Protein AF-0000000084721616 (afdb_homodimer)

Sequence (760 aa):
MKALVYEGPRKVSVKEVPDAKIERPTDVVVRIRSTNICGSDLHMYEGRTDMESGRVLGHENLGEVVEVGSAVDKLKVGDWVAVPFNVSCGHCENCEHGLTAFCLNANPSGTAGAAYGFADMGPYNGGQAEYLRVPWADFNCLRLPEDAEEKQLDYVMLADILPTGYHVTELAGLMPGESVVIFGGGPVGQMAALSATIKSASKVMVVDCHPDRLALAEKIGAIPIDYSKVDPVERVKELTKGKGADRGCECVGYQAHDPQGREHPNLTMNNLVKAVKFTGGIGVVGVFIPNDPGGPDSLAKKGEIVFDWGMLWFKGQRVATGQCNVKAYNRQLRELIHLGKVKPSWIVSHTLPLDKAPDGYQHFDKRDRGWTKVVLQPAAMKALVYEGPRKVSVKEVPDAKIERPTDVVVRIRSTNICGSDLHMYEGRTDMESGRVLGHENLGEVVEVGSAVDKLKVGDWVAVPFNVSCGHCENCEHGLTAFCLNANPSGTAGAAYGFADMGPYNGGQAEYLRVPWADFNCLRLPEDAEEKQLDYVMLADILPTGYHVTELAGLMPGESVVIFGGGPVGQMAALSATIKSASKVMVVDCHPDRLALAEKIGAIPIDYSKVDPVERVKELTKGKGADRGCECVGYQAHDPQGREHPNLTMNNLVKAVKFTGGIGVVGVFIPNDPGGPDSLAKKGEIVFDWGMLWFKGQRVATGQCNVKAYNRQLRELIHLGKVKPSWIVSHTLPLDKAPDGYQHFDKRDRGWTKVVLQPAA

Secondary structure (DSSP, 8-state):
-EEEEEEETTEEEEEE-PPP---STT-EEEEEEEEE--HHHHHHHTT-S-PPTTPBP--EEEEEEEEE-TT--S--TT-EEEE-SB---SSSHHHHTT-GGG-SSS-TTS-S--BTT-TTS-SPPPSSBSEEEESSHHHH-EE--TTTTTTHHHHGGGGTHHHHHHHHHHHHT--TT-EEEEE--SHHHHHHHHHHHHTT-SEEEEEES-HHHHHHHHHTT-EEEETTTS-HHHHHHHHTTTS-EEEEEE-S-TT-B-TTS-B-TTHHHHHHHHHEEEEEEEEE-S---S--TT-SSHHHHTT-EEE-HHHHHHTT-EEEE-S--GGGTHHHHHHHHHTTS--GGGGEEEEEEGGGHHHHHHHHHHT-TT-SEEEEETT-/-EEEEEEETTEEEEEE-PPP---STT-EEEEEEEEE--HHHHHHHTT-S-PPTTPBP--EEEEEEEEE-TT--S--TT-EEEE-SB---SSSHHHHTT-GGG-SSS-TTS-S--BTT-TTS-SPPPSSBSEEEESSHHHH-EE--TTTTTTHHHHGGGGTHHHHHHHHHHHHT--TT-EEEEE--SHHHHHHHHHHHHTT-SEEEEEES-HHHHHHHHHTT-EEEETTTS-HHHHHHHHTTTS-EEEEEE-S-TT-B-TTS-B-TTHHHHHHHHHEEEEEEEEE-S---S--TT-SSHHHHTT-EEE-HHHHHHTT-EEEE-S--GGGTHHHHHHHHHTTS--GGGGEEEEEEGGGHHHHHHHHHHT-TT-SEEEEETT-

pLDDT: mean 96.24, std 4.21, range [59.72, 98.94]

Radius of gyration: 28.3 Å; Cα contacts (8 Å, |Δi|>4): 2108; chains: 2; bounding box: 50×84×63 Å

Nearest PDB structures (foldseek):
  4cpd-assembly2_B  TM=9.348E-01  e=4.145E-41  Thermus sp. ATN1
  4cpd-assembly2_C  TM=9.438E-01  e=1.081E-39  Thermus sp. ATN1
  4cpd-assembly1_D  TM=9.403E-01  e=8.845E-37  Thermus sp. ATN1
  3fpc-assembly1_C  TM=8.908E-01  e=3.403E-31  Thermoanaerobacter brockii
  4oh1-assembly1_A  TM=8.217E-01  e=8.003E-26  [Clostridium] scindens ATCC 35704

Structure (mmCIF, N/CA/C/O backbone):
data_AF-0000000084721616-model_v1
#
loop_
_entity.id
_entity.type
_entity.pdbx_description
1 polymer 'Threonine dehydrogenase'
#
loop_
_atom_site.group_PDB
_atom_site.id
_atom_site.type_symbol
_atom_site.label_atom_id
_atom_site.label_alt_id
_atom_site.label_comp_id
_atom_site.label_asym_id
_atom_site.label_entity_id
_atom_site.label_seq_id
_atom_site.pdbx_PDB_ins_code
_atom_site.Cartn_x
_atom_site.Cartn_y
_atom_site.Cartn_z
_atom_site.occupancy
_atom_site.B_iso_or_equiv
_atom_site.auth_seq_id
_atom_site.auth_comp_id
_atom_site.auth_asym_id
_atom_site.auth_atom_id
_atom_site.pdbx_PDB_model_num
ATOM 1 N N . MET A 1 1 ? 12.68 -37.812 -21 1 96.56 1 MET A N 1
ATOM 2 C CA . MET A 1 1 ? 11.328 -37.75 -20.469 1 96.56 1 MET A CA 1
ATOM 3 C C . MET A 1 1 ? 10.438 -36.875 -21.344 1 96.56 1 MET A C 1
ATOM 5 O O . MET A 1 1 ? 10.93 -36.031 -22.109 1 96.56 1 MET A O 1
ATOM 9 N N . LYS A 1 2 ? 9.203 -37.125 -21.25 1 97.62 2 LYS A N 1
ATOM 10 C CA . LYS A 1 2 ? 8.25 -36.281 -21.969 1 97.62 2 LYS A CA 1
ATOM 11 C C . LYS A 1 2 ? 7.996 -34.969 -21.203 1 97.62 2 LYS A C 1
ATOM 13 O O . LYS A 1 2 ? 7.914 -34.969 -19.984 1 97.62 2 LYS A O 1
ATOM 18 N N . ALA A 1 3 ? 7.879 -33.875 -21.969 1 98.12 3 ALA A N 1
ATOM 19 C CA . ALA A 1 3 ? 7.586 -32.594 -21.375 1 98.12 3 ALA A CA 1
ATOM 20 C C . ALA A 1 3 ? 6.891 -31.672 -22.375 1 98.12 3 ALA A C 1
ATOM 22 O O . ALA A 1 3 ? 7.008 -31.859 -23.578 1 98.12 3 ALA A O 1
ATOM 23 N N . LEU A 1 4 ? 6.105 -30.781 -21.859 1 98 4 LEU A N 1
ATOM 24 C CA . LEU A 1 4 ? 5.512 -29.734 -22.688 1 98 4 LEU A CA 1
ATOM 25 C C . LEU A 1 4 ? 6.516 -28.609 -22.969 1 98 4 LEU A C 1
ATOM 27 O O . LEU A 1 4 ? 6.914 -27.906 -22.047 1 98 4 LEU A O 1
ATOM 31 N N . VAL A 1 5 ? 6.812 -28.422 -24.203 1 97.5 5 VAL A N 1
ATOM 32 C CA . VAL A 1 5 ? 7.883 -27.516 -24.594 1 97.5 5 VAL A CA 1
ATOM 33 C C . VAL A 1 5 ? 7.297 -26.328 -25.359 1 97.5 5 VAL A C 1
ATOM 35 O O . VAL A 1 5 ? 6.457 -26.516 -26.25 1 97.5 5 VAL A O 1
ATOM 38 N N . TYR A 1 6 ? 7.738 -25.141 -24.953 1 96.75 6 TYR A N 1
ATOM 39 C CA . TYR A 1 6 ? 7.395 -23.922 -25.672 1 96.75 6 TYR A CA 1
ATOM 40 C C . TYR A 1 6 ? 8.219 -23.797 -26.953 1 96.75 6 TYR A C 1
ATOM 42 O O . TYR A 1 6 ? 9.453 -23.859 -26.906 1 96.75 6 TYR A O 1
ATOM 50 N N . GLU A 1 7 ? 7.605 -23.547 -28.047 1 95.88 7 GLU A N 1
ATOM 51 C CA . GLU A 1 7 ? 8.312 -23.484 -29.328 1 95.88 7 GLU A CA 1
ATOM 52 C C . GLU A 1 7 ? 8.141 -22.125 -29.984 1 95.88 7 GLU A C 1
ATOM 54 O O . GLU A 1 7 ? 8.633 -21.891 -31.094 1 95.88 7 GLU A O 1
ATOM 59 N N . GLY A 1 8 ? 7.434 -21.281 -29.375 1 92.38 8 GLY A N 1
ATOM 60 C CA . GLY A 1 8 ? 7.09 -19.953 -29.859 1 92.38 8 GLY A CA 1
ATOM 61 C C . GLY A 1 8 ? 5.656 -19.562 -29.562 1 92.38 8 GLY A C 1
ATOM 62 O O . GLY A 1 8 ? 4.922 -20.312 -28.922 1 92.38 8 GLY A O 1
ATOM 63 N N . PRO A 1 9 ? 5.312 -18.375 -30.016 1 91.75 9 PRO A N 1
ATOM 64 C CA . PRO A 1 9 ? 3.961 -17.891 -29.703 1 91.75 9 PRO A CA 1
ATOM 65 C C . PRO A 1 9 ? 2.875 -18.859 -30.172 1 91.75 9 PRO A C 1
ATOM 67 O O . PRO A 1 9 ? 2.789 -19.156 -31.375 1 91.75 9 PRO A O 1
ATOM 70 N N . ARG A 1 10 ? 2.135 -19.344 -29.203 1 94.06 10 ARG A N 1
ATOM 71 C CA . ARG A 1 10 ? 0.967 -20.203 -29.359 1 94.06 10 ARG A CA 1
ATOM 72 C C . ARG A 1 10 ? 1.355 -21.531 -29.984 1 94.06 10 ARG A C 1
ATOM 74 O O . ARG A 1 10 ? 0.57 -22.141 -30.734 1 94.06 10 ARG A O 1
ATOM 81 N N . LYS A 1 11 ? 2.562 -21.875 -29.781 1 95.38 11 LYS A N 1
ATOM 82 C CA . LYS A 1 11 ? 3.062 -23.156 -30.25 1 95.38 11 LYS A CA 1
ATOM 83 C C . LYS A 1 11 ? 3.766 -23.922 -29.125 1 95.38 11 LYS A C 1
ATOM 85 O O . LYS A 1 11 ? 4.883 -23.578 -28.734 1 95.38 11 LYS A O 1
ATOM 90 N N . VAL A 1 12 ? 3.076 -24.938 -28.656 1 96.94 12 VAL A N 1
ATOM 91 C CA . VAL A 1 12 ? 3.648 -25.844 -27.656 1 96.94 12 VAL A CA 1
ATOM 92 C C . VAL A 1 12 ? 3.439 -27.297 -28.094 1 96.94 12 VAL A C 1
ATOM 94 O O . VAL A 1 12 ? 2.479 -27.594 -28.797 1 96.94 12 VAL A O 1
ATOM 97 N N . SER A 1 13 ? 4.34 -28.125 -27.734 1 97.19 13 SER A N 1
ATOM 98 C CA . SER A 1 13 ? 4.219 -29.547 -28.047 1 97.19 13 SER A CA 1
ATOM 99 C C . SER A 1 13 ? 4.875 -30.391 -26.969 1 97.19 13 SER A C 1
ATOM 101 O O . SER A 1 13 ? 5.75 -29.922 -26.234 1 97.19 13 SER A O 1
ATOM 103 N N . VAL A 1 14 ? 4.363 -31.594 -26.828 1 97.69 14 VAL A N 1
ATOM 104 C CA . VAL A 1 14 ? 4.992 -32.562 -25.953 1 97.69 14 VAL A CA 1
ATOM 105 C C . VAL A 1 14 ? 6.125 -33.281 -26.688 1 97.69 14 VAL A C 1
ATOM 107 O O . VAL A 1 14 ? 5.902 -33.906 -27.734 1 97.69 14 VAL A O 1
ATOM 110 N N . LYS A 1 15 ? 7.297 -33.125 -26.062 1 96.69 15 LYS A N 1
ATOM 111 C CA . LYS A 1 15 ? 8.492 -33.688 -26.688 1 96.69 15 LYS A CA 1
ATOM 112 C C . LYS A 1 15 ? 9.352 -34.406 -25.656 1 96.69 15 LYS A C 1
ATOM 114 O O . LYS A 1 15 ? 9.125 -34.281 -24.453 1 96.69 15 LYS A O 1
ATOM 119 N N . GLU A 1 16 ? 10.25 -35.188 -26.297 1 96.94 16 GLU A N 1
ATOM 120 C CA . GLU A 1 16 ? 11.266 -35.781 -25.438 1 96.94 16 GLU A CA 1
ATOM 121 C C . GLU A 1 16 ? 12.375 -34.781 -25.109 1 96.94 16 GLU A C 1
ATOM 123 O O . GLU A 1 16 ? 12.922 -34.156 -26.016 1 96.94 16 GLU A O 1
ATOM 128 N N . VAL A 1 17 ? 12.609 -34.625 -23.844 1 96.5 17 VAL A N 1
ATOM 129 C CA . VAL A 1 17 ? 13.695 -33.781 -23.359 1 96.5 17 VAL A CA 1
ATOM 130 C C . VAL A 1 17 ? 14.578 -34.562 -22.406 1 96.5 17 VAL A C 1
ATOM 132 O O . VAL A 1 17 ? 14.227 -35.688 -22 1 96.5 17 VAL A O 1
ATOM 135 N N . PRO A 1 18 ? 15.773 -34.031 -22.125 1 95.94 18 PRO A N 1
ATOM 136 C CA . PRO A 1 18 ? 16.609 -34.719 -21.141 1 95.94 18 PRO A CA 1
ATOM 137 C C . PRO A 1 18 ? 15.898 -34.938 -19.812 1 95.94 18 PRO A C 1
ATOM 139 O O . PRO A 1 18 ? 15.164 -34.062 -19.344 1 95.94 18 PRO A O 1
ATOM 142 N N . ASP A 1 19 ? 16.172 -36.031 -19.172 1 95.88 19 ASP A N 1
ATOM 143 C CA . ASP A 1 19 ? 15.57 -36.344 -17.875 1 95.88 19 ASP A CA 1
ATOM 144 C C . ASP A 1 19 ? 16.031 -35.375 -16.812 1 95.88 19 ASP A C 1
ATOM 146 O O . ASP A 1 19 ? 17.188 -34.906 -16.828 1 95.88 19 ASP A O 1
ATOM 150 N N . ALA A 1 20 ? 15.125 -35.062 -15.898 1 96.62 20 ALA A N 1
ATOM 151 C CA . ALA A 1 20 ? 15.531 -34.344 -14.695 1 96.62 20 ALA A CA 1
ATOM 152 C C . ALA A 1 20 ? 16.5 -35.188 -13.859 1 96.62 20 ALA A C 1
ATOM 154 O O . ALA A 1 20 ? 16.328 -36.406 -13.719 1 96.62 20 ALA A O 1
ATOM 155 N N . LYS A 1 21 ? 17.5 -34.562 -13.375 1 97.12 21 LYS A N 1
ATOM 156 C CA . LYS A 1 21 ? 18.5 -35.25 -12.57 1 97.12 21 LYS A CA 1
ATOM 157 C C . LYS A 1 21 ? 18.922 -34.406 -11.375 1 97.12 21 LYS A C 1
ATOM 159 O O . LYS A 1 21 ? 18.734 -33.188 -11.375 1 97.12 21 LYS A O 1
ATOM 164 N N . ILE A 1 22 ? 19.422 -35.062 -10.422 1 98.19 22 ILE A N 1
ATOM 165 C CA . ILE A 1 22 ? 20.047 -34.375 -9.297 1 98.19 22 ILE A CA 1
ATOM 166 C C . ILE A 1 22 ? 21.281 -33.594 -9.781 1 98.19 22 ILE A C 1
ATOM 168 O O . ILE A 1 22 ? 22.141 -34.156 -10.445 1 98.19 22 ILE A O 1
ATOM 172 N N . GLU A 1 23 ? 21.281 -32.375 -9.508 1 97.56 23 GLU A N 1
ATOM 173 C CA . GLU A 1 23 ? 22.422 -31.547 -9.883 1 97.56 23 GLU A CA 1
ATOM 174 C C . GLU A 1 23 ? 23.219 -31.125 -8.664 1 97.56 23 GLU A C 1
ATOM 176 O O . GLU A 1 23 ? 24.438 -30.922 -8.742 1 97.56 23 GLU A O 1
ATOM 181 N N . ARG A 1 24 ? 22.578 -30.953 -7.539 1 97.81 24 ARG A N 1
ATOM 182 C CA . ARG A 1 24 ? 23.188 -30.609 -6.25 1 97.81 24 ARG A CA 1
ATOM 183 C C . ARG A 1 24 ? 22.719 -31.594 -5.168 1 97.81 24 ARG A C 1
ATOM 185 O O . ARG A 1 24 ? 21.625 -32.156 -5.254 1 97.81 24 ARG A O 1
ATOM 192 N N . PRO A 1 25 ? 23.516 -31.703 -4.141 1 98.5 25 PRO A N 1
ATOM 193 C CA . PRO A 1 25 ? 23.172 -32.656 -3.08 1 98.5 25 PRO A CA 1
ATOM 194 C C . PRO A 1 25 ? 21.859 -32.312 -2.383 1 98.5 25 PRO A C 1
ATOM 196 O O . PRO A 1 25 ? 21.281 -33.188 -1.704 1 98.5 25 PRO A O 1
ATOM 199 N N . THR A 1 26 ? 21.328 -31.109 -2.502 1 98.5 26 THR A N 1
ATOM 200 C CA . THR A 1 26 ? 20.125 -30.672 -1.802 1 98.5 26 THR A CA 1
ATOM 201 C C . THR A 1 26 ? 18.906 -30.828 -2.695 1 98.5 26 THR A C 1
ATOM 203 O O . THR A 1 26 ? 17.812 -30.406 -2.33 1 98.5 26 THR A O 1
ATOM 206 N N . ASP A 1 27 ? 19.062 -31.469 -3.869 1 98.69 27 ASP A N 1
ATOM 207 C CA . ASP A 1 27 ? 17.984 -31.609 -4.84 1 98.69 27 ASP A CA 1
ATOM 208 C C . ASP A 1 27 ? 17.188 -32.875 -4.59 1 98.69 27 ASP A C 1
ATOM 210 O O . ASP A 1 27 ? 17.672 -33.812 -3.943 1 98.69 27 ASP A O 1
ATOM 214 N N . VAL A 1 28 ? 16.016 -32.875 -5.113 1 98.81 28 VAL A N 1
ATOM 215 C CA . VAL A 1 28 ? 15.281 -34.125 -5.34 1 98.81 28 VAL A CA 1
ATOM 216 C C . VAL A 1 28 ? 14.719 -34.156 -6.762 1 98.81 28 VAL A C 1
ATOM 218 O O . VAL A 1 28 ? 14.664 -33.125 -7.426 1 98.81 28 VAL A O 1
ATOM 221 N N . VAL A 1 29 ? 14.406 -35.281 -7.227 1 98.81 29 VAL A N 1
ATOM 222 C CA . VAL A 1 29 ? 13.625 -35.469 -8.453 1 98.81 29 VAL A CA 1
ATOM 223 C C . VAL A 1 29 ? 12.227 -35.969 -8.109 1 98.81 29 VAL A C 1
ATOM 225 O O . VAL A 1 29 ? 12.07 -36.906 -7.34 1 98.81 29 VAL A O 1
ATOM 228 N N . VAL A 1 30 ? 11.297 -35.312 -8.625 1 98.75 30 VAL A N 1
ATOM 229 C CA . VAL A 1 30 ? 9.891 -35.625 -8.359 1 98.75 30 VAL A CA 1
ATOM 230 C C . VAL A 1 30 ? 9.234 -36.156 -9.633 1 98.75 30 VAL A C 1
ATOM 232 O O . VAL A 1 30 ? 9.344 -35.531 -10.695 1 98.75 30 VAL A O 1
ATOM 235 N N . ARG A 1 31 ? 8.609 -37.312 -9.555 1 98.62 31 ARG A N 1
ATOM 236 C CA . ARG A 1 31 ? 7.711 -37.75 -10.617 1 98.62 31 ARG A CA 1
ATOM 237 C C . ARG A 1 31 ? 6.379 -37 -10.547 1 98.62 31 ARG A C 1
ATOM 239 O O . ARG A 1 31 ? 5.594 -37.219 -9.625 1 98.62 31 ARG A O 1
ATOM 246 N N . ILE A 1 32 ? 6.125 -36.219 -11.531 1 98.62 32 ILE A N 1
ATOM 247 C CA . ILE A 1 32 ? 4.961 -35.344 -11.492 1 98.62 32 ILE A CA 1
ATOM 248 C C . ILE A 1 32 ? 3.693 -36.156 -11.727 1 98.62 32 ILE A C 1
ATOM 250 O O . ILE A 1 32 ? 3.6 -36.906 -12.703 1 98.62 32 ILE A O 1
ATOM 254 N N . ARG A 1 33 ? 2.787 -36.031 -10.812 1 98.38 33 ARG A N 1
ATOM 255 C CA . ARG A 1 33 ? 1.501 -36.719 -10.891 1 98.38 33 ARG A CA 1
ATOM 256 C C . ARG A 1 33 ? 0.402 -35.781 -11.352 1 98.38 33 ARG A C 1
ATOM 258 O O . ARG A 1 33 ? -0.493 -36.156 -12.102 1 98.38 33 ARG A O 1
ATOM 265 N N . SER A 1 34 ? 0.416 -34.594 -10.898 1 98.19 34 SER A N 1
ATOM 266 C CA . SER A 1 34 ? -0.511 -33.531 -11.289 1 98.19 34 SER A CA 1
ATOM 267 C C . SER A 1 34 ? 0.207 -32.188 -11.438 1 98.19 34 SER A C 1
ATOM 269 O O . SER A 1 34 ? 1.103 -31.875 -10.656 1 98.19 34 SER A O 1
ATOM 271 N N . THR A 1 35 ? -0.094 -31.422 -12.43 1 98.19 35 THR A N 1
ATOM 272 C CA . THR A 1 35 ? 0.376 -30.062 -12.641 1 98.19 35 THR A CA 1
ATOM 273 C C . THR A 1 35 ? -0.694 -29.219 -13.328 1 98.19 35 THR A C 1
ATOM 275 O O . THR A 1 35 ? -1.409 -29.703 -14.203 1 98.19 35 THR A O 1
ATOM 278 N N . ASN A 1 36 ? -0.829 -27.969 -12.93 1 96.75 36 ASN A N 1
ATOM 279 C CA . ASN A 1 36 ? -1.895 -27.125 -13.461 1 96.75 36 ASN A CA 1
ATOM 280 C C . ASN A 1 36 ? -1.411 -26.297 -14.641 1 96.75 36 ASN A C 1
ATOM 282 O O . ASN A 1 36 ? -0.219 -26 -14.75 1 96.75 36 ASN A O 1
ATOM 286 N N . ILE A 1 37 ? -2.354 -26 -15.5 1 94.25 37 ILE A N 1
ATOM 287 C CA . ILE A 1 37 ? -2.158 -24.859 -16.406 1 94.25 37 ILE A CA 1
ATOM 288 C C . ILE A 1 37 ? -2.594 -23.578 -15.711 1 94.25 37 ILE A C 1
ATOM 290 O O . ILE A 1 37 ? -3.713 -23.484 -15.203 1 94.25 37 ILE A O 1
ATOM 294 N N . CYS A 1 38 ? -1.711 -22.625 -15.641 1 90.56 38 CYS A N 1
ATOM 295 C CA . CYS A 1 38 ? -1.972 -21.359 -14.977 1 90.56 38 CYS A CA 1
ATOM 296 C C . CYS A 1 38 ? -2.186 -20.25 -15.984 1 90.56 38 CYS A C 1
ATOM 298 O O . CYS A 1 38 ? -1.652 -20.297 -17.094 1 90.56 38 CYS A O 1
ATOM 300 N N . GLY A 1 39 ? -2.955 -19.219 -15.586 1 86.5 39 GLY A N 1
ATOM 301 C CA . GLY A 1 39 ? -3.119 -18.047 -16.438 1 86.5 39 GLY A CA 1
ATOM 302 C C . GLY A 1 39 ? -1.8 -17.406 -16.828 1 86.5 39 GLY A C 1
ATOM 303 O O . GLY A 1 39 ? -1.646 -16.922 -17.938 1 86.5 39 GLY A O 1
ATOM 304 N N . SER A 1 40 ? -0.875 -17.438 -15.977 1 86.38 40 SER A N 1
ATOM 305 C CA . SER A 1 40 ? 0.41 -16.812 -16.25 1 86.38 40 SER A CA 1
ATOM 306 C C . SER A 1 40 ? 1.208 -17.594 -17.281 1 86.38 40 SER A C 1
ATOM 308 O O . SER A 1 40 ? 2.133 -17.062 -17.906 1 86.38 40 SER A O 1
ATOM 310 N N . ASP A 1 41 ? 0.915 -18.859 -17.469 1 89.62 41 ASP A N 1
ATOM 311 C CA . ASP A 1 41 ? 1.534 -19.625 -18.547 1 89.62 41 ASP A CA 1
ATOM 312 C C . ASP A 1 41 ? 1.194 -19.031 -19.906 1 89.62 41 ASP A C 1
ATOM 314 O O . ASP A 1 41 ? 1.979 -19.141 -20.859 1 89.62 41 ASP A O 1
ATOM 318 N N . LEU A 1 42 ? 0.006 -18.438 -19.906 1 88 42 LEU A N 1
ATOM 319 C CA . LEU A 1 42 ? -0.486 -17.906 -21.172 1 88 42 LEU A CA 1
ATOM 320 C C . LEU A 1 42 ? 0.348 -16.703 -21.609 1 88 42 LEU A C 1
ATOM 322 O O . LEU A 1 42 ? 0.444 -16.406 -22.797 1 88 42 LEU A O 1
ATOM 326 N N . HIS A 1 43 ? 0.933 -16.031 -20.625 1 84.88 43 HIS A N 1
ATOM 327 C CA . HIS A 1 43 ? 1.814 -14.93 -21.016 1 84.88 43 HIS A CA 1
ATOM 328 C C . HIS A 1 43 ? 2.984 -15.43 -21.844 1 84.88 43 HIS A C 1
ATOM 330 O O . HIS A 1 43 ? 3.355 -14.797 -22.844 1 84.88 43 HIS A O 1
ATOM 336 N N . MET A 1 44 ? 3.518 -16.516 -21.453 1 85 44 MET A N 1
ATOM 337 C CA . MET A 1 44 ? 4.582 -17.156 -22.234 1 85 44 MET A CA 1
ATOM 338 C C . MET A 1 44 ? 4.031 -17.75 -23.516 1 85 44 MET A C 1
ATOM 340 O O . MET A 1 44 ? 4.59 -17.531 -24.594 1 85 44 MET A O 1
ATOM 344 N N . TYR A 1 45 ? 2.91 -18.438 -23.422 1 90.88 45 TYR A N 1
ATOM 345 C CA . TYR A 1 45 ? 2.273 -19.109 -24.562 1 90.88 45 TYR A CA 1
ATOM 346 C C . TYR A 1 45 ? 1.96 -18.109 -25.672 1 90.88 45 TYR A C 1
ATOM 348 O O . TYR A 1 45 ? 2.188 -18.406 -26.844 1 90.88 45 TYR A O 1
ATOM 356 N N . GLU A 1 46 ? 1.548 -16.938 -25.234 1 87.88 46 GLU A N 1
ATOM 357 C CA . GLU A 1 46 ? 1.135 -15.914 -26.188 1 87.88 46 GLU A CA 1
ATOM 358 C C . GLU A 1 46 ? 2.338 -15.164 -26.75 1 87.88 46 GLU A C 1
ATOM 360 O O . GLU A 1 46 ? 2.209 -14.398 -27.703 1 87.88 46 GLU A O 1
ATOM 365 N N . GLY A 1 47 ? 3.516 -15.375 -26.219 1 82.19 47 GLY A N 1
ATOM 366 C CA . GLY A 1 47 ? 4.719 -14.711 -26.688 1 82.19 47 GLY A CA 1
ATOM 367 C C . GLY A 1 47 ? 4.875 -13.305 -26.141 1 82.19 47 GLY A C 1
ATOM 368 O O . GLY A 1 47 ? 5.516 -12.453 -26.766 1 82.19 47 GLY A O 1
ATOM 369 N N . ARG A 1 48 ? 4.277 -13.023 -25.047 1 77.5 48 ARG A N 1
ATOM 370 C CA . ARG A 1 48 ? 4.332 -11.703 -24.438 1 77.5 48 ARG A CA 1
ATOM 371 C C . ARG A 1 48 ? 5.496 -11.602 -23.453 1 77.5 48 ARG A C 1
ATOM 373 O O . ARG A 1 48 ? 5.5 -10.734 -22.578 1 77.5 48 ARG A O 1
ATOM 380 N N . THR A 1 49 ? 6.379 -12.516 -23.484 1 81.31 49 THR A N 1
ATOM 381 C CA . THR A 1 49 ? 7.566 -12.531 -22.641 1 81.31 49 THR A CA 1
ATOM 382 C C . THR A 1 49 ? 8.812 -12.875 -23.453 1 81.31 49 THR A C 1
ATOM 384 O O . THR A 1 49 ? 8.719 -13.133 -24.656 1 81.31 49 THR A O 1
ATOM 387 N N . ASP A 1 50 ? 9.922 -12.883 -22.797 1 78.19 50 ASP A N 1
ATOM 388 C CA . ASP A 1 50 ? 11.18 -13.203 -23.469 1 78.19 50 ASP A CA 1
ATOM 389 C C . ASP A 1 50 ? 11.523 -14.68 -23.297 1 78.19 50 ASP A C 1
ATOM 391 O O . ASP A 1 50 ? 12.695 -15.062 -23.344 1 78.19 50 ASP A O 1
ATOM 395 N N . MET A 1 51 ? 10.539 -15.484 -23.125 1 84 51 MET A N 1
ATOM 396 C CA . MET A 1 51 ? 10.797 -16.906 -22.953 1 84 51 MET A CA 1
ATOM 397 C C . MET A 1 51 ? 11.43 -17.5 -24.203 1 84 51 MET A C 1
ATOM 399 O O . MET A 1 51 ? 10.93 -17.297 -25.312 1 84 51 MET A O 1
ATOM 403 N N . GLU A 1 52 ? 12.461 -18.234 -23.984 1 86.31 52 GLU A N 1
ATOM 404 C CA . GLU A 1 52 ? 13.172 -18.844 -25.094 1 86.31 52 GLU A CA 1
ATOM 405 C C . GLU A 1 52 ? 12.469 -20.125 -25.562 1 86.31 52 GLU A C 1
ATOM 407 O O . GLU A 1 52 ? 11.938 -20.875 -24.734 1 86.31 52 GLU A O 1
ATOM 412 N N . SER A 1 53 ? 12.562 -20.312 -26.812 1 91.5 53 SER A N 1
ATOM 413 C CA . SER A 1 53 ? 12.086 -21.578 -27.344 1 91.5 53 SER A CA 1
ATOM 414 C C . SER A 1 53 ? 12.867 -22.75 -26.766 1 91.5 53 SER A C 1
ATOM 416 O O . SER A 1 53 ? 14.078 -22.656 -26.547 1 91.5 53 SER A O 1
ATOM 418 N N . GLY A 1 54 ? 12.117 -23.844 -26.5 1 93 54 GLY A N 1
ATOM 419 C CA . GLY A 1 54 ? 12.758 -25.047 -26 1 93 54 GLY A CA 1
ATOM 420 C C . GLY A 1 54 ? 12.578 -25.234 -24.5 1 93 54 GLY A C 1
ATOM 421 O O . GLY A 1 54 ? 12.867 -26.312 -23.969 1 93 54 GLY A O 1
ATOM 422 N N . ARG A 1 55 ? 11.992 -24.281 -23.859 1 93.69 55 ARG A N 1
ATOM 423 C CA . ARG A 1 55 ? 11.812 -24.359 -22.406 1 93.69 55 ARG A CA 1
ATOM 424 C C . ARG A 1 55 ? 10.562 -25.156 -22.047 1 93.69 55 ARG A C 1
ATOM 426 O O . ARG A 1 55 ? 9.57 -25.125 -22.781 1 93.69 55 ARG A O 1
ATOM 433 N N . VAL A 1 56 ? 10.711 -25.875 -20.953 1 96.5 56 VAL A N 1
ATOM 434 C CA . VAL A 1 56 ? 9.57 -26.625 -20.438 1 96.5 56 VAL A CA 1
ATOM 435 C C . VAL A 1 56 ? 8.68 -25.703 -19.609 1 96.5 56 VAL A C 1
ATOM 437 O O . VAL A 1 56 ? 9.172 -24.953 -18.75 1 96.5 56 VAL A O 1
ATOM 440 N N . LEU A 1 57 ? 7.324 -25.734 -19.797 1 96.31 57 LEU A N 1
ATOM 441 C CA . LEU A 1 57 ? 6.379 -24.859 -19.109 1 96.31 57 LEU A CA 1
ATOM 442 C C . LEU A 1 57 ? 5.848 -25.531 -17.844 1 96.31 57 LEU A C 1
ATOM 444 O O . LEU A 1 57 ? 6.027 -26.75 -17.656 1 96.31 57 LEU A O 1
ATOM 448 N N . GLY A 1 58 ? 5.285 -24.719 -17.031 1 96.19 58 GLY A N 1
ATOM 449 C CA . GLY A 1 58 ? 4.566 -25.234 -15.875 1 96.19 58 GLY A CA 1
ATOM 450 C C . GLY A 1 58 ? 5.238 -24.891 -14.555 1 96.19 58 GLY A C 1
ATOM 451 O O . GLY A 1 58 ? 6.445 -25.094 -14.398 1 96.19 58 GLY A O 1
ATOM 452 N N . HIS A 1 59 ? 4.359 -24.391 -13.578 1 97.38 59 HIS A N 1
ATOM 453 C CA . HIS A 1 59 ? 4.93 -24.016 -12.289 1 97.38 59 HIS A CA 1
ATOM 454 C C . HIS A 1 59 ? 4.027 -24.453 -11.141 1 97.38 59 HIS A C 1
ATOM 456 O O . HIS A 1 59 ? 4.297 -24.141 -9.977 1 97.38 59 HIS A O 1
ATOM 462 N N . GLU A 1 60 ? 2.969 -25.172 -11.359 1 97.94 60 GLU A N 1
ATOM 463 C CA . GLU A 1 60 ? 2.078 -25.719 -10.328 1 97.94 60 GLU A CA 1
ATOM 464 C C . GLU A 1 60 ? 2.174 -27.234 -10.25 1 97.94 60 GLU A C 1
ATOM 466 O O . GLU A 1 60 ? 1.416 -27.938 -10.914 1 97.94 60 GLU A O 1
ATOM 471 N N . ASN A 1 61 ? 2.996 -27.672 -9.336 1 98.25 61 ASN A N 1
ATOM 472 C CA . ASN A 1 61 ? 3.428 -29.062 -9.477 1 98.25 61 ASN A CA 1
ATOM 473 C C . ASN A 1 61 ? 3.152 -29.859 -8.203 1 98.25 61 ASN A C 1
ATOM 475 O O . ASN A 1 61 ? 3.266 -29.344 -7.098 1 98.25 61 ASN A O 1
ATOM 479 N N . LEU A 1 62 ? 2.805 -31.094 -8.414 1 98.75 62 LEU A N 1
ATOM 480 C CA . LEU A 1 62 ? 2.609 -32.094 -7.363 1 98.75 62 LEU A CA 1
ATOM 481 C C . LEU A 1 62 ? 3.039 -33.469 -7.84 1 98.75 62 LEU A C 1
ATOM 483 O O . LEU A 1 62 ? 2.748 -33.844 -8.969 1 98.75 62 LEU A O 1
ATOM 487 N N . GLY A 1 63 ? 3.736 -34.156 -6.922 1 98.5 63 GLY A N 1
ATOM 488 C CA . GLY A 1 63 ? 4.102 -35.531 -7.328 1 98.5 63 GLY A CA 1
ATOM 489 C C . GLY A 1 63 ? 4.793 -36.312 -6.23 1 98.5 63 GLY A C 1
ATOM 490 O O . GLY A 1 63 ? 4.582 -36.031 -5.043 1 98.5 63 GLY A O 1
ATOM 491 N N . GLU A 1 64 ? 5.512 -37.344 -6.711 1 98.44 64 GLU A N 1
ATOM 492 C CA . GLU A 1 64 ? 6.203 -38.281 -5.809 1 98.44 64 GLU A CA 1
ATOM 493 C C . GLU A 1 64 ? 7.715 -38.156 -5.969 1 98.44 64 GLU A C 1
ATOM 495 O O . GLU A 1 64 ? 8.234 -38.188 -7.086 1 98.44 64 GLU A O 1
ATOM 500 N N . VAL A 1 65 ? 8.352 -38.125 -4.785 1 98.81 65 VAL A N 1
ATOM 501 C CA . VAL A 1 65 ? 9.812 -38.125 -4.812 1 98.81 65 VAL A CA 1
ATOM 502 C C . VAL A 1 65 ? 10.336 -39.469 -5.309 1 98.81 65 VAL A C 1
ATOM 504 O O . VAL A 1 65 ? 9.938 -40.5 -4.805 1 98.81 65 VAL A O 1
ATOM 507 N N . VAL A 1 66 ? 11.289 -39.438 -6.289 1 98.56 66 VAL A N 1
ATOM 508 C CA . VAL A 1 66 ? 11.781 -40.688 -6.84 1 98.56 66 VAL A CA 1
ATOM 509 C C . VAL A 1 66 ? 13.297 -40.781 -6.676 1 98.56 66 VAL A C 1
ATOM 511 O O . VAL A 1 66 ? 13.891 -41.844 -6.812 1 98.56 66 VAL A O 1
ATOM 514 N N . GLU A 1 67 ? 13.906 -39.688 -6.48 1 98.69 67 GLU A N 1
ATOM 515 C CA . GLU A 1 67 ? 15.336 -39.625 -6.188 1 98.69 67 GLU A CA 1
ATOM 516 C C . GLU A 1 67 ? 15.633 -38.5 -5.18 1 98.69 67 GLU A C 1
ATOM 518 O O . GLU A 1 67 ? 15.008 -37.438 -5.207 1 98.69 67 GLU A O 1
ATOM 523 N N . VAL A 1 68 ? 16.578 -38.781 -4.27 1 98.69 68 VAL A N 1
ATOM 524 C CA . VAL A 1 68 ? 16.906 -37.844 -3.209 1 98.69 68 VAL A CA 1
ATOM 525 C C . VAL A 1 68 ? 18.406 -37.594 -3.195 1 98.69 68 VAL A C 1
ATOM 527 O O . VAL A 1 68 ? 19.203 -38.531 -3.229 1 98.69 68 VAL A O 1
ATOM 530 N N . GLY A 1 69 ? 18.766 -36.312 -3.209 1 98.62 69 GLY A N 1
ATOM 531 C CA . GLY A 1 69 ? 20.172 -35.969 -3.076 1 98.62 69 GLY A CA 1
ATOM 532 C C . GLY A 1 69 ? 20.75 -36.281 -1.712 1 98.62 69 GLY A C 1
ATOM 533 O O . GLY A 1 69 ? 20 -36.469 -0.746 1 98.62 69 GLY A O 1
ATOM 534 N N . SER A 1 70 ? 22.078 -36.219 -1.632 1 98.38 70 SER A N 1
ATOM 535 C CA . SER A 1 70 ? 22.781 -36.75 -0.461 1 98.38 70 SER A CA 1
ATOM 536 C C . SER A 1 70 ? 22.641 -35.781 0.724 1 98.38 70 SER A C 1
ATOM 538 O O . SER A 1 70 ? 22.938 -36.156 1.86 1 98.38 70 SER A O 1
ATOM 540 N N . ALA A 1 71 ? 22.234 -34.562 0.5 1 98.38 71 ALA A N 1
ATOM 541 C CA . ALA A 1 71 ? 22.141 -33.594 1.593 1 98.38 71 ALA A CA 1
ATOM 542 C C . ALA A 1 71 ? 20.688 -33.281 1.932 1 98.38 71 ALA A C 1
ATOM 544 O O . ALA A 1 71 ? 20.406 -32.281 2.6 1 98.38 71 ALA A O 1
ATOM 545 N N . VAL A 1 72 ? 19.766 -34.062 1.451 1 98.44 72 VAL A N 1
ATOM 546 C CA . VAL A 1 72 ? 18.359 -33.906 1.779 1 98.44 72 VAL A CA 1
ATOM 547 C C . VAL A 1 72 ? 18.047 -34.656 3.072 1 98.44 72 VAL A C 1
ATOM 549 O O . VAL A 1 72 ? 18.391 -35.812 3.213 1 98.44 72 VAL A O 1
ATOM 552 N N . ASP A 1 73 ? 17.375 -34 3.988 1 97.62 73 ASP A N 1
ATOM 553 C CA . ASP A 1 73 ? 17.141 -34.562 5.316 1 97.62 73 ASP A CA 1
ATOM 554 C C . ASP A 1 73 ? 15.695 -35 5.484 1 97.62 73 ASP A C 1
ATOM 556 O O . ASP A 1 73 ? 15.414 -36.031 6.094 1 97.62 73 ASP A O 1
ATOM 560 N N . LYS A 1 74 ? 14.797 -34.25 4.953 1 96.5 74 LYS A N 1
ATOM 561 C CA . LYS A 1 74 ? 13.391 -34.312 5.344 1 96.5 74 LYS A CA 1
ATOM 562 C C . LYS A 1 74 ? 12.602 -35.25 4.418 1 96.5 74 LYS A C 1
ATOM 564 O O . LYS A 1 74 ? 11.516 -35.719 4.77 1 96.5 74 LYS A O 1
ATOM 569 N N . LEU A 1 75 ? 13.133 -35.5 3.256 1 98.5 75 LEU A N 1
ATOM 570 C CA . LEU A 1 75 ? 12.375 -36.219 2.229 1 98.5 75 LEU A CA 1
ATOM 571 C C . LEU A 1 75 ? 12.992 -37.562 1.925 1 98.5 75 LEU A C 1
ATOM 573 O O . LEU A 1 75 ? 14.203 -37.75 2.092 1 98.5 75 LEU A O 1
ATOM 577 N N . LYS A 1 76 ? 12.203 -38.531 1.515 1 98.44 76 LYS A N 1
ATOM 578 C CA . LYS A 1 76 ? 12.633 -39.844 1.024 1 98.44 76 LYS A CA 1
ATOM 579 C C . LYS A 1 76 ? 11.844 -40.25 -0.219 1 98.44 76 LYS A C 1
ATOM 581 O O . LYS A 1 76 ? 10.789 -39.656 -0.504 1 98.44 76 LYS A O 1
ATOM 586 N N . VAL A 1 77 ? 12.398 -41.188 -0.888 1 98.62 77 VAL A N 1
ATOM 587 C CA . VAL A 1 77 ? 11.719 -41.75 -2.055 1 98.62 77 VAL A CA 1
ATOM 588 C C . VAL A 1 77 ? 10.336 -42.25 -1.651 1 98.62 77 VAL A C 1
ATOM 590 O O . VAL A 1 77 ? 10.188 -42.938 -0.63 1 98.62 77 VAL A O 1
ATOM 593 N N . GLY A 1 78 ? 9.344 -41.844 -2.406 1 98.38 78 GLY A N 1
ATOM 594 C CA . GLY A 1 78 ? 7.977 -42.281 -2.117 1 98.38 78 GLY A CA 1
ATOM 595 C C . GLY A 1 78 ? 7.137 -41.156 -1.499 1 98.38 78 GLY A C 1
ATOM 596 O O . GLY A 1 78 ? 5.906 -41.25 -1.507 1 98.38 78 GLY A O 1
ATOM 597 N N . ASP A 1 79 ? 7.758 -40.156 -0.909 1 98.62 79 ASP A N 1
ATOM 598 C CA . ASP A 1 79 ? 7.016 -39.031 -0.339 1 98.62 79 ASP A CA 1
ATOM 599 C C . ASP A 1 79 ? 6.242 -38.281 -1.419 1 98.62 79 ASP A C 1
ATOM 601 O O . ASP A 1 79 ? 6.773 -38.031 -2.502 1 98.62 79 ASP A O 1
ATOM 605 N N . TRP A 1 80 ? 4.973 -37.969 -1.119 1 98.75 80 TRP A N 1
ATOM 606 C CA . TRP A 1 80 ? 4.207 -37.062 -1.951 1 98.75 80 TRP A CA 1
ATOM 607 C C . TRP A 1 80 ? 4.488 -35.594 -1.557 1 98.75 80 TRP A C 1
ATOM 609 O O . TRP A 1 80 ? 4.535 -35.281 -0.369 1 98.75 80 TRP A O 1
ATOM 619 N N . VAL A 1 81 ? 4.711 -34.75 -2.592 1 98.88 81 VAL A N 1
ATOM 620 C CA . VAL A 1 81 ? 5.051 -33.375 -2.281 1 98.88 81 VAL A CA 1
ATOM 621 C C . VAL A 1 81 ? 4.316 -32.438 -3.23 1 98.88 81 VAL A C 1
ATOM 623 O O . VAL A 1 81 ? 4.129 -32.75 -4.41 1 98.88 81 VAL A O 1
ATOM 626 N N . ALA A 1 82 ? 3.787 -31.375 -2.715 1 98.88 82 ALA A N 1
ATOM 627 C CA . ALA A 1 82 ? 3.439 -30.203 -3.508 1 98.88 82 ALA A CA 1
ATOM 628 C C . ALA A 1 82 ? 4.617 -29.234 -3.611 1 98.88 82 ALA A C 1
ATOM 630 O O . ALA A 1 82 ? 5.281 -28.953 -2.613 1 98.88 82 ALA A O 1
ATOM 631 N N . VAL A 1 83 ? 4.945 -28.797 -4.789 1 98.75 83 VAL A N 1
ATOM 632 C CA . VAL A 1 83 ? 6.098 -27.938 -5.027 1 98.75 83 VAL A CA 1
ATOM 633 C C . VAL A 1 83 ? 5.629 -26.516 -5.367 1 98.75 83 VAL A C 1
ATOM 635 O O . VAL A 1 83 ? 5.078 -26.281 -6.441 1 98.75 83 VAL A O 1
ATOM 638 N N . PRO A 1 84 ? 5.895 -25.531 -4.492 1 98.44 84 PRO A N 1
ATOM 639 C CA . PRO A 1 84 ? 5.527 -24.156 -4.797 1 98.44 84 PRO A CA 1
ATOM 640 C C . PRO A 1 84 ? 6.078 -23.672 -6.141 1 98.44 84 PRO A C 1
ATOM 642 O O . PRO A 1 84 ? 7.145 -24.125 -6.57 1 98.44 84 PRO A O 1
ATOM 645 N N . PHE A 1 85 ? 5.367 -22.766 -6.762 1 98.12 85 PHE A N 1
ATOM 646 C CA . PHE A 1 85 ? 5.836 -22.219 -8.031 1 98.12 85 PHE A CA 1
ATOM 647 C C . PHE A 1 85 ? 7.117 -21.422 -7.844 1 98.12 85 PHE A C 1
ATOM 649 O O . PHE A 1 85 ? 7.91 -21.281 -8.773 1 98.12 85 PHE A O 1
ATOM 656 N N . ASN A 1 86 ? 7.348 -20.891 -6.637 1 98 86 ASN A N 1
ATOM 657 C CA . ASN A 1 86 ? 8.586 -20.188 -6.32 1 98 86 ASN A CA 1
ATOM 658 C C . ASN A 1 86 ? 9.758 -21.141 -6.145 1 98 86 ASN A C 1
ATOM 660 O O . ASN A 1 86 ? 9.586 -22.25 -5.645 1 98 86 ASN A O 1
ATOM 664 N N . VAL A 1 87 ? 10.906 -20.734 -6.578 1 98.44 87 VAL A N 1
ATOM 665 C CA . VAL A 1 87 ? 12.156 -21.391 -6.199 1 98.44 87 VAL A CA 1
ATOM 666 C C . VAL A 1 87 ? 12.922 -20.516 -5.215 1 98.44 87 VAL A C 1
ATOM 668 O O . VAL A 1 87 ? 13.297 -19.391 -5.543 1 98.44 87 VAL A O 1
ATOM 671 N N . SER A 1 88 ? 13.086 -21 -4.016 1 98.56 88 SER A N 1
ATOM 672 C CA . SER A 1 88 ? 13.703 -20.188 -2.973 1 98.56 88 SER A CA 1
ATOM 673 C C . SER A 1 88 ? 14.75 -20.984 -2.195 1 98.56 88 SER A C 1
ATOM 675 O O . SER A 1 88 ? 14.617 -22.188 -2.033 1 98.56 88 SER A O 1
ATOM 677 N N . CYS A 1 89 ? 15.734 -20.312 -1.648 1 98.19 89 CYS A N 1
ATOM 678 C CA . CYS A 1 89 ? 16.859 -20.969 -1.018 1 98.19 89 CYS A CA 1
ATOM 679 C C . CYS A 1 89 ? 16.562 -21.281 0.446 1 98.19 89 CYS A C 1
ATOM 681 O O . CYS A 1 89 ? 17.156 -22.188 1.025 1 98.19 89 CYS A O 1
ATOM 683 N N . GLY A 1 90 ? 15.719 -20.469 1.075 1 97.94 90 GLY A N 1
ATOM 684 C CA . GLY A 1 90 ? 15.336 -20.703 2.455 1 97.94 90 GLY A CA 1
ATOM 685 C C . GLY A 1 90 ? 16.234 -20.016 3.461 1 97.94 90 GLY A C 1
ATOM 686 O O . GLY A 1 90 ? 15.953 -20.016 4.66 1 97.94 90 GLY A O 1
ATOM 687 N N . HIS A 1 91 ? 17.344 -19.344 2.941 1 97.81 91 HIS A N 1
ATOM 688 C CA . HIS A 1 91 ? 18.281 -18.859 3.951 1 97.81 91 HIS A CA 1
ATOM 689 C C . HIS A 1 91 ? 18.781 -17.453 3.607 1 97.81 91 HIS A C 1
ATOM 691 O O . HIS A 1 91 ? 19.578 -16.891 4.355 1 97.81 91 HIS A O 1
ATOM 697 N N . CYS A 1 92 ? 18.406 -16.828 2.514 1 97.25 92 CYS A N 1
ATOM 698 C CA . CYS A 1 92 ? 18.766 -15.43 2.266 1 97.25 92 CYS A CA 1
ATOM 699 C C . CYS A 1 92 ? 17.938 -14.492 3.119 1 97.25 92 CYS A C 1
ATOM 701 O O . CYS A 1 92 ? 16.984 -14.922 3.777 1 97.25 92 CYS A O 1
ATOM 703 N N . GLU A 1 93 ? 18.25 -13.211 3.076 1 96.06 93 GLU A N 1
ATOM 704 C CA . GLU A 1 93 ? 17.562 -12.203 3.879 1 96.06 93 GLU A CA 1
ATOM 705 C C . GLU A 1 93 ? 16.062 -12.242 3.641 1 96.06 93 GLU A C 1
ATOM 707 O O . GLU A 1 93 ? 15.273 -12.234 4.59 1 96.06 93 GLU A O 1
ATOM 712 N N . ASN A 1 94 ? 15.617 -12.344 2.402 1 97.75 94 ASN A N 1
ATOM 713 C CA . ASN A 1 94 ? 14.195 -12.359 2.078 1 97.75 94 ASN A CA 1
ATOM 714 C C . ASN A 1 94 ? 13.531 -13.648 2.551 1 97.75 94 ASN A C 1
ATOM 716 O O . ASN A 1 94 ? 12.445 -13.617 3.139 1 97.75 94 ASN A O 1
ATOM 720 N N . CYS A 1 95 ? 14.188 -14.758 2.346 1 98.06 95 CYS A N 1
ATOM 721 C CA . CYS A 1 95 ? 13.617 -16.031 2.762 1 98.06 95 CYS A CA 1
ATOM 722 C C . CYS A 1 95 ? 13.492 -16.109 4.277 1 98.06 95 CYS A C 1
ATOM 724 O O . CYS A 1 95 ? 12.492 -16.594 4.801 1 98.06 95 CYS A O 1
ATOM 726 N N . GLU A 1 96 ? 14.469 -15.539 4.957 1 97.56 96 GLU A N 1
ATOM 727 C CA . GLU A 1 96 ? 14.438 -15.539 6.418 1 97.56 96 GLU A CA 1
ATOM 728 C C . GLU A 1 96 ? 13.25 -14.742 6.945 1 97.56 96 GLU A C 1
ATOM 730 O O . GLU A 1 96 ? 12.781 -14.984 8.062 1 97.56 96 GLU A O 1
ATOM 735 N N . HIS A 1 97 ? 12.812 -13.852 6.113 1 96.19 97 HIS A N 1
ATOM 736 C CA . HIS A 1 97 ? 11.695 -13.008 6.535 1 96.19 97 HIS A CA 1
ATOM 737 C C . HIS A 1 97 ? 10.383 -13.477 5.918 1 96.19 97 HIS A C 1
ATOM 739 O O . HIS A 1 97 ? 9.391 -12.742 5.938 1 96.19 97 HIS A O 1
ATOM 745 N N . GLY A 1 98 ? 10.414 -14.641 5.285 1 97.75 98 GLY A N 1
ATOM 746 C CA . GLY A 1 98 ? 9.203 -15.234 4.727 1 97.75 98 GLY A CA 1
ATOM 747 C C . GLY A 1 98 ? 8.852 -14.688 3.357 1 97.75 98 GLY A C 1
ATOM 748 O O . GLY A 1 98 ? 7.781 -14.977 2.824 1 97.75 98 GLY A O 1
ATOM 749 N N . LEU A 1 99 ? 9.711 -13.852 2.826 1 98.31 99 LEU A N 1
ATOM 750 C CA . LEU A 1 99 ? 9.484 -13.266 1.51 1 98.31 99 LEU A CA 1
ATOM 751 C C . LEU A 1 99 ? 10.086 -14.141 0.416 1 98.31 99 LEU A C 1
ATOM 753 O O . LEU A 1 99 ? 10.922 -13.688 -0.365 1 98.31 99 LEU A O 1
ATOM 757 N N . THR A 1 100 ? 9.523 -15.328 0.293 1 98.38 100 THR A N 1
ATOM 758 C CA . THR A 1 100 ? 10.148 -16.391 -0.487 1 98.38 100 THR A CA 1
ATOM 759 C C . THR A 1 100 ? 9.945 -16.156 -1.981 1 98.38 100 THR A C 1
ATOM 761 O O . THR A 1 100 ? 10.711 -16.656 -2.805 1 98.38 100 THR A O 1
ATOM 764 N N . ALA A 1 101 ? 8.945 -15.445 -2.404 1 98.25 101 ALA A N 1
ATOM 765 C CA . ALA A 1 101 ? 8.727 -15.117 -3.809 1 98.25 101 ALA A CA 1
ATOM 766 C C . ALA A 1 101 ? 9.836 -14.211 -4.34 1 98.25 101 ALA A C 1
ATOM 768 O O . ALA A 1 101 ? 9.984 -14.047 -5.555 1 98.25 101 ALA A O 1
ATOM 769 N N . PHE A 1 102 ? 10.594 -13.672 -3.404 1 98.38 102 PHE A N 1
ATOM 770 C CA . PHE A 1 102 ? 11.633 -12.711 -3.744 1 98.38 102 PHE A CA 1
ATOM 771 C C . PHE A 1 102 ? 12.992 -13.18 -3.229 1 98.38 102 PHE A C 1
ATOM 773 O O . PHE A 1 102 ? 13.766 -12.383 -2.703 1 98.38 102 PHE A O 1
ATOM 780 N N . CYS A 1 103 ? 13.25 -14.469 -3.361 1 98.38 103 CYS A N 1
ATOM 781 C CA . CYS A 1 103 ? 14.539 -15.031 -2.977 1 98.38 103 CYS A CA 1
ATOM 782 C C . CYS A 1 103 ? 15.688 -14.305 -3.666 1 98.38 103 CYS A C 1
ATOM 784 O O . CYS A 1 103 ? 15.602 -13.992 -4.855 1 98.38 103 CYS A O 1
ATOM 786 N N . LEU A 1 104 ? 16.734 -14.008 -2.977 1 97.25 104 LEU A N 1
ATOM 787 C CA . LEU A 1 104 ? 17.844 -13.227 -3.49 1 97.25 104 LEU A CA 1
ATOM 788 C C . LEU A 1 104 ? 18.906 -14.125 -4.105 1 97.25 104 LEU A C 1
ATOM 790 O O . LEU A 1 104 ? 19.844 -13.641 -4.758 1 97.25 104 LEU A O 1
ATOM 794 N N . ASN A 1 105 ? 18.734 -15.445 -4.016 1 97.31 105 ASN A N 1
ATOM 795 C CA . ASN A 1 105 ? 19.812 -16.344 -4.395 1 97.31 105 ASN A CA 1
ATOM 796 C C . ASN A 1 105 ? 19.422 -17.25 -5.551 1 97.31 105 ASN A C 1
ATOM 798 O O . ASN A 1 105 ? 20.281 -17.734 -6.289 1 97.31 105 ASN A O 1
ATOM 802 N N . ALA A 1 106 ? 18.188 -17.484 -5.738 1 97.56 106 ALA A N 1
ATOM 803 C CA . ALA A 1 106 ? 17.766 -18.547 -6.648 1 97.56 106 ALA A CA 1
ATOM 804 C C . ALA A 1 106 ? 17.891 -18.109 -8.102 1 97.56 106 ALA A C 1
ATOM 806 O O . ALA A 1 106 ? 18 -18.953 -9.008 1 97.56 106 ALA A O 1
ATOM 807 N N . ASN A 1 107 ? 17.859 -16.828 -8.359 1 96.69 107 ASN A N 1
ATOM 808 C CA . ASN A 1 107 ? 17.984 -16.281 -9.703 1 96.69 107 ASN A CA 1
ATOM 809 C C . ASN A 1 107 ? 19.391 -15.75 -9.953 1 96.69 107 ASN A C 1
ATOM 811 O O . ASN A 1 107 ? 19.781 -14.703 -9.43 1 96.69 107 ASN A O 1
ATOM 815 N N . PRO A 1 108 ? 20.156 -16.375 -10.812 1 93.94 108 PRO A N 1
ATOM 816 C CA . PRO A 1 108 ? 21.562 -15.984 -11.023 1 93.94 108 PRO A CA 1
ATOM 817 C C . PRO A 1 108 ? 21.688 -14.617 -11.68 1 93.94 108 PRO A C 1
ATOM 819 O O . PRO A 1 108 ? 22.781 -14.023 -11.68 1 93.94 108 PRO A O 1
ATOM 822 N N . SER A 1 109 ? 20.672 -14.086 -12.289 1 90.5 109 SER A N 1
ATOM 823 C CA . SER A 1 109 ? 20.703 -12.758 -12.906 1 90.5 109 SER A CA 1
ATOM 824 C C . SER A 1 109 ? 20.906 -11.664 -11.859 1 90.5 109 SER A C 1
ATOM 826 O O . SER A 1 109 ? 21.266 -10.539 -12.195 1 90.5 109 SER A O 1
ATOM 828 N N . GLY A 1 110 ? 20.562 -11.992 -10.633 1 90.5 110 GLY A N 1
ATOM 829 C CA . GLY A 1 110 ? 20.625 -11.008 -9.562 1 90.5 110 GLY A CA 1
ATOM 830 C C . GLY A 1 110 ? 19.281 -10.398 -9.234 1 90.5 110 GLY A C 1
ATOM 831 O O . GLY A 1 110 ? 19.109 -9.773 -8.18 1 90.5 110 GLY A O 1
ATOM 832 N N . THR A 1 111 ? 18.344 -10.648 -10.023 1 92.62 111 THR A N 1
ATOM 833 C CA . THR A 1 111 ? 17 -10.164 -9.742 1 92.62 111 THR A CA 1
ATOM 834 C C . THR A 1 111 ? 16.312 -11.031 -8.688 1 92.62 111 THR A C 1
ATOM 836 O O . THR A 1 111 ? 16.453 -12.258 -8.703 1 92.62 111 THR A O 1
ATOM 839 N N . ALA A 1 112 ? 15.594 -10.367 -7.82 1 95.88 112 ALA A N 1
ATOM 840 C CA . ALA A 1 112 ? 14.914 -11.094 -6.75 1 95.88 112 ALA A CA 1
ATOM 841 C C . ALA A 1 112 ? 13.781 -11.953 -7.309 1 95.88 112 ALA A C 1
ATOM 843 O O . ALA A 1 112 ? 12.961 -11.477 -8.094 1 95.88 112 ALA A O 1
ATOM 844 N N . GLY A 1 113 ? 13.797 -13.242 -6.859 1 97.06 113 GLY A N 1
ATOM 845 C CA . GLY A 1 113 ? 12.711 -14.141 -7.215 1 97.06 113 GLY A CA 1
ATOM 846 C C . GLY A 1 113 ? 13.102 -15.164 -8.273 1 97.06 113 GLY A C 1
ATOM 847 O O . GLY A 1 113 ? 13.914 -14.867 -9.148 1 97.06 113 GLY A O 1
ATOM 848 N N . ALA A 1 114 ? 12.539 -16.281 -8.234 1 97.69 114 ALA A N 1
ATOM 849 C CA . ALA A 1 114 ? 12.703 -17.375 -9.195 1 97.69 114 ALA A CA 1
ATOM 850 C C . ALA A 1 114 ? 11.461 -18.266 -9.227 1 97.69 114 ALA A C 1
ATOM 852 O O . ALA A 1 114 ? 10.719 -18.344 -8.242 1 97.69 114 ALA A O 1
ATOM 853 N N . ALA A 1 115 ? 11.242 -18.906 -10.352 1 96.88 115 ALA A N 1
ATOM 854 C CA . ALA A 1 115 ? 10.062 -19.75 -10.523 1 96.88 115 ALA A CA 1
ATOM 855 C C . ALA A 1 115 ? 10.297 -20.812 -11.578 1 96.88 115 ALA A C 1
ATOM 857 O O . ALA A 1 115 ? 11.172 -20.672 -12.438 1 96.88 115 ALA A O 1
ATOM 858 N N . TYR A 1 116 ? 9.531 -21.828 -11.5 1 97.19 116 TYR A N 1
ATOM 859 C CA . TYR A 1 116 ? 9.602 -22.891 -12.492 1 97.19 116 TYR A CA 1
ATOM 860 C C . TYR A 1 116 ? 8.938 -22.469 -13.797 1 97.19 116 TYR A C 1
ATOM 862 O O . TYR A 1 116 ? 7.82 -21.953 -13.789 1 97.19 116 TYR A O 1
ATOM 870 N N . GLY A 1 117 ? 9.633 -22.703 -14.867 1 93.5 117 GLY A N 1
ATOM 871 C CA . GLY A 1 117 ? 9.023 -22.578 -16.188 1 93.5 117 GLY A CA 1
ATOM 872 C C . GLY A 1 117 ? 8.586 -21.156 -16.5 1 93.5 117 GLY A C 1
ATOM 873 O O . GLY A 1 117 ? 7.578 -20.953 -17.172 1 93.5 117 GLY A O 1
ATOM 874 N N . PHE A 1 118 ? 9.242 -20.188 -15.945 1 90.06 118 PHE A N 1
ATOM 875 C CA . PHE A 1 118 ? 8.883 -18.781 -16.141 1 90.06 118 PHE A CA 1
ATOM 876 C C . PHE A 1 118 ? 10.039 -18.016 -16.766 1 90.06 118 PHE A C 1
ATOM 878 O O . PHE A 1 118 ? 11.203 -18.234 -16.422 1 90.06 118 PHE A O 1
ATOM 885 N N . ALA A 1 119 ? 9.633 -17.094 -17.641 1 84.75 119 ALA A N 1
ATOM 886 C CA . ALA A 1 119 ? 10.633 -16.234 -18.281 1 84.75 119 ALA A CA 1
ATOM 887 C C . ALA A 1 119 ? 11.312 -15.328 -17.25 1 84.75 119 ALA A C 1
ATOM 889 O O . ALA A 1 119 ? 10.648 -14.797 -16.344 1 84.75 119 ALA A O 1
ATOM 890 N N . ASP A 1 120 ? 12.586 -15.219 -17.281 1 84.88 120 ASP A N 1
ATOM 891 C CA . ASP A 1 120 ? 13.398 -14.297 -16.5 1 84.88 120 ASP A CA 1
ATOM 892 C C . ASP A 1 120 ? 13.336 -14.633 -15.016 1 84.88 120 ASP A C 1
ATOM 894 O O . ASP A 1 120 ? 13.586 -13.766 -14.164 1 84.88 120 ASP A O 1
ATOM 898 N N . MET A 1 121 ? 12.945 -15.836 -14.695 1 91.5 121 MET A N 1
ATOM 899 C CA . MET A 1 121 ? 12.82 -16.219 -13.297 1 91.5 121 MET A CA 1
ATOM 900 C C . MET A 1 121 ? 13.75 -17.391 -12.969 1 91.5 121 MET A C 1
ATOM 902 O O . MET A 1 121 ? 13.398 -18.281 -12.203 1 91.5 121 MET A O 1
ATOM 906 N N . GLY A 1 122 ? 14.938 -17.359 -13.617 1 91.06 122 GLY A N 1
ATOM 907 C CA . GLY A 1 122 ? 15.938 -18.375 -13.32 1 91.06 122 GLY A CA 1
ATOM 908 C C . GLY A 1 122 ? 15.945 -19.516 -14.32 1 91.06 122 GLY A C 1
ATOM 909 O O . GLY A 1 122 ? 15.117 -19.547 -15.234 1 91.06 122 GLY A O 1
ATOM 910 N N . PRO A 1 123 ? 16.844 -20.375 -14.133 1 92.44 123 PRO A N 1
ATOM 911 C CA . PRO A 1 123 ? 17.078 -21.438 -15.117 1 92.44 123 PRO A CA 1
ATOM 912 C C . PRO A 1 123 ? 16.234 -22.688 -14.844 1 92.44 123 PRO A C 1
ATOM 914 O O . PRO A 1 123 ? 16.594 -23.781 -15.289 1 92.44 123 PRO A O 1
ATOM 917 N N . TYR A 1 124 ? 15.188 -22.609 -14.195 1 95.44 124 TYR A N 1
ATOM 918 C CA . TYR A 1 124 ? 14.445 -23.781 -13.734 1 95.44 124 TYR A CA 1
ATOM 919 C C . TYR A 1 124 ? 13.391 -24.188 -14.75 1 95.44 124 TYR A C 1
ATOM 921 O O . TYR A 1 124 ? 12.516 -23.406 -15.102 1 95.44 124 TYR A O 1
ATOM 929 N N . ASN A 1 125 ? 13.445 -25.422 -15.156 1 94.25 125 ASN A N 1
ATOM 930 C CA . ASN A 1 125 ? 12.414 -25.969 -16.031 1 94.25 125 ASN A CA 1
ATOM 931 C C . ASN A 1 125 ? 11.07 -26.062 -15.312 1 94.25 125 ASN A C 1
ATOM 933 O O . ASN A 1 125 ? 11.023 -26.234 -14.094 1 94.25 125 ASN A O 1
ATOM 937 N N . GLY A 1 126 ? 10.023 -26.062 -16.141 1 96 126 GLY A N 1
ATOM 938 C CA . GLY A 1 126 ? 8.688 -26.219 -15.578 1 96 126 GLY A CA 1
ATOM 939 C C . GLY A 1 126 ? 8.352 -27.672 -15.273 1 96 126 GLY A C 1
ATOM 940 O O . GLY A 1 126 ? 9.078 -28.578 -15.664 1 96 126 GLY A O 1
ATOM 941 N N . GLY A 1 127 ? 7.258 -27.828 -14.594 1 96.62 127 GLY A N 1
ATOM 942 C CA . GLY A 1 127 ? 6.852 -29.125 -14.109 1 96.62 127 GLY A CA 1
ATOM 943 C C . GLY A 1 127 ? 5.809 -29.797 -14.992 1 96.62 127 GLY A C 1
ATOM 944 O O . GLY A 1 127 ? 5.309 -30.875 -14.672 1 96.62 127 GLY A O 1
ATOM 945 N N . GLN A 1 128 ? 5.395 -29.172 -16.062 1 98 128 GLN A N 1
ATOM 946 C CA . GLN A 1 128 ? 4.559 -29.875 -17.031 1 98 128 GLN A CA 1
ATOM 947 C C . GLN A 1 128 ? 5.383 -30.875 -17.844 1 98 128 GLN A C 1
ATOM 949 O O . GLN A 1 128 ? 5.535 -30.719 -19.062 1 98 128 GLN A O 1
ATOM 954 N N . ALA A 1 129 ? 5.836 -31.844 -17.188 1 98.06 129 ALA A N 1
ATOM 955 C CA . ALA A 1 129 ? 6.77 -32.906 -17.594 1 98.06 129 ALA A CA 1
ATOM 956 C C . ALA A 1 129 ? 6.602 -34.125 -16.719 1 98.06 129 ALA A C 1
ATOM 958 O O . ALA A 1 129 ? 5.863 -34.125 -15.734 1 98.06 129 ALA A O 1
ATOM 959 N N . GLU A 1 130 ? 7.254 -35.219 -17.141 1 98.19 130 GLU A N 1
ATOM 960 C CA . GLU A 1 130 ? 7.164 -36.438 -16.375 1 98.19 130 GLU A CA 1
ATOM 961 C C . GLU A 1 130 ? 7.898 -36.312 -15.039 1 98.19 130 GLU A C 1
ATOM 963 O O . GLU A 1 130 ? 7.457 -36.844 -14.023 1 98.19 130 GLU A O 1
ATOM 968 N N . TYR A 1 131 ? 9.047 -35.562 -15.055 1 98.25 131 TYR A N 1
ATOM 969 C CA . TYR A 1 131 ? 9.867 -35.406 -13.859 1 98.25 131 TYR A CA 1
ATOM 970 C C . TYR A 1 131 ? 10.281 -33.938 -13.695 1 98.25 131 TYR A C 1
ATOM 972 O O . TYR A 1 131 ? 10.359 -33.188 -14.672 1 98.25 131 TYR A O 1
ATOM 980 N N . LEU A 1 132 ? 10.539 -33.562 -12.477 1 98.5 132 LEU A N 1
ATOM 981 C CA . LEU A 1 132 ? 10.969 -32.219 -12.133 1 98.5 132 LEU A CA 1
ATOM 982 C C . LEU A 1 132 ? 12.086 -32.25 -11.094 1 98.5 132 LEU A C 1
ATOM 984 O O . LEU A 1 132 ? 11.984 -32.969 -10.086 1 98.5 132 LEU A O 1
ATOM 988 N N . ARG A 1 133 ? 13.148 -31.594 -11.375 1 98.69 133 ARG A N 1
ATOM 989 C CA . ARG A 1 133 ? 14.164 -31.359 -10.352 1 98.69 133 ARG A CA 1
ATOM 990 C C . ARG A 1 133 ? 13.75 -30.234 -9.414 1 98.69 133 ARG A C 1
ATOM 992 O O . ARG A 1 133 ? 13.375 -29.141 -9.867 1 98.69 133 ARG A O 1
ATOM 999 N N . VAL A 1 134 ? 13.844 -30.438 -8.117 1 98.75 134 VAL A N 1
ATOM 1000 C CA . VAL A 1 134 ? 13.539 -29.422 -7.117 1 98.75 134 VAL A CA 1
ATOM 1001 C C . VAL A 1 134 ? 14.789 -29.094 -6.305 1 98.75 134 VAL A C 1
ATOM 1003 O O . VAL A 1 134 ? 15.266 -29.922 -5.52 1 98.75 134 VAL A O 1
ATOM 1006 N N . PRO A 1 135 ? 15.312 -27.906 -6.48 1 98.56 135 PRO A N 1
ATOM 1007 C CA . PRO A 1 135 ? 16.453 -27.484 -5.66 1 98.56 135 PRO A CA 1
ATOM 1008 C C . PRO A 1 135 ? 16.047 -27.125 -4.234 1 98.56 135 PRO A C 1
ATOM 1010 O O . PRO A 1 135 ? 14.883 -26.828 -3.975 1 98.56 135 PRO A O 1
ATOM 1013 N N . TRP A 1 136 ? 17.062 -27.094 -3.275 1 98.5 136 TRP A N 1
ATOM 1014 C CA . TRP A 1 136 ? 16.766 -26.828 -1.872 1 98.5 136 TRP A CA 1
ATOM 1015 C C . TRP A 1 136 ? 15.484 -27.547 -1.441 1 98.5 136 TRP A C 1
ATOM 1017 O O . TRP A 1 136 ? 14.578 -26.938 -0.872 1 98.5 136 TRP A O 1
ATOM 1027 N N . ALA A 1 137 ? 15.477 -28.812 -1.707 1 98.69 137 ALA A N 1
ATOM 1028 C CA . ALA A 1 137 ? 14.25 -29.609 -1.667 1 98.69 137 ALA A CA 1
ATOM 1029 C C . ALA A 1 137 ? 13.648 -29.625 -0.265 1 98.69 137 ALA A C 1
ATOM 1031 O O . ALA A 1 137 ? 12.43 -29.594 -0.108 1 98.69 137 ALA A O 1
ATOM 1032 N N . ASP A 1 138 ? 14.477 -29.641 0.771 1 98.44 138 ASP A N 1
ATOM 1033 C CA . ASP A 1 138 ? 13.969 -29.641 2.139 1 98.44 138 ASP A CA 1
ATOM 1034 C C . ASP A 1 138 ? 13.133 -28.391 2.416 1 98.44 138 ASP A C 1
ATOM 1036 O O . ASP A 1 138 ? 12.164 -28.438 3.176 1 98.44 138 ASP A O 1
ATOM 1040 N N . PHE A 1 139 ? 13.508 -27.312 1.854 1 98.38 139 PHE A N 1
ATOM 1041 C CA . PHE A 1 139 ? 12.773 -26.062 2.059 1 98.38 139 PHE A CA 1
ATOM 1042 C C . PHE A 1 139 ? 11.594 -25.969 1.104 1 98.38 139 PHE A C 1
ATOM 1044 O O . PHE A 1 139 ? 10.492 -25.594 1.509 1 98.38 139 PHE A O 1
ATOM 1051 N N . ASN A 1 140 ? 11.766 -26.297 -0.189 1 98.62 140 ASN A N 1
ATOM 1052 C CA . ASN A 1 140 ? 10.781 -26.016 -1.224 1 98.62 140 ASN A CA 1
ATOM 1053 C C . ASN A 1 140 ? 9.641 -27.031 -1.215 1 98.62 140 ASN A C 1
ATOM 1055 O O . ASN A 1 140 ? 8.477 -26.656 -1.391 1 98.62 140 ASN A O 1
ATOM 1059 N N . CYS A 1 141 ? 9.898 -28.234 -0.936 1 98.81 141 CYS A N 1
ATOM 1060 C CA . CYS A 1 141 ? 8.859 -29.266 -1.024 1 98.81 141 CYS A CA 1
ATOM 1061 C C . CYS A 1 141 ? 7.961 -29.234 0.203 1 98.81 141 CYS A C 1
ATOM 1063 O O . CYS A 1 141 ? 8.445 -29.203 1.335 1 98.81 141 CYS A O 1
ATOM 1065 N N . LEU A 1 142 ? 6.688 -29.25 -0.032 1 98.81 142 LEU A N 1
ATOM 1066 C CA . LEU A 1 142 ? 5.719 -29.5 1.028 1 98.81 142 LEU A CA 1
ATOM 1067 C C . LEU A 1 142 ? 5.301 -30.969 1.054 1 98.81 142 LEU A C 1
ATOM 1069 O O . LEU A 1 142 ? 4.598 -31.422 0.154 1 98.81 142 LEU A O 1
ATOM 1073 N N . ARG A 1 143 ? 5.723 -31.609 2.055 1 98.62 143 ARG A N 1
ATOM 1074 C CA . ARG A 1 143 ? 5.316 -33 2.197 1 98.62 143 ARG A CA 1
ATOM 1075 C C . ARG A 1 143 ? 3.816 -33.125 2.459 1 98.62 143 ARG A C 1
ATOM 1077 O O . ARG A 1 143 ? 3.26 -32.344 3.242 1 98.62 143 ARG A O 1
ATOM 1084 N N . LEU A 1 144 ? 3.162 -34.062 1.825 1 98.81 144 LEU A N 1
ATOM 1085 C CA . LEU A 1 144 ? 1.718 -34.219 1.928 1 98.81 144 LEU A CA 1
ATOM 1086 C C . LEU A 1 144 ? 1.372 -35.438 2.785 1 98.81 144 LEU A C 1
ATOM 1088 O O . LEU A 1 144 ? 2.193 -36.344 2.947 1 98.81 144 LEU A O 1
ATOM 1092 N N . PRO A 1 145 ? 0.158 -35.438 3.295 1 98.25 145 PRO A N 1
ATOM 1093 C CA . PRO A 1 145 ? -0.275 -36.562 4.129 1 98.25 145 PRO A CA 1
ATOM 1094 C C . PRO A 1 145 ? -0.579 -37.812 3.316 1 98.25 145 PRO A C 1
ATOM 1096 O O . PRO A 1 145 ? -0.416 -37.812 2.094 1 98.25 145 PRO A O 1
ATOM 1099 N N . GLU A 1 146 ? -0.994 -38.812 3.996 1 97.62 146 GLU A N 1
ATOM 1100 C CA . GLU A 1 146 ? -1.164 -40.125 3.43 1 97.62 146 GLU A CA 1
ATOM 1101 C C . GLU A 1 146 ? -2.281 -40.156 2.391 1 97.62 146 GLU A C 1
ATOM 1103 O O . GLU A 1 146 ? -2.346 -41.062 1.557 1 97.62 146 GLU A O 1
ATOM 1108 N N . ASP A 1 147 ? -3.133 -39.125 2.463 1 98.31 147 ASP A N 1
ATOM 1109 C CA . ASP A 1 147 ? -4.25 -39.094 1.524 1 98.31 147 ASP A CA 1
ATOM 1110 C C . ASP A 1 147 ? -3.898 -38.312 0.274 1 98.31 147 ASP A C 1
ATOM 1112 O O . ASP A 1 147 ? -4.785 -37.875 -0.468 1 98.31 147 ASP A O 1
ATOM 1116 N N . ALA A 1 148 ? -2.65 -38.125 0.029 1 98.25 148 ALA A N 1
ATOM 1117 C CA . ALA A 1 148 ? -2.162 -37.25 -1.034 1 98.25 148 ALA A CA 1
ATOM 1118 C C . ALA A 1 148 ? -2.664 -37.719 -2.398 1 98.25 148 ALA A C 1
ATOM 1120 O O . ALA A 1 148 ? -3.121 -36.906 -3.207 1 98.25 148 ALA A O 1
ATOM 1121 N N . GLU A 1 149 ? -2.586 -38.938 -2.662 1 97.44 149 GLU A N 1
ATOM 1122 C CA . GLU A 1 149 ? -3.02 -39.469 -3.959 1 97.44 149 GLU A CA 1
ATOM 1123 C C . GLU A 1 149 ? -4.52 -39.25 -4.16 1 97.44 149 GLU A C 1
ATOM 1125 O O . GLU A 1 149 ? -4.953 -38.812 -5.223 1 97.44 149 GLU A O 1
ATOM 1130 N N . GLU A 1 150 ? -5.242 -39.562 -3.193 1 97.75 150 GLU A N 1
ATOM 1131 C CA . GLU A 1 150 ? -6.699 -39.469 -3.262 1 97.75 150 GLU A CA 1
ATOM 1132 C C . GLU A 1 150 ? -7.148 -38.031 -3.461 1 97.75 150 GLU A C 1
ATOM 1134 O O . GLU A 1 150 ? -8.102 -37.75 -4.199 1 97.75 150 GLU A O 1
ATOM 1139 N N . LYS A 1 151 ? -6.465 -37.094 -2.805 1 98.44 151 LYS A N 1
ATOM 1140 C CA . LYS A 1 151 ? -6.875 -35.688 -2.82 1 98.44 151 LYS A CA 1
ATOM 1141 C C . LYS A 1 151 ? -5.934 -34.844 -3.682 1 98.44 151 LYS A C 1
ATOM 1143 O O . LYS A 1 151 ? -5.762 -33.656 -3.443 1 98.44 151 LYS A O 1
ATOM 1148 N N . GLN A 1 152 ? -5.277 -35.438 -4.645 1 97.69 152 GLN A N 1
ATOM 1149 C CA . GLN A 1 152 ? -4.219 -34.781 -5.398 1 97.69 152 GLN A CA 1
ATOM 1150 C C . GLN A 1 152 ? -4.75 -33.562 -6.137 1 97.69 152 GLN A C 1
ATOM 1152 O O . GLN A 1 152 ? -4.039 -32.562 -6.293 1 97.69 152 GLN A O 1
ATOM 1157 N N . LEU A 1 153 ? -6.055 -33.562 -6.512 1 98.38 153 LEU A N 1
ATOM 1158 C CA . LEU A 1 153 ? -6.621 -32.438 -7.223 1 98.38 153 LEU A CA 1
ATOM 1159 C C . LEU A 1 153 ? -6.781 -31.234 -6.285 1 98.38 153 LEU A C 1
ATOM 1161 O O . LEU A 1 153 ? -6.762 -30.078 -6.734 1 98.38 153 LEU A O 1
ATOM 1165 N N . ASP A 1 154 ? -6.969 -31.484 -5.02 1 98.75 154 ASP A N 1
ATOM 1166 C CA . ASP A 1 154 ? -7 -30.406 -4.035 1 98.75 154 ASP A CA 1
ATOM 1167 C C . ASP A 1 154 ? -5.59 -29.938 -3.693 1 98.75 154 ASP A C 1
ATOM 1169 O O . ASP A 1 154 ? -5.312 -28.734 -3.68 1 98.75 154 ASP A O 1
ATOM 1173 N N . TYR A 1 155 ? -4.691 -30.891 -3.508 1 98.81 155 TYR A N 1
ATOM 1174 C CA . TYR A 1 155 ? -3.357 -30.578 -3.008 1 98.81 155 TYR A CA 1
ATOM 1175 C C . TYR A 1 155 ? -2.531 -29.859 -4.07 1 98.81 155 TYR A C 1
ATOM 1177 O O . TYR A 1 155 ? -1.689 -29.016 -3.744 1 98.81 155 TYR A O 1
ATOM 1185 N N . VAL A 1 156 ? -2.785 -30.156 -5.371 1 98.69 156 VAL A N 1
ATOM 1186 C CA . VAL A 1 156 ? -1.983 -29.531 -6.414 1 98.69 156 VAL A CA 1
ATOM 1187 C C . VAL A 1 156 ? -2.258 -28.016 -6.438 1 98.69 156 VAL A C 1
ATOM 1189 O O . VAL A 1 156 ? -1.415 -27.234 -6.883 1 98.69 156 VAL A O 1
ATOM 1192 N N . MET A 1 157 ? -3.398 -27.594 -5.844 1 98.56 157 MET A N 1
ATOM 1193 C CA . MET A 1 157 ? -3.734 -26.172 -5.773 1 98.56 157 MET A CA 1
ATOM 1194 C C . MET A 1 157 ? -2.832 -25.453 -4.777 1 98.56 157 MET A C 1
ATOM 1196 O O . MET A 1 157 ? -2.758 -24.219 -4.781 1 98.56 157 MET A O 1
ATOM 1200 N N . LEU A 1 158 ? -2.098 -26.172 -3.943 1 98.69 158 LEU A N 1
ATOM 1201 C CA . LEU A 1 158 ? -1.211 -25.594 -2.936 1 98.69 158 LEU A CA 1
ATOM 1202 C C . LEU A 1 158 ? 0.071 -25.078 -3.574 1 98.69 158 LEU A C 1
ATOM 1204 O O . LEU A 1 158 ? 0.816 -24.312 -2.949 1 98.69 158 LEU A O 1
ATOM 1208 N N . ALA A 1 159 ? 0.301 -25.516 -4.793 1 98.5 159 ALA A N 1
ATOM 1209 C CA . ALA A 1 159 ? 1.547 -25.141 -5.453 1 98.5 159 ALA A CA 1
ATOM 1210 C C . ALA A 1 159 ? 1.555 -23.656 -5.805 1 98.5 159 ALA A C 1
ATOM 1212 O O . ALA A 1 159 ? 2.617 -23.031 -5.879 1 98.5 159 ALA A O 1
ATOM 1213 N N . ASP A 1 160 ? 0.319 -23.109 -6.02 1 98.31 160 ASP A N 1
ATOM 1214 C CA . ASP A 1 160 ? 0.271 -21.719 -6.453 1 98.31 160 ASP A CA 1
ATOM 1215 C C . ASP A 1 160 ? -1.086 -21.078 -6.137 1 98.31 160 ASP A C 1
ATOM 1217 O O . ASP A 1 160 ? -1.229 -20.375 -5.145 1 98.31 160 ASP A O 1
ATOM 1221 N N . ILE A 1 161 ? -2.213 -21.422 -6.73 1 97.62 161 ILE A N 1
ATOM 1222 C CA . ILE A 1 161 ? -3.4 -20.578 -6.855 1 97.62 161 ILE A CA 1
ATOM 1223 C C . ILE A 1 161 ? -4.098 -20.469 -5.504 1 97.62 161 ILE A C 1
ATOM 1225 O O . ILE A 1 161 ? -4.633 -19.422 -5.16 1 97.62 161 ILE A O 1
ATOM 1229 N N . LEU A 1 162 ? -4.16 -21.562 -4.73 1 98.69 162 LEU A N 1
ATOM 1230 C CA . LEU A 1 162 ? -4.809 -21.422 -3.43 1 98.69 162 LEU A CA 1
ATOM 1231 C C . LEU A 1 162 ? -4.008 -20.5 -2.518 1 98.69 162 LEU A C 1
ATOM 1233 O O . LEU A 1 162 ? -4.551 -19.531 -1.977 1 98.69 162 LEU A O 1
ATOM 1237 N N . PRO A 1 163 ? -2.688 -20.719 -2.416 1 98.81 163 PRO A N 1
ATOM 1238 C CA . PRO A 1 163 ? -1.903 -19.75 -1.646 1 98.81 163 PRO A CA 1
ATOM 1239 C C . PRO A 1 163 ? -1.978 -18.344 -2.223 1 98.81 163 PRO A C 1
ATOM 1241 O O . PRO A 1 163 ? -1.993 -17.359 -1.471 1 98.81 163 PRO A O 1
ATOM 1244 N N . THR A 1 164 ? -1.992 -18.203 -3.508 1 98.69 164 THR A N 1
ATOM 1245 C CA . THR A 1 164 ? -2.068 -16.891 -4.133 1 98.69 164 THR A CA 1
ATOM 1246 C C . THR A 1 164 ? -3.379 -16.188 -3.779 1 98.69 164 THR A C 1
ATOM 1248 O O . THR A 1 164 ? -3.391 -15 -3.461 1 98.69 164 THR A O 1
ATOM 1251 N N . GLY A 1 165 ? -4.441 -16.969 -3.877 1 98.81 165 GLY A N 1
ATOM 1252 C CA . GLY A 1 165 ? -5.719 -16.438 -3.436 1 98.81 165 GLY A CA 1
ATOM 1253 C C . GLY A 1 165 ? -5.711 -16 -1.98 1 98.81 165 GLY A C 1
ATOM 1254 O O . GLY A 1 165 ? -6.254 -14.945 -1.638 1 98.81 165 GLY A O 1
ATOM 1255 N N . TYR A 1 166 ? -5.121 -16.844 -1.107 1 98.88 166 TYR A N 1
ATOM 1256 C CA . TYR A 1 166 ? -5.012 -16.484 0.304 1 98.88 166 TYR A CA 1
ATOM 1257 C C . TYR A 1 166 ? -4.145 -15.25 0.494 1 98.88 166 TYR A C 1
ATOM 1259 O O . TYR A 1 166 ? -4.484 -14.359 1.273 1 98.88 166 TYR A O 1
ATOM 1267 N N . HIS A 1 167 ? -3.076 -15.203 -0.251 1 98.88 167 HIS A N 1
ATOM 1268 C CA . HIS A 1 167 ? -2.084 -14.141 -0.162 1 98.88 167 HIS A CA 1
ATOM 1269 C C . HIS A 1 167 ? -2.703 -12.781 -0.466 1 98.88 167 HIS A C 1
ATOM 1271 O O . HIS A 1 167 ? -2.414 -11.797 0.218 1 98.88 167 HIS A O 1
ATOM 1277 N N . VAL A 1 168 ? -3.543 -12.711 -1.463 1 98.88 168 VAL A N 1
ATOM 1278 C CA . VAL A 1 168 ? -4.102 -11.422 -1.848 1 98.88 168 VAL A CA 1
ATOM 1279 C C . VAL A 1 168 ? -4.992 -10.891 -0.725 1 98.88 168 VAL A C 1
ATOM 1281 O O . VAL A 1 168 ? -5.055 -9.68 -0.499 1 98.88 168 VAL A O 1
ATOM 1284 N N .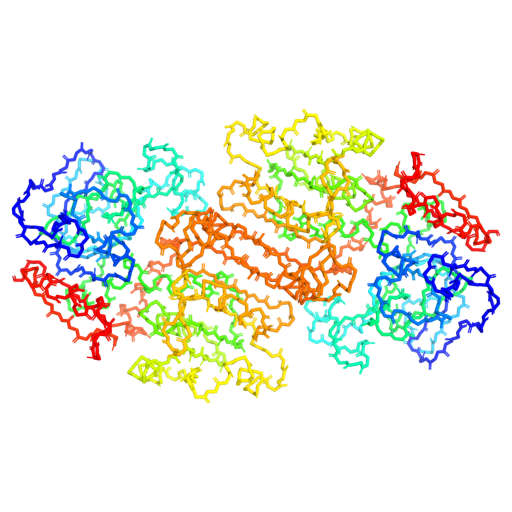 THR A 1 169 ? -5.691 -11.773 0.002 1 98.94 169 THR A N 1
ATOM 1285 C CA . THR A 1 169 ? -6.508 -11.336 1.132 1 98.94 169 THR A CA 1
ATOM 1286 C C . THR A 1 169 ? -5.629 -10.836 2.273 1 98.94 169 THR A C 1
ATOM 1288 O O . THR A 1 169 ? -5.996 -9.898 2.984 1 98.94 169 THR A O 1
ATOM 1291 N N . GLU A 1 170 ? -4.43 -11.484 2.436 1 98.75 170 GLU A N 1
ATOM 1292 C CA . GLU A 1 170 ? -3.459 -11.008 3.42 1 98.75 170 GLU A CA 1
ATOM 1293 C C . GLU A 1 170 ? -2.906 -9.641 3.037 1 98.75 170 GLU A C 1
ATOM 1295 O O . GLU A 1 170 ? -2.779 -8.758 3.887 1 98.75 170 GLU A O 1
ATOM 1300 N N . LEU A 1 171 ? -2.584 -9.516 1.783 1 98.81 171 LEU A N 1
ATOM 1301 C CA . LEU A 1 171 ? -2.09 -8.227 1.298 1 98.81 171 LEU A CA 1
ATOM 1302 C C . LEU A 1 171 ? -3.115 -7.129 1.536 1 98.81 171 LEU A C 1
ATOM 1304 O O . LEU A 1 171 ? -2.756 -6.008 1.902 1 98.81 171 LEU A O 1
ATOM 1308 N N . ALA A 1 172 ? -4.391 -7.473 1.335 1 98.81 172 ALA A N 1
ATOM 1309 C CA . ALA A 1 172 ? -5.473 -6.504 1.504 1 98.81 172 ALA A CA 1
ATOM 1310 C C . ALA A 1 172 ? -5.699 -6.188 2.979 1 98.81 172 ALA A C 1
ATOM 1312 O O . ALA A 1 172 ? -6.328 -5.18 3.314 1 98.81 172 ALA A O 1
ATOM 1313 N N . GLY A 1 173 ? -5.273 -7.074 3.859 1 98.69 173 GLY A N 1
ATOM 1314 C CA . GLY A 1 173 ? -5.477 -6.895 5.289 1 98.69 173 GLY A CA 1
ATOM 1315 C C . GLY A 1 173 ? -6.848 -7.344 5.754 1 98.69 173 GLY A C 1
ATOM 1316 O O . GLY A 1 173 ? -7.414 -6.766 6.688 1 98.69 173 GLY A O 1
ATOM 1317 N N . LEU A 1 174 ? -7.383 -8.344 5.141 1 98.75 174 LEU A N 1
ATOM 1318 C CA . LEU A 1 174 ? -8.734 -8.797 5.445 1 98.75 174 LEU A CA 1
ATOM 1319 C C . LEU A 1 174 ? -8.82 -9.367 6.855 1 98.75 174 LEU A C 1
ATOM 1321 O O . LEU A 1 174 ? -8 -10.211 7.234 1 98.75 174 LEU A O 1
ATOM 1325 N N . MET A 1 175 ? -9.805 -8.898 7.621 1 98.06 175 MET A N 1
ATOM 1326 C CA . MET A 1 175 ? -10.086 -9.391 8.969 1 98.06 175 MET A CA 1
ATOM 1327 C C . MET A 1 175 ? -11.461 -10.039 9.031 1 98.06 175 MET A C 1
ATOM 1329 O O . MET A 1 175 ? -12.336 -9.742 8.211 1 98.06 175 MET A O 1
ATOM 1333 N N . PRO A 1 176 ? -11.602 -10.938 9.992 1 98.12 176 PRO A N 1
ATOM 1334 C CA . PRO A 1 176 ? -12.938 -11.523 10.148 1 98.12 176 PRO A CA 1
ATOM 1335 C C . PRO A 1 176 ? -14.031 -10.469 10.312 1 98.12 176 PRO A C 1
ATOM 1337 O O . PRO A 1 176 ? -13.82 -9.453 10.977 1 98.12 176 PRO A O 1
ATOM 1340 N N . GLY A 1 177 ? -15.133 -10.773 9.633 1 98.38 177 GLY A N 1
ATOM 1341 C CA . GLY A 1 177 ? -16.281 -9.883 9.773 1 98.38 177 GLY A CA 1
ATOM 1342 C C . GLY A 1 177 ? -16.266 -8.742 8.773 1 98.38 177 GLY A C 1
ATOM 1343 O O . GLY A 1 177 ? -17.25 -8.016 8.641 1 98.38 177 GLY A O 1
ATOM 1344 N N . GLU A 1 178 ? -15.203 -8.531 8 1 98.56 178 GLU A N 1
ATOM 1345 C CA . GLU A 1 178 ? -15.109 -7.465 7.004 1 98.56 178 GLU A CA 1
ATOM 1346 C C . GLU A 1 178 ? -15.656 -7.922 5.656 1 98.56 178 GLU A C 1
ATOM 1348 O O . GLU A 1 178 ? -15.75 -9.125 5.391 1 98.56 178 GLU A O 1
ATOM 1353 N N . SER A 1 179 ? -16.031 -6.969 4.844 1 98.81 179 SER A N 1
ATOM 1354 C CA . SER A 1 179 ? -16.422 -7.238 3.467 1 98.81 179 SER A CA 1
ATOM 1355 C C . SER A 1 179 ? -15.234 -7.129 2.518 1 98.81 179 SER A C 1
ATOM 1357 O O . SER A 1 179 ? -14.281 -6.395 2.789 1 98.81 179 SER A O 1
ATOM 1359 N N . VAL A 1 180 ? -15.312 -7.898 1.401 1 98.94 180 VAL A N 1
ATOM 1360 C CA . VAL A 1 180 ? -14.234 -7.863 0.424 1 98.94 180 VAL A CA 1
ATOM 1361 C C . VAL A 1 180 ? -14.805 -7.961 -0.988 1 98.94 180 VAL A C 1
ATOM 1363 O O . VAL A 1 180 ? -15.773 -8.688 -1.224 1 98.94 180 VAL A O 1
ATOM 1366 N N . VAL A 1 181 ? -14.266 -7.145 -1.877 1 98.94 181 VAL A N 1
ATOM 1367 C CA . VAL A 1 181 ? -14.594 -7.238 -3.297 1 98.94 181 VAL A CA 1
ATOM 1368 C C . VAL A 1 181 ? -13.375 -7.734 -4.074 1 98.94 181 VAL A C 1
ATOM 1370 O O . VAL A 1 181 ? -12.258 -7.266 -3.854 1 98.94 181 VAL A O 1
ATOM 1373 N N . ILE A 1 182 ? -13.594 -8.703 -4.898 1 98.94 182 ILE A N 1
ATOM 1374 C CA . ILE A 1 182 ? -12.555 -9.336 -5.707 1 98.94 182 ILE A CA 1
ATOM 1375 C C . ILE A 1 182 ? -12.82 -9.062 -7.188 1 98.94 182 ILE A C 1
ATOM 1377 O O . ILE A 1 182 ? -13.875 -9.422 -7.715 1 98.94 182 ILE A O 1
ATOM 1381 N N . PHE A 1 183 ? -11.898 -8.391 -7.812 1 98.88 183 PHE A N 1
ATOM 1382 C CA . PHE A 1 183 ? -11.984 -8.188 -9.25 1 98.88 183 PHE A CA 1
ATOM 1383 C C . PHE A 1 183 ? -11.266 -9.305 -10 1 98.88 183 PHE A C 1
ATOM 1385 O O . PHE A 1 183 ? -10.039 -9.438 -9.883 1 98.88 183 PHE A O 1
ATOM 1392 N N . GLY A 1 184 ? -12 -10.008 -10.805 1 97.5 184 GLY A N 1
ATOM 1393 C CA . GLY A 1 184 ? -11.523 -11.195 -11.5 1 97.5 184 GLY A CA 1
ATOM 1394 C C . GLY A 1 184 ? -12.109 -12.484 -10.945 1 97.5 184 GLY A C 1
ATOM 1395 O O . GLY A 1 184 ? -11.945 -12.781 -9.758 1 97.5 184 GLY A O 1
ATOM 1396 N N . GLY A 1 185 ? -12.727 -13.211 -11.797 1 96.31 185 GLY A N 1
ATOM 1397 C CA . GLY A 1 185 ? -13.328 -14.469 -11.375 1 96.31 185 GLY A CA 1
ATOM 1398 C C . GLY A 1 185 ? -12.617 -15.688 -11.93 1 96.31 185 GLY A C 1
ATOM 1399 O O . GLY A 1 185 ? -13.219 -16.75 -12.062 1 96.31 185 GLY A O 1
ATOM 1400 N N . GLY A 1 186 ? -11.391 -15.484 -12.406 1 95.12 186 GLY A N 1
ATOM 1401 C CA . GLY A 1 186 ? -10.586 -16.625 -12.805 1 95.12 186 GLY A CA 1
ATOM 1402 C C . GLY A 1 186 ? -10.172 -17.5 -11.641 1 95.12 186 GLY A C 1
ATOM 1403 O O . GLY A 1 186 ? -10.633 -17.297 -10.516 1 95.12 186 GLY A O 1
ATOM 1404 N N . PRO A 1 187 ? -9.297 -18.453 -11.906 1 96.44 187 PRO A N 1
ATOM 1405 C CA . PRO A 1 187 ? -8.914 -19.391 -10.852 1 96.44 187 PRO A CA 1
ATOM 1406 C C . PRO A 1 187 ? -8.367 -18.703 -9.609 1 96.44 187 PRO A C 1
ATOM 1408 O O . PRO A 1 187 ? -8.75 -19.031 -8.484 1 96.44 187 PRO A O 1
ATOM 1411 N N . VAL A 1 188 ? -7.516 -17.719 -9.797 1 97.56 188 VAL A N 1
ATOM 1412 C CA . VAL A 1 188 ? -6.949 -17 -8.656 1 97.56 188 VAL A CA 1
ATOM 1413 C C . VAL A 1 188 ? -8.055 -16.25 -7.918 1 97.56 188 VAL A C 1
ATOM 1415 O O . VAL A 1 188 ? -8.102 -16.266 -6.688 1 97.56 188 VAL A O 1
ATOM 1418 N N . GLY A 1 189 ? -8.906 -15.609 -8.648 1 98.31 189 GLY A N 1
ATOM 1419 C CA . GLY A 1 189 ? -10.023 -14.906 -8.039 1 98.31 189 GLY A CA 1
ATOM 1420 C C . GLY A 1 189 ? -10.945 -15.828 -7.258 1 98.31 189 GLY A C 1
ATOM 1421 O O . GLY A 1 189 ? -11.406 -15.477 -6.172 1 98.31 189 GLY A O 1
ATOM 1422 N N . GLN A 1 190 ? -11.203 -16.984 -7.848 1 98.5 190 GLN A N 1
ATOM 1423 C CA . GLN A 1 190 ? -12.016 -17.969 -7.145 1 98.5 190 GLN A CA 1
ATOM 1424 C C . GLN A 1 190 ? -11.344 -18.406 -5.844 1 98.5 190 GLN A C 1
ATOM 1426 O O . GLN A 1 190 ? -12.016 -18.562 -4.82 1 98.5 190 GLN A O 1
ATOM 1431 N N . MET A 1 191 ? -10.07 -18.594 -5.922 1 98.69 191 MET A N 1
ATOM 1432 C CA . MET A 1 191 ? -9.336 -18.984 -4.723 1 98.69 191 MET A CA 1
ATOM 1433 C C . MET A 1 191 ? -9.297 -17.844 -3.705 1 98.69 191 MET A C 1
ATOM 1435 O O . MET A 1 191 ? -9.297 -18.094 -2.496 1 98.69 191 MET A O 1
ATOM 1439 N N . ALA A 1 192 ? -9.266 -16.578 -4.184 1 98.88 192 ALA A N 1
ATOM 1440 C CA . ALA A 1 192 ? -9.375 -15.438 -3.279 1 98.88 192 ALA A CA 1
ATOM 1441 C C . ALA A 1 192 ? -10.719 -15.43 -2.564 1 98.88 192 ALA A C 1
ATOM 1443 O O . ALA A 1 192 ? -10.789 -15.188 -1.358 1 98.88 192 ALA A O 1
ATOM 1444 N N . ALA A 1 193 ? -11.773 -15.711 -3.301 1 98.88 193 ALA A N 1
ATOM 1445 C CA . ALA A 1 193 ? -13.109 -15.797 -2.703 1 98.88 193 ALA A CA 1
ATOM 1446 C C . ALA A 1 193 ? -13.172 -16.906 -1.653 1 98.88 193 ALA A C 1
ATOM 1448 O O . ALA A 1 193 ? -13.664 -16.688 -0.546 1 98.88 193 ALA A O 1
ATOM 1449 N N . LEU A 1 194 ? -12.641 -18.047 -2.02 1 98.81 194 LEU A N 1
ATOM 1450 C CA . LEU A 1 194 ? -12.586 -19.156 -1.073 1 98.81 194 LEU A CA 1
ATOM 1451 C C . LEU A 1 194 ? -11.789 -18.766 0.169 1 98.81 194 LEU A C 1
ATOM 1453 O O . LEU A 1 194 ? -12.219 -19.031 1.294 1 98.81 194 LEU A O 1
ATOM 1457 N N . SER A 1 195 ? -10.656 -18.172 -0.042 1 98.88 195 SER A N 1
ATOM 1458 C CA . SER A 1 195 ? -9.789 -17.75 1.056 1 98.88 195 SER A CA 1
ATOM 1459 C C . SER A 1 195 ? -10.5 -16.734 1.952 1 98.88 195 SER A C 1
ATOM 1461 O O . SER A 1 195 ? -10.344 -16.781 3.176 1 98.88 195 SER A O 1
ATOM 1463 N N . ALA A 1 196 ? -11.242 -15.828 1.346 1 98.88 196 ALA A N 1
ATOM 1464 C CA . ALA A 1 196 ? -12.016 -14.859 2.121 1 98.88 196 ALA A CA 1
ATOM 1465 C C . ALA A 1 196 ? -13.023 -15.562 3.029 1 98.88 196 ALA A C 1
ATOM 1467 O O . ALA A 1 196 ? -13.234 -15.141 4.168 1 98.88 196 ALA A O 1
ATOM 1468 N N . THR A 1 197 ? -13.617 -16.609 2.514 1 98.25 197 THR A N 1
ATOM 1469 C CA . THR A 1 197 ? -14.539 -17.406 3.324 1 98.25 197 THR A CA 1
ATOM 1470 C C . THR A 1 197 ? -13.805 -18.078 4.469 1 98.25 197 THR A C 1
ATOM 1472 O O . THR A 1 197 ? -14.281 -18.094 5.605 1 98.25 197 THR A O 1
ATOM 1475 N N . ILE A 1 198 ? -12.656 -18.625 4.184 1 97.81 198 ILE A N 1
ATOM 1476 C CA . ILE A 1 198 ? -11.82 -19.266 5.195 1 97.81 198 ILE A CA 1
ATOM 1477 C C . ILE A 1 198 ? -11.516 -18.266 6.312 1 97.81 198 ILE A C 1
ATOM 1479 O O . ILE A 1 198 ? -11.492 -18.625 7.488 1 97.81 198 ILE A O 1
ATOM 1483 N N . LYS A 1 199 ? -11.391 -16.984 5.957 1 98.25 199 LYS A N 1
ATOM 1484 C CA . LYS A 1 199 ? -11.016 -15.93 6.906 1 98.25 199 LYS A CA 1
ATOM 1485 C C . LYS A 1 199 ? -12.258 -15.305 7.543 1 98.25 199 LYS A C 1
ATOM 1487 O O . LYS A 1 199 ? -12.156 -14.297 8.25 1 98.25 199 LYS A O 1
ATOM 1492 N N . SER A 1 200 ? -13.422 -15.812 7.27 1 98.19 200 SER A N 1
ATOM 1493 C CA . SER A 1 200 ? -14.688 -15.43 7.883 1 98.19 200 SER A CA 1
ATOM 1494 C C . SER A 1 200 ? -15.094 -14.016 7.484 1 98.19 200 SER A C 1
ATOM 1496 O O . SER A 1 200 ? -15.57 -13.234 8.312 1 98.19 200 SER A O 1
ATOM 1498 N N . ALA A 1 201 ? -14.836 -13.703 6.215 1 98.5 201 ALA A N 1
ATOM 1499 C CA . ALA A 1 201 ? -15.398 -12.461 5.695 1 98.5 201 ALA A CA 1
ATOM 1500 C C . ALA A 1 201 ? -16.922 -12.445 5.824 1 98.5 201 ALA A C 1
ATOM 1502 O O . ALA A 1 201 ? -17.578 -13.477 5.633 1 98.5 201 ALA A O 1
ATOM 1503 N N . SER A 1 202 ? -17.5 -11.25 6.117 1 98.06 202 SER A N 1
ATOM 1504 C CA . SER A 1 202 ? -18.953 -11.148 6.27 1 98.06 202 SER A CA 1
ATOM 1505 C C . SER A 1 202 ? -19.641 -11.141 4.914 1 98.06 202 SER A C 1
ATOM 1507 O O . SER A 1 202 ? -20.781 -11.586 4.793 1 98.06 202 SER A O 1
ATOM 1509 N N . LYS A 1 203 ? -19 -10.578 4 1 98.38 203 LYS A N 1
ATOM 1510 C CA . LYS A 1 203 ? -19.531 -10.445 2.645 1 98.38 203 LYS A CA 1
ATOM 1511 C C . LYS A 1 203 ? -18.406 -10.578 1.609 1 98.38 203 LYS A C 1
ATOM 1513 O O . LYS A 1 203 ? -17.406 -9.867 1.677 1 98.38 203 LYS A O 1
ATOM 1518 N N . VAL A 1 204 ? -18.516 -11.531 0.672 1 98.94 204 VAL A N 1
ATOM 1519 C CA . VAL A 1 204 ? -17.562 -11.758 -0.402 1 98.94 204 VAL A CA 1
ATOM 1520 C C . VAL A 1 204 ? -18.203 -11.438 -1.749 1 98.94 204 VAL A C 1
ATOM 1522 O O . VAL A 1 204 ? -19.203 -12.062 -2.129 1 98.94 204 VAL A O 1
ATOM 1525 N N . MET A 1 205 ? -17.672 -10.43 -2.471 1 98.94 205 MET A N 1
ATOM 1526 C CA . MET A 1 205 ? -18.172 -10.008 -3.771 1 98.94 205 MET A CA 1
ATOM 1527 C C . MET A 1 205 ? -17.172 -10.297 -4.875 1 98.94 205 MET A C 1
ATOM 1529 O O . MET A 1 205 ? -15.984 -9.992 -4.738 1 98.94 205 MET A O 1
ATOM 1533 N N . VAL A 1 206 ? -17.594 -10.945 -5.941 1 98.94 206 VAL A N 1
ATOM 1534 C CA . VAL A 1 206 ? -16.703 -11.281 -7.051 1 98.94 206 VAL A CA 1
ATOM 1535 C C . VAL A 1 206 ? -17.188 -10.586 -8.32 1 98.94 206 VAL A C 1
ATOM 1537 O O . VAL A 1 206 ? -18.344 -10.75 -8.727 1 98.94 206 VAL A O 1
ATOM 1540 N N . VAL A 1 207 ? -16.344 -9.812 -8.922 1 98.81 207 VAL A N 1
ATOM 1541 C CA . VAL A 1 207 ? -16.656 -9.039 -10.125 1 98.81 207 VAL A CA 1
ATOM 1542 C C . VAL A 1 207 ? -16.047 -9.711 -11.344 1 98.81 207 VAL A C 1
ATOM 1544 O O . VAL A 1 207 ? -14.828 -9.945 -11.398 1 98.81 207 VAL A O 1
ATOM 1547 N N . ASP A 1 208 ? -16.812 -10.023 -12.305 1 97.31 208 ASP A N 1
ATOM 1548 C CA . ASP A 1 208 ? -16.406 -10.578 -13.594 1 97.31 208 ASP A CA 1
ATOM 1549 C C . ASP A 1 208 ? -17.516 -10.398 -14.641 1 97.31 208 ASP A C 1
ATOM 1551 O O . ASP A 1 208 ? -18.547 -9.805 -14.359 1 97.31 208 ASP A O 1
ATOM 1555 N N . CYS A 1 209 ? -17.203 -10.828 -15.891 1 95.06 209 CYS A N 1
ATOM 1556 C CA . CYS A 1 209 ? -18.266 -10.711 -16.875 1 95.06 209 CYS A CA 1
ATOM 1557 C C . CYS A 1 209 ? -18.609 -12.07 -17.484 1 95.06 209 CYS A C 1
ATOM 1559 O O . CYS A 1 209 ? -19.516 -12.188 -18.312 1 95.06 209 CYS A O 1
ATOM 1561 N N . HIS A 1 210 ? -17.859 -13.133 -17.125 1 93.25 210 HIS A N 1
ATOM 1562 C CA . HIS A 1 210 ? -18.141 -14.484 -17.609 1 93.25 210 HIS A CA 1
ATOM 1563 C C . HIS A 1 210 ? -19.125 -15.203 -16.703 1 93.25 210 HIS A C 1
ATOM 1565 O O . HIS A 1 210 ? -18.828 -15.469 -15.539 1 93.25 210 HIS A O 1
ATOM 1571 N N . PRO A 1 211 ? -20.234 -15.617 -17.219 1 94.56 211 PRO A N 1
ATOM 1572 C CA . PRO A 1 211 ? -21.281 -16.203 -16.375 1 94.56 211 PRO A CA 1
ATOM 1573 C C . PRO A 1 211 ? -20.844 -17.484 -15.688 1 94.56 211 PRO A C 1
ATOM 1575 O O . PRO A 1 211 ? -21.266 -17.766 -14.562 1 94.56 211 PRO A O 1
ATOM 1578 N N . ASP A 1 212 ? -20.094 -18.281 -16.359 1 94.69 212 ASP A N 1
ATOM 1579 C CA . ASP A 1 212 ? -19.656 -19.547 -15.781 1 94.69 212 ASP A CA 1
ATOM 1580 C C . ASP A 1 212 ? -18.734 -19.297 -14.586 1 94.69 212 ASP A C 1
ATOM 1582 O O . ASP A 1 212 ? -18.812 -20.016 -13.578 1 94.69 212 ASP A O 1
ATOM 1586 N N . ARG A 1 213 ? -17.875 -18.281 -14.664 1 95.31 213 ARG A N 1
ATOM 1587 C CA . ARG A 1 213 ? -17 -17.922 -13.547 1 95.31 213 ARG A CA 1
ATOM 1588 C C . ARG A 1 213 ? -17.812 -17.375 -12.375 1 95.31 213 ARG A C 1
ATOM 1590 O O . ARG A 1 213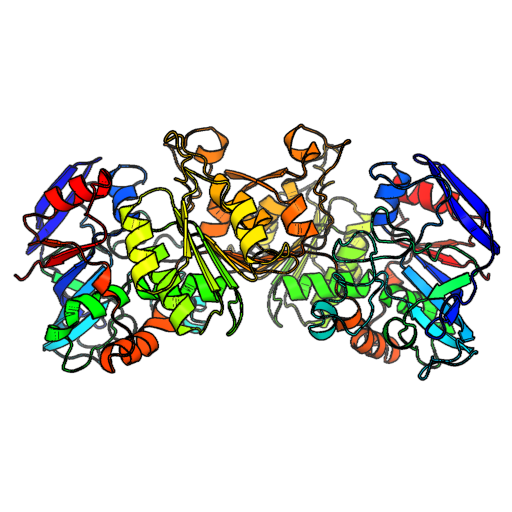 ? -17.547 -17.719 -11.227 1 95.31 213 ARG A O 1
ATOM 1597 N N . LEU A 1 214 ? -18.781 -16.562 -12.688 1 97.56 214 LEU A N 1
ATOM 1598 C CA . LEU A 1 214 ? -19.656 -16 -11.656 1 97.56 214 LEU A CA 1
ATOM 1599 C C . LEU A 1 214 ? -20.469 -17.094 -10.977 1 97.56 214 LEU A C 1
ATOM 1601 O O . LEU A 1 214 ? -20.672 -17.047 -9.758 1 97.56 214 LEU A O 1
ATOM 1605 N N . ALA A 1 215 ? -20.859 -18.078 -11.75 1 97.12 215 ALA A N 1
ATOM 1606 C CA . ALA A 1 215 ? -21.594 -19.203 -11.188 1 97.12 215 ALA A CA 1
ATOM 1607 C C . ALA A 1 215 ? -20.734 -20 -10.211 1 97.12 215 ALA A C 1
ATOM 1609 O O . ALA A 1 215 ? -21.234 -20.5 -9.203 1 97.12 215 ALA A O 1
ATOM 1610 N N . LEU A 1 216 ? -19.469 -20.125 -10.523 1 96.25 216 LEU A N 1
ATOM 1611 C CA . LEU A 1 216 ? -18.562 -20.812 -9.625 1 96.25 216 LEU A CA 1
ATOM 1612 C C . LEU A 1 216 ? -18.469 -20.078 -8.289 1 96.25 216 LEU A C 1
ATOM 1614 O O . LEU A 1 216 ? -18.484 -20.719 -7.227 1 96.25 216 LEU A O 1
ATOM 1618 N N . ALA A 1 217 ? -18.328 -18.766 -8.352 1 97.62 217 ALA A N 1
ATOM 1619 C CA . ALA A 1 217 ? -18.25 -17.953 -7.141 1 97.62 217 ALA A CA 1
ATOM 1620 C C . ALA A 1 217 ? -19.5 -18.156 -6.273 1 97.62 217 ALA A C 1
ATOM 1622 O O . ALA A 1 217 ? -19.391 -18.266 -5.051 1 97.62 217 ALA A O 1
ATOM 1623 N N . GLU A 1 218 ? -20.609 -18.266 -6.895 1 97.75 218 GLU A N 1
ATOM 1624 C CA . GLU A 1 218 ? -21.875 -18.422 -6.188 1 97.75 218 GLU A CA 1
ATOM 1625 C C . GLU A 1 218 ? -21.922 -19.75 -5.426 1 97.75 218 GLU A C 1
ATOM 1627 O O . GLU A 1 218 ? -22.547 -19.844 -4.371 1 97.75 218 GLU A O 1
ATOM 1632 N N . LYS A 1 219 ? -21.281 -20.703 -5.914 1 97 219 LYS A N 1
ATOM 1633 C CA . LYS A 1 219 ? -21.312 -22.031 -5.316 1 97 219 LYS A CA 1
ATOM 1634 C C . LYS A 1 219 ? -20.719 -22.016 -3.906 1 97 219 LYS A C 1
ATOM 1636 O O . LYS A 1 219 ? -21.047 -22.875 -3.082 1 97 219 LYS A O 1
ATOM 1641 N N . ILE A 1 220 ? -19.906 -21.047 -3.678 1 96.31 220 ILE A N 1
ATOM 1642 C CA . ILE A 1 220 ? -19.312 -21.016 -2.35 1 96.31 220 ILE A CA 1
ATOM 1643 C C . ILE A 1 220 ? -19.891 -19.859 -1.545 1 96.31 220 ILE A C 1
ATOM 1645 O O . ILE A 1 220 ? -19.297 -19.422 -0.555 1 96.31 220 ILE A O 1
ATOM 1649 N N . GLY A 1 221 ? -20.906 -19.234 -2.037 1 97.38 221 GLY A N 1
ATOM 1650 C CA . GLY A 1 221 ? -21.641 -18.25 -1.261 1 97.38 221 GLY A CA 1
ATOM 1651 C C . GLY A 1 221 ? -21.219 -16.812 -1.561 1 97.38 221 GLY A C 1
ATOM 1652 O O . GLY A 1 221 ? -21.688 -15.883 -0.906 1 97.38 221 GLY A O 1
ATOM 1653 N N . ALA A 1 222 ? -20.391 -16.594 -2.496 1 98.56 222 ALA A N 1
ATOM 1654 C CA . ALA A 1 222 ? -20.016 -15.234 -2.873 1 98.56 222 ALA A CA 1
ATOM 1655 C C . ALA A 1 222 ? -21.109 -14.562 -3.699 1 98.56 222 ALA A C 1
ATOM 1657 O O . ALA A 1 222 ? -21.953 -15.242 -4.289 1 98.56 222 ALA A O 1
ATOM 1658 N N . ILE A 1 223 ? -21.125 -13.305 -3.67 1 98.81 223 ILE A N 1
ATOM 1659 C CA . ILE A 1 223 ? -22.062 -12.5 -4.441 1 98.81 223 ILE A CA 1
ATOM 1660 C C . ILE A 1 223 ? -21.453 -12.141 -5.793 1 98.81 223 ILE A C 1
ATOM 1662 O O . ILE A 1 223 ? -20.484 -11.383 -5.859 1 98.81 223 ILE A O 1
ATOM 1666 N N . PRO A 1 224 ? -22.031 -12.703 -6.859 1 98.69 224 PRO A N 1
ATOM 1667 C CA . PRO A 1 224 ? -21.5 -12.352 -8.18 1 98.69 224 PRO A CA 1
ATOM 1668 C C . PRO A 1 224 ? -21.922 -10.953 -8.625 1 98.69 224 PRO A C 1
ATOM 1670 O O . PRO A 1 224 ? -23.047 -10.531 -8.375 1 98.69 224 PRO A O 1
ATOM 1673 N N . ILE A 1 225 ? -21.016 -10.211 -9.164 1 98.75 225 ILE A N 1
ATOM 1674 C CA . ILE A 1 225 ? -21.281 -8.922 -9.789 1 98.75 225 ILE A CA 1
ATOM 1675 C C . ILE A 1 225 ? -20.859 -8.953 -11.25 1 98.75 225 ILE A C 1
ATOM 1677 O O . ILE A 1 225 ? -19.656 -8.992 -11.555 1 98.75 225 ILE A O 1
ATOM 1681 N N . ASP A 1 226 ? -21.797 -8.945 -12.164 1 98.38 226 ASP A N 1
ATOM 1682 C CA . ASP A 1 226 ? -21.547 -8.961 -13.602 1 98.38 226 ASP A CA 1
ATOM 1683 C C . ASP A 1 226 ? -21.344 -7.547 -14.133 1 98.38 226 ASP A C 1
ATOM 1685 O O . ASP A 1 226 ? -22.312 -6.82 -14.359 1 98.38 226 ASP A O 1
ATOM 1689 N N . TYR A 1 227 ? -20.078 -7.199 -14.414 1 97 227 TYR A N 1
ATOM 1690 C CA . TYR A 1 227 ? -19.797 -5.812 -14.766 1 97 227 TYR A CA 1
ATOM 1691 C C . TYR A 1 227 ? -20.234 -5.516 -16.203 1 97 227 TYR A C 1
ATOM 1693 O O . TYR A 1 227 ? -20.156 -4.371 -16.656 1 97 227 TYR A O 1
ATOM 1701 N N . SER A 1 228 ? -20.672 -6.52 -17.016 1 96.38 228 SER A N 1
ATOM 1702 C CA . SER A 1 228 ? -21.281 -6.27 -18.312 1 96.38 228 SER A CA 1
ATOM 1703 C C . SER A 1 228 ? -22.719 -5.77 -18.172 1 96.38 228 SER A C 1
ATOM 1705 O O . SER A 1 228 ? -23.297 -5.246 -19.125 1 96.38 228 SER A O 1
ATOM 1707 N N . LYS A 1 229 ? -23.297 -5.93 -17.016 1 97.06 229 LYS A N 1
ATOM 1708 C CA . LYS A 1 229 ? -24.703 -5.59 -16.797 1 97.06 229 LYS A CA 1
ATOM 1709 C C . LYS A 1 229 ? -24.844 -4.379 -15.875 1 97.06 229 LYS A C 1
ATOM 1711 O O . LYS A 1 229 ? -25.797 -3.613 -15.992 1 97.06 229 LYS A O 1
ATOM 1716 N N . VAL A 1 230 ? -23.938 -4.254 -14.93 1 97.31 230 VAL A N 1
ATOM 1717 C CA . VAL A 1 230 ? -24.016 -3.154 -13.969 1 97.31 230 VAL A CA 1
ATOM 1718 C C . VAL A 1 230 ? -22.641 -2.543 -13.766 1 97.31 230 VAL A C 1
ATOM 1720 O O . VAL A 1 230 ? -21.625 -3.176 -14.07 1 97.31 230 VAL A O 1
ATOM 1723 N N . ASP A 1 231 ? -22.594 -1.303 -13.25 1 97.81 231 ASP A N 1
ATOM 1724 C CA . ASP A 1 231 ? -21.344 -0.72 -12.781 1 97.81 231 ASP A CA 1
ATOM 1725 C C . ASP A 1 231 ? -20.875 -1.395 -11.492 1 97.81 231 ASP A C 1
ATOM 1727 O O . ASP A 1 231 ? -21.547 -1.321 -10.461 1 97.81 231 ASP A O 1
ATOM 1731 N N . PRO A 1 232 ? -19.75 -2.023 -11.555 1 98.31 232 PRO A N 1
ATOM 1732 C CA . PRO A 1 232 ? -19.359 -2.807 -10.383 1 98.31 232 PRO A CA 1
ATOM 1733 C C . PRO A 1 232 ? -19.094 -1.938 -9.148 1 98.31 232 PRO A C 1
ATOM 1735 O O . PRO A 1 232 ? -19.359 -2.361 -8.023 1 98.31 232 PRO A O 1
ATOM 1738 N N . VAL A 1 233 ? -18.625 -0.723 -9.305 1 98.62 233 VAL A N 1
ATOM 1739 C CA . VAL A 1 233 ? -18.328 0.185 -8.195 1 98.62 233 VAL A CA 1
ATOM 1740 C C . VAL A 1 233 ? -19.625 0.567 -7.492 1 98.62 233 VAL A C 1
ATOM 1742 O O . VAL A 1 233 ? -19.734 0.472 -6.27 1 98.62 233 VAL A O 1
ATOM 1745 N N . GLU A 1 234 ? -20.594 0.972 -8.242 1 98.5 234 GLU A N 1
ATOM 1746 C CA . GLU A 1 234 ? -21.875 1.351 -7.68 1 98.5 234 GLU A CA 1
ATOM 1747 C C . GLU A 1 234 ? -22.547 0.165 -6.992 1 98.5 234 GLU A C 1
ATOM 1749 O O . GLU A 1 234 ? -23.172 0.322 -5.941 1 98.5 234 GLU A O 1
ATOM 1754 N N . ARG A 1 235 ? -22.453 -0.99 -7.617 1 98.69 235 ARG A N 1
ATOM 1755 C CA . ARG A 1 235 ? -23.047 -2.182 -7.027 1 98.69 235 ARG A CA 1
ATOM 1756 C C . ARG A 1 235 ? -22.406 -2.506 -5.68 1 98.69 235 ARG A C 1
ATOM 1758 O O . ARG A 1 235 ? -23.109 -2.875 -4.73 1 98.69 235 ARG A O 1
ATOM 1765 N N . VAL A 1 236 ? -21.094 -2.414 -5.574 1 98.81 236 VAL A N 1
ATOM 1766 C CA . VAL A 1 236 ? -20.406 -2.633 -4.309 1 98.81 236 VAL A CA 1
ATOM 1767 C C . VAL A 1 236 ? -20.906 -1.631 -3.268 1 98.81 236 VAL A C 1
ATOM 1769 O O . VAL A 1 236 ? -21.156 -1.997 -2.121 1 98.81 236 VAL A O 1
ATOM 1772 N N . LYS A 1 237 ? -21 -0.338 -3.639 1 98.25 237 LYS A N 1
ATOM 1773 C CA . LYS A 1 237 ? -21.469 0.695 -2.725 1 98.25 237 LYS A CA 1
ATOM 1774 C C . LYS A 1 237 ? -22.875 0.382 -2.229 1 98.25 237 LYS A C 1
ATOM 1776 O O . LYS A 1 237 ? -23.172 0.541 -1.043 1 98.25 237 LYS A O 1
ATOM 1781 N N . GLU A 1 238 ? -23.719 -0.084 -3.16 1 98.38 238 GLU A N 1
ATOM 1782 C CA . GLU A 1 238 ? -25.062 -0.473 -2.783 1 98.38 238 GLU A CA 1
ATOM 1783 C C . GLU A 1 238 ? -25.062 -1.599 -1.753 1 98.38 238 GLU A C 1
ATOM 1785 O O . GLU A 1 238 ? -25.766 -1.532 -0.744 1 98.38 238 GLU A O 1
ATOM 1790 N N . LEU A 1 239 ? -24.234 -2.574 -1.984 1 98.56 239 LEU A N 1
ATOM 1791 C CA . LEU A 1 239 ? -24.188 -3.766 -1.145 1 98.56 239 LEU A CA 1
ATOM 1792 C C . LEU A 1 239 ? -23.547 -3.453 0.208 1 98.56 239 LEU A C 1
ATOM 1794 O O . LEU A 1 239 ? -23.672 -4.242 1.149 1 98.56 239 LEU A O 1
ATOM 1798 N N . THR A 1 240 ? -22.875 -2.344 0.301 1 97.94 240 THR A N 1
ATOM 1799 C CA . THR A 1 240 ? -22.188 -1.969 1.535 1 97.94 240 THR A CA 1
ATOM 1800 C C . THR A 1 240 ? -22.797 -0.699 2.123 1 97.94 240 THR A C 1
ATOM 1802 O O . THR A 1 240 ? -22.141 0.009 2.895 1 97.94 240 THR A O 1
ATOM 1805 N N . LYS A 1 241 ? -23.969 -0.305 1.672 1 95.94 241 LYS A N 1
ATOM 1806 C CA . LYS A 1 241 ? -24.75 0.813 2.189 1 95.94 241 LYS A CA 1
ATOM 1807 C C . LYS A 1 241 ? -24 2.133 2.014 1 95.94 241 LYS A C 1
ATOM 1809 O O . LYS A 1 241 ? -23.984 2.969 2.918 1 95.94 241 LYS A O 1
ATOM 1814 N N . GLY A 1 242 ? -23.281 2.189 0.971 1 95.31 242 GLY A N 1
ATOM 1815 C CA . GLY A 1 242 ? -22.672 3.443 0.567 1 95.31 242 GLY A CA 1
ATOM 1816 C C . GLY A 1 242 ? -21.25 3.602 1.073 1 95.31 242 GLY A C 1
ATOM 1817 O O . GLY A 1 242 ? -20.516 4.492 0.631 1 95.31 242 GLY A O 1
ATOM 1818 N N . LYS A 1 243 ? -20.734 2.762 1.897 1 94.69 243 LYS A N 1
ATOM 1819 C CA . LYS A 1 243 ? -19.438 2.895 2.555 1 94.69 243 LYS A CA 1
ATOM 1820 C C . LYS A 1 243 ? -18.312 2.471 1.624 1 94.69 243 LYS A C 1
ATOM 1822 O O . LYS A 1 243 ? -17.219 3.045 1.665 1 94.69 243 LYS A O 1
ATOM 1827 N N . GLY A 1 244 ? -18.531 1.427 0.792 1 98 244 GLY A N 1
ATOM 1828 C CA . GLY A 1 244 ? -17.484 0.697 0.079 1 98 244 GLY A CA 1
ATOM 1829 C C . GLY A 1 244 ? -17.016 -0.541 0.818 1 98 244 GLY A C 1
ATOM 1830 O O . GLY A 1 244 ? -17.234 -0.675 2.021 1 98 244 GLY A O 1
ATOM 1831 N N . ALA A 1 245 ? -16.406 -1.4 0.085 1 98.88 245 ALA A N 1
ATOM 1832 C CA . ALA A 1 245 ? -15.898 -2.621 0.705 1 98.88 245 ALA A CA 1
ATOM 1833 C C . ALA A 1 245 ? -14.758 -2.314 1.668 1 98.88 245 ALA A C 1
ATOM 1835 O O . ALA A 1 245 ? -13.969 -1.393 1.436 1 98.88 245 ALA A O 1
ATOM 1836 N N . ASP A 1 246 ? -14.617 -3.125 2.756 1 98.75 246 ASP A N 1
ATOM 1837 C CA . ASP A 1 246 ? -13.492 -2.977 3.674 1 98.75 246 ASP A CA 1
ATOM 1838 C C . ASP A 1 246 ? -12.172 -3.248 2.967 1 98.75 246 ASP A C 1
ATOM 1840 O O . ASP A 1 246 ? -11.172 -2.572 3.225 1 98.75 246 ASP A O 1
ATOM 1844 N N . ARG A 1 247 ? -12.227 -4.25 2.102 1 98.94 247 ARG A N 1
ATOM 1845 C CA . ARG A 1 247 ? -11.008 -4.688 1.426 1 98.94 247 ARG A CA 1
ATOM 1846 C C . ARG A 1 247 ? -11.266 -4.941 -0.056 1 98.94 247 ARG A C 1
ATOM 1848 O O . ARG A 1 247 ? -12.398 -5.23 -0.454 1 98.94 247 ARG A O 1
ATOM 1855 N N . GLY A 1 248 ? -10.258 -4.777 -0.839 1 98.94 248 GLY A N 1
ATOM 1856 C CA . GLY A 1 248 ? -10.281 -5.094 -2.26 1 98.94 248 GLY A CA 1
ATOM 1857 C C . GLY A 1 248 ? -9.141 -5.988 -2.693 1 98.94 248 GLY A C 1
ATOM 1858 O O . GLY A 1 248 ? -8.016 -5.852 -2.207 1 98.94 248 GLY A O 1
ATOM 1859 N N . CYS A 1 249 ? -9.414 -6.883 -3.656 1 98.94 249 CYS A N 1
ATOM 1860 C CA . CYS A 1 249 ? -8.422 -7.789 -4.227 1 98.94 249 CYS A CA 1
ATOM 1861 C C . CYS A 1 249 ? -8.391 -7.668 -5.746 1 98.94 249 CYS A C 1
ATOM 1863 O O . CYS A 1 249 ? -9.43 -7.77 -6.406 1 98.94 249 CYS A O 1
ATOM 1865 N N . GLU A 1 250 ? -7.273 -7.418 -6.254 1 98.88 250 GLU A N 1
ATOM 1866 C CA . GLU A 1 250 ? -7.059 -7.379 -7.699 1 98.88 250 GLU A CA 1
ATOM 1867 C C . GLU A 1 250 ? -6.473 -8.695 -8.203 1 98.88 250 GLU A C 1
ATOM 1869 O O . GLU A 1 250 ? -5.34 -9.039 -7.871 1 98.88 250 GLU A O 1
ATOM 1874 N N . CYS A 1 251 ? -7.211 -9.422 -9.031 1 98.25 251 CYS A N 1
ATOM 1875 C CA . CYS A 1 251 ? -6.805 -10.758 -9.469 1 98.25 251 CYS A CA 1
ATOM 1876 C C . CYS A 1 251 ? -6.84 -10.867 -10.984 1 98.25 251 CYS A C 1
ATOM 1878 O O . CYS A 1 251 ? -6.984 -11.969 -11.523 1 98.25 251 CYS A O 1
ATOM 1880 N N . VAL A 1 252 ? -6.789 -9.773 -11.703 1 96.56 252 VAL A N 1
ATOM 1881 C CA . VAL A 1 252 ? -6.832 -9.766 -13.156 1 96.56 252 VAL A CA 1
ATOM 1882 C C . VAL A 1 252 ? -5.457 -9.414 -13.719 1 96.56 252 VAL A C 1
ATOM 1884 O O . VAL A 1 252 ? -4.898 -10.164 -14.523 1 96.56 252 VAL A O 1
ATOM 1887 N N . GLY A 1 253 ? -4.918 -8.266 -13.273 1 95.25 253 GLY A N 1
ATOM 1888 C CA . GLY A 1 253 ? -3.619 -7.82 -13.75 1 95.25 253 GLY A CA 1
ATOM 1889 C C . GLY A 1 253 ? -3.709 -6.867 -14.922 1 95.25 253 GLY A C 1
ATOM 1890 O O . GLY A 1 253 ? -4.691 -6.137 -15.062 1 95.25 253 GLY A O 1
ATOM 1891 N N . TYR A 1 254 ? -2.65 -6.805 -15.75 1 92.69 254 TYR A N 1
ATOM 1892 C CA . TYR A 1 254 ? -2.457 -5.762 -16.75 1 92.69 254 TYR A CA 1
ATOM 1893 C C . TYR A 1 254 ? -3.312 -6.027 -17.984 1 92.69 254 TYR A C 1
ATOM 1895 O O . TYR A 1 254 ? -3.463 -5.156 -18.844 1 92.69 254 TYR A O 1
ATOM 1903 N N . GLN A 1 255 ? -4.023 -7.168 -18.078 1 90.94 255 GLN A N 1
ATOM 1904 C CA . GLN A 1 255 ? -4.855 -7.48 -19.234 1 90.94 255 GLN A CA 1
ATOM 1905 C C . GLN A 1 255 ? -6.336 -7.344 -18.891 1 90.94 255 GLN A C 1
ATOM 1907 O O . GLN A 1 255 ? -7.152 -8.164 -19.312 1 90.94 255 GLN A O 1
ATOM 1912 N N . ALA A 1 256 ? -6.621 -6.375 -18.125 1 93.94 256 ALA A N 1
ATOM 1913 C CA . ALA A 1 256 ? -8.023 -6.098 -17.844 1 93.94 256 ALA A CA 1
ATOM 1914 C C . ALA A 1 256 ? -8.742 -5.57 -19.078 1 93.94 256 ALA A C 1
ATOM 1916 O O . ALA A 1 256 ? -8.195 -4.762 -19.828 1 93.94 256 ALA A O 1
ATOM 1917 N N . HIS A 1 257 ? -9.938 -6.09 -19.266 1 92.81 257 HIS A N 1
ATOM 1918 C CA . HIS A 1 257 ? -10.719 -5.715 -20.438 1 92.81 257 HIS A CA 1
ATOM 1919 C C . HIS A 1 257 ? -12.078 -5.156 -20.031 1 92.81 257 HIS A C 1
ATOM 1921 O O . HIS A 1 257 ? -12.633 -5.539 -19 1 92.81 257 HIS A O 1
ATOM 1927 N N . ASP A 1 258 ? -12.547 -4.266 -20.859 1 92.06 258 ASP A N 1
ATOM 1928 C CA . ASP A 1 258 ? -13.938 -3.859 -20.703 1 92.06 258 ASP A CA 1
ATOM 1929 C C . ASP A 1 258 ? -14.883 -4.879 -21.344 1 92.06 258 ASP A C 1
ATOM 1931 O O . ASP A 1 258 ? -14.43 -5.883 -21.891 1 92.06 258 ASP A O 1
ATOM 1935 N N . PRO A 1 259 ? -16.172 -4.668 -21.25 1 86.12 259 PRO A N 1
ATOM 1936 C CA . PRO A 1 259 ? -17.109 -5.66 -21.781 1 86.12 259 PRO A CA 1
ATOM 1937 C C . PRO A 1 259 ? -17 -5.832 -23.297 1 86.12 259 PRO A C 1
ATOM 1939 O O . PRO A 1 259 ? -17.406 -6.863 -23.828 1 86.12 259 PRO A O 1
ATOM 1942 N N . GLN A 1 260 ? -16.422 -4.836 -23.984 1 88.88 260 GLN A N 1
ATOM 1943 C CA . GLN A 1 260 ? -16.266 -4.891 -25.438 1 88.88 260 GLN A CA 1
ATOM 1944 C C . GLN A 1 260 ? -14.977 -5.598 -25.828 1 88.88 260 GLN A C 1
ATOM 1946 O O . GLN A 1 260 ? -14.719 -5.828 -27.016 1 88.88 260 GLN A O 1
ATOM 1951 N N . GLY A 1 261 ? -14.141 -5.969 -24.875 1 87.94 261 GLY A N 1
ATOM 1952 C CA . GLY A 1 261 ? -12.93 -6.734 -25.125 1 87.94 261 GLY A CA 1
ATOM 1953 C C . GLY A 1 261 ? -11.695 -5.867 -25.266 1 87.94 261 GLY A C 1
ATOM 1954 O O . GLY A 1 261 ? -10.609 -6.375 -25.547 1 87.94 261 GLY A O 1
ATOM 1955 N N . ARG A 1 262 ? -11.875 -4.578 -25.109 1 92.75 262 ARG A N 1
ATOM 1956 C CA . ARG A 1 262 ? -10.727 -3.676 -25.188 1 92.75 262 ARG A CA 1
ATOM 1957 C C . ARG A 1 262 ? -9.906 -3.719 -23.906 1 92.75 262 ARG A C 1
ATOM 1959 O O . ARG A 1 262 ? -10.461 -3.689 -22.797 1 92.75 262 ARG A O 1
ATOM 1966 N N . GLU A 1 263 ? -8.609 -3.764 -23.984 1 93.69 263 GLU A N 1
ATOM 1967 C CA . GLU A 1 263 ? -7.695 -3.893 -22.844 1 93.69 263 GLU A CA 1
ATOM 1968 C C . GLU A 1 263 ? -7.457 -2.545 -22.172 1 93.69 263 GLU A C 1
ATOM 1970 O O . GLU A 1 263 ? -7.16 -1.553 -22.844 1 93.69 263 GLU A O 1
ATOM 1975 N N . HIS A 1 264 ? -7.719 -2.471 -20.938 1 95.62 264 HIS A N 1
ATOM 1976 C CA . HIS A 1 264 ? -7.477 -1.315 -20.078 1 95.62 264 HIS A CA 1
ATOM 1977 C C . HIS A 1 264 ? -6.688 -1.71 -18.844 1 95.62 264 HIS A C 1
ATOM 1979 O O . HIS A 1 264 ? -7.273 -2.029 -17.797 1 95.62 264 HIS A O 1
ATOM 1985 N N . PRO A 1 265 ? -5.398 -1.557 -18.875 1 95.19 265 PRO A N 1
ATOM 1986 C CA . PRO A 1 265 ? -4.566 -2.061 -17.781 1 95.19 265 PRO A CA 1
ATOM 1987 C C . PRO A 1 265 ? -4.891 -1.399 -16.453 1 95.19 265 PRO A C 1
ATOM 1989 O O . PRO A 1 265 ? -4.582 -1.954 -15.391 1 95.19 265 PRO A O 1
ATOM 1992 N N . ASN A 1 266 ? -5.5 -0.189 -16.484 1 97.19 266 ASN A N 1
ATOM 1993 C CA . ASN A 1 266 ? -5.754 0.545 -15.242 1 97.19 266 ASN A CA 1
ATOM 1994 C C . ASN A 1 266 ? -7.18 0.329 -14.742 1 97.19 266 ASN A C 1
ATOM 1996 O O . ASN A 1 266 ? -7.559 0.842 -13.688 1 97.19 266 ASN A O 1
ATOM 2000 N N . LEU A 1 267 ? -7.992 -0.43 -15.398 1 97.31 267 LEU A N 1
ATOM 2001 C CA . LEU A 1 267 ? -9.43 -0.492 -15.172 1 97.31 267 LEU A CA 1
ATOM 2002 C C . LEU A 1 267 ? -9.742 -1.05 -13.789 1 97.31 267 LEU A C 1
ATOM 2004 O O . LEU A 1 267 ? -10.43 -0.406 -12.992 1 97.31 267 LEU A O 1
ATOM 2008 N N . THR A 1 268 ? -9.219 -2.207 -13.484 1 98.19 268 THR A N 1
ATOM 2009 C CA . THR A 1 268 ? -9.562 -2.857 -12.227 1 98.19 268 THR A CA 1
ATOM 2010 C C . THR A 1 268 ? -8.953 -2.107 -11.047 1 98.19 268 THR A C 1
ATOM 2012 O O . THR A 1 268 ? -9.562 -1.998 -9.984 1 98.19 268 THR A O 1
ATOM 2015 N N . MET A 1 269 ? -7.766 -1.573 -11.219 1 98.44 269 MET A N 1
ATOM 2016 C CA . MET A 1 269 ? -7.113 -0.814 -10.148 1 98.44 269 MET A CA 1
ATOM 2017 C C . MET A 1 269 ? -7.934 0.419 -9.789 1 98.44 269 MET A C 1
ATOM 2019 O O . MET A 1 269 ? -8.203 0.661 -8.609 1 98.44 269 MET A O 1
ATOM 2023 N N . ASN A 1 270 ? -8.32 1.176 -10.781 1 98.62 270 ASN A N 1
ATOM 2024 C CA . ASN A 1 270 ? -9.086 2.387 -10.516 1 98.62 270 ASN A CA 1
ATOM 2025 C C . ASN A 1 270 ? -10.477 2.062 -9.977 1 98.62 270 ASN A C 1
ATOM 2027 O O . ASN A 1 270 ? -11 2.789 -9.133 1 98.62 270 ASN A O 1
ATOM 2031 N N . ASN A 1 271 ? -11.078 0.97 -10.461 1 98.62 271 ASN A N 1
ATOM 2032 C CA . ASN A 1 271 ? -12.352 0.533 -9.898 1 98.62 271 ASN A CA 1
ATOM 2033 C C . ASN A 1 271 ? -12.219 0.172 -8.422 1 98.62 271 ASN A C 1
ATOM 2035 O O . ASN A 1 271 ? -13.094 0.485 -7.621 1 98.62 271 ASN A O 1
ATOM 2039 N N . LEU A 1 272 ? -11.125 -0.473 -8.094 1 98.88 272 LEU A N 1
ATOM 2040 C CA . LEU A 1 272 ? -10.906 -0.867 -6.707 1 98.88 272 LEU A CA 1
ATOM 2041 C C . LEU A 1 272 ? -10.734 0.357 -5.812 1 98.88 272 LEU A C 1
ATOM 2043 O O . LEU A 1 272 ? -11.258 0.396 -4.699 1 98.88 272 LEU A O 1
ATOM 2047 N N . VAL A 1 273 ? -10 1.369 -6.273 1 98.75 273 VAL A N 1
ATOM 2048 C CA . VAL A 1 273 ? -9.844 2.605 -5.512 1 98.75 273 VAL A CA 1
ATOM 2049 C C . VAL A 1 273 ? -11.211 3.182 -5.176 1 98.75 273 VAL A C 1
ATOM 2051 O O . VAL A 1 273 ? -11.453 3.613 -4.047 1 98.75 273 VAL A O 1
ATOM 2054 N N . LYS A 1 274 ? -12.078 3.152 -6.133 1 98.62 274 LYS A N 1
ATOM 2055 C CA . LYS A 1 274 ? -13.406 3.732 -5.961 1 98.62 274 LYS A CA 1
ATOM 2056 C C . LYS A 1 274 ? -14.289 2.838 -5.094 1 98.62 274 LYS A C 1
ATOM 2058 O O . LYS A 1 274 ? -15.086 3.332 -4.297 1 98.62 274 LYS A O 1
ATOM 2063 N N . ALA A 1 275 ? -14.117 1.522 -5.172 1 98.81 275 ALA A N 1
ATOM 2064 C CA . ALA A 1 275 ? -15.039 0.564 -4.562 1 98.81 275 ALA A CA 1
ATOM 2065 C C . ALA A 1 275 ? -14.672 0.306 -3.105 1 98.81 275 ALA A C 1
ATOM 2067 O O . ALA A 1 275 ? -15.523 -0.097 -2.309 1 98.81 275 ALA A O 1
ATOM 2068 N N . VAL A 1 276 ? -13.438 0.481 -2.748 1 98.81 276 VAL A N 1
ATOM 2069 C CA . VAL A 1 276 ? -12.977 0.204 -1.392 1 98.81 276 VAL A CA 1
ATOM 2070 C C . VAL A 1 276 ? -13.156 1.447 -0.522 1 98.81 276 VAL A C 1
ATOM 2072 O O . VAL A 1 276 ? -12.891 2.566 -0.968 1 98.81 276 VAL A O 1
ATOM 2075 N N . LYS A 1 277 ? -13.523 1.279 0.69 1 98.38 277 LYS A N 1
ATOM 2076 C CA . LYS A 1 277 ? -13.891 2.371 1.59 1 98.38 277 LYS A CA 1
ATOM 2077 C C . LYS A 1 277 ? -12.664 3.195 1.975 1 98.38 277 LYS A C 1
ATOM 2079 O O . LYS A 1 277 ? -11.531 2.814 1.67 1 98.38 277 LYS A O 1
ATOM 2084 N N . PHE A 1 278 ? -12.93 4.379 2.625 1 98 278 PHE A N 1
ATOM 2085 C CA . PHE A 1 278 ? -11.867 5.148 3.258 1 98 278 PHE A CA 1
ATOM 2086 C C . PHE A 1 278 ? -11.062 4.277 4.215 1 98 278 PHE A C 1
ATOM 2088 O O . PHE A 1 278 ? -11.633 3.486 4.969 1 98 278 PHE A O 1
ATOM 2095 N N . THR A 1 279 ? -9.695 4.402 4.09 1 98.31 279 THR A N 1
ATOM 2096 C CA . THR A 1 279 ? -8.734 3.734 4.957 1 98.31 279 THR A CA 1
ATOM 2097 C C . THR A 1 279 ? -8.742 2.227 4.711 1 98.31 279 THR A C 1
ATOM 2099 O O . THR A 1 279 ? -8.227 1.458 5.527 1 98.31 279 THR A O 1
ATOM 2102 N N . GLY A 1 280 ? -9.43 1.751 3.668 1 98.62 280 GLY A N 1
ATOM 2103 C CA . GLY A 1 280 ? -9.445 0.333 3.342 1 98.62 280 GLY A CA 1
ATOM 2104 C C . GLY A 1 280 ? -8.141 -0.149 2.734 1 98.62 280 GLY A C 1
ATOM 2105 O O . GLY A 1 280 ? -7.25 0.652 2.445 1 98.62 280 GLY A O 1
ATOM 2106 N N . GLY A 1 281 ? -8.039 -1.429 2.604 1 98.81 281 GLY A N 1
ATOM 2107 C CA . GLY A 1 281 ? -6.848 -2.033 2.027 1 98.81 281 GLY A CA 1
ATOM 2108 C C . GLY A 1 281 ? -7.113 -2.727 0.703 1 98.81 281 GLY A C 1
ATOM 2109 O O . GLY A 1 281 ? -8.164 -3.336 0.516 1 98.81 281 GLY A O 1
ATOM 2110 N N . ILE A 1 282 ? -6.137 -2.641 -0.206 1 98.94 282 ILE A N 1
ATOM 2111 C CA . ILE A 1 282 ? -6.203 -3.273 -1.519 1 98.94 282 ILE A CA 1
ATOM 2112 C C . ILE A 1 282 ? -4.996 -4.191 -1.712 1 98.94 282 ILE A C 1
ATOM 2114 O O . ILE A 1 282 ? -3.852 -3.764 -1.539 1 98.94 282 ILE A O 1
ATOM 2118 N N . GLY A 1 283 ? -5.223 -5.438 -1.952 1 98.94 283 GLY A N 1
ATOM 2119 C CA . GLY A 1 283 ? -4.188 -6.383 -2.338 1 98.94 283 GLY A CA 1
ATOM 2120 C C . GLY A 1 283 ? -4.172 -6.672 -3.828 1 98.94 283 GLY A C 1
ATOM 2121 O O . GLY A 1 283 ? -5.227 -6.785 -4.457 1 98.94 283 GLY A O 1
ATOM 2122 N N . VAL A 1 284 ? -2.955 -6.801 -4.387 1 98.88 284 VAL A N 1
ATOM 2123 C CA . VAL A 1 284 ? -2.842 -6.969 -5.832 1 98.88 284 VAL A CA 1
ATOM 2124 C C . VAL A 1 284 ? -1.935 -8.156 -6.145 1 98.88 284 VAL A C 1
ATOM 2126 O O . VAL A 1 284 ? -0.725 -8.102 -5.91 1 98.88 284 VAL A O 1
ATOM 2129 N N . VAL A 1 285 ? -2.539 -9.211 -6.699 1 98.31 285 VAL A N 1
ATOM 2130 C CA . VAL A 1 285 ? -1.724 -10.359 -7.094 1 98.31 285 VAL A CA 1
ATOM 2131 C C . VAL A 1 285 ? -1.797 -10.547 -8.602 1 98.31 285 VAL A C 1
ATOM 2133 O O . VAL A 1 285 ? -0.997 -11.289 -9.18 1 98.31 285 VAL A O 1
ATOM 2136 N N . GLY A 1 286 ? -2.865 -9.906 -9.258 1 97.12 286 GLY A N 1
ATOM 2137 C CA . GLY A 1 286 ? -2.799 -9.914 -10.711 1 97.12 286 GLY A CA 1
ATOM 2138 C C . GLY A 1 286 ? -1.469 -9.422 -11.25 1 97.12 286 GLY A C 1
ATOM 2139 O O . GLY A 1 286 ? -0.924 -8.43 -10.758 1 97.12 286 GLY A O 1
ATOM 2140 N N . VAL A 1 287 ? -1.012 -10.023 -12.281 1 94.5 287 VAL A N 1
ATOM 2141 C CA . VAL A 1 287 ? 0.343 -9.75 -12.75 1 94.5 287 VAL A CA 1
ATOM 2142 C C . VAL A 1 287 ? 0.369 -8.43 -13.516 1 94.5 287 VAL A C 1
ATOM 2144 O O . VAL A 1 287 ? -0.439 -8.211 -14.422 1 94.5 287 VAL A O 1
ATOM 2147 N N . PHE A 1 288 ? 1.192 -7.57 -13.07 1 93.88 288 PHE A N 1
ATOM 2148 C CA . PHE A 1 288 ? 1.621 -6.395 -13.82 1 93.88 288 PHE A CA 1
ATOM 2149 C C . PHE A 1 288 ? 3.107 -6.477 -14.156 1 93.88 288 PHE A C 1
ATOM 2151 O O . PHE A 1 288 ? 3.91 -6.91 -13.328 1 93.88 288 PHE A O 1
ATOM 2158 N N . ILE A 1 289 ? 3.477 -6.102 -15.375 1 90.56 289 ILE A N 1
ATOM 2159 C CA . ILE A 1 289 ? 4.859 -6.289 -15.812 1 90.56 289 ILE A CA 1
ATOM 2160 C C . ILE A 1 289 ? 5.473 -4.938 -16.172 1 90.56 289 ILE A C 1
ATOM 2162 O O . ILE A 1 289 ? 4.777 -4.047 -16.672 1 90.56 289 ILE A O 1
ATOM 2166 N N . PRO A 1 290 ? 6.75 -4.785 -15.883 1 92.19 290 PRO A N 1
ATOM 2167 C CA . PRO A 1 290 ? 7.406 -3.508 -16.172 1 92.19 290 PRO A CA 1
ATOM 2168 C C . PRO A 1 290 ? 7.504 -3.209 -17.656 1 92.19 290 PRO A C 1
ATOM 2170 O O . PRO A 1 290 ? 7.586 -2.043 -18.062 1 92.19 290 PRO A O 1
ATOM 2173 N N . ASN A 1 291 ? 7.57 -4.246 -18.438 1 89.88 291 ASN A N 1
ATOM 2174 C CA . ASN A 1 291 ? 7.676 -4.117 -19.891 1 89.88 291 ASN A CA 1
ATOM 2175 C C . ASN A 1 291 ? 6.73 -5.074 -20.609 1 89.88 291 ASN A C 1
ATOM 2177 O O . ASN A 1 291 ? 6.809 -6.289 -20.422 1 89.88 291 ASN A O 1
ATOM 2181 N N . ASP A 1 292 ? 5.805 -4.492 -21.328 1 87.44 292 ASP A N 1
ATOM 2182 C CA . ASP A 1 292 ? 4.84 -5.254 -22.125 1 87.44 292 ASP A CA 1
ATOM 2183 C C . ASP A 1 292 ? 4.832 -4.797 -23.578 1 87.44 292 ASP A C 1
ATOM 2185 O O . ASP A 1 292 ? 3.988 -3.992 -23.969 1 87.44 292 ASP A O 1
ATOM 2189 N N . PRO A 1 293 ? 5.664 -5.383 -24.406 1 85.44 293 PRO A N 1
ATOM 2190 C CA . PRO A 1 293 ? 5.734 -4.949 -25.812 1 85.44 293 PRO A CA 1
ATOM 2191 C C . PRO A 1 293 ? 4.383 -5.023 -26.516 1 85.44 293 PRO A C 1
ATOM 2193 O O . PRO A 1 293 ? 4.145 -4.285 -27.469 1 85.44 293 PRO A O 1
ATOM 2196 N N . GLY A 1 294 ? 3.543 -5.84 -26.094 1 85.38 294 GLY A N 1
ATOM 2197 C CA . GLY A 1 294 ? 2.238 -5.996 -26.719 1 85.38 294 GLY A CA 1
ATOM 2198 C C . GLY A 1 294 ? 1.162 -5.141 -26.078 1 85.38 294 GLY A C 1
ATOM 2199 O O . GLY A 1 294 ? -0.025 -5.312 -26.359 1 85.38 294 GLY A O 1
ATOM 2200 N N . GLY A 1 295 ? 1.575 -4.215 -25.234 1 88.31 295 GLY A N 1
ATOM 2201 C CA . GLY A 1 295 ? 0.616 -3.367 -24.547 1 88.31 295 GLY A CA 1
ATOM 2202 C C . GLY A 1 295 ? -0.234 -2.535 -25.484 1 88.31 295 GLY A C 1
ATOM 2203 O O . GLY A 1 295 ? 0.187 -2.229 -26.609 1 88.31 295 GLY A O 1
ATOM 2204 N N . PRO A 1 296 ? -1.422 -2.148 -25.078 1 91.88 296 PRO A N 1
ATOM 2205 C CA . PRO A 1 296 ? -2.389 -1.479 -25.953 1 91.88 296 PRO A CA 1
ATOM 2206 C C . PRO A 1 296 ? -1.989 -0.043 -26.281 1 91.88 296 PRO A C 1
ATOM 2208 O O . PRO A 1 296 ? -2.539 0.557 -27.203 1 91.88 296 PRO A O 1
ATOM 2211 N N . ASP A 1 297 ? -1.109 0.621 -25.5 1 93.94 297 ASP A N 1
ATOM 2212 C CA . ASP A 1 297 ? -0.645 1.985 -25.734 1 93.94 297 ASP A CA 1
ATOM 2213 C C . ASP A 1 297 ? 0.783 2.172 -25.219 1 93.94 297 ASP A C 1
ATOM 2215 O O . ASP A 1 297 ? 1.404 1.224 -24.734 1 93.94 297 ASP A O 1
ATOM 2219 N N . SER A 1 298 ? 1.292 3.34 -25.406 1 95.38 298 SER A N 1
ATOM 2220 C CA . SER A 1 298 ? 2.695 3.604 -25.109 1 95.38 298 SER A CA 1
ATOM 2221 C C . SER A 1 298 ? 2.971 3.473 -23.609 1 95.38 298 SER A C 1
ATOM 2223 O O . SER A 1 298 ? 4.047 3.029 -23.203 1 95.38 298 SER A O 1
ATOM 2225 N N . LEU A 1 299 ? 2.041 3.879 -22.766 1 95.81 299 LEU A N 1
ATOM 2226 C CA . LEU A 1 299 ? 2.209 3.777 -21.312 1 95.81 299 LEU A CA 1
ATOM 2227 C C . LEU A 1 299 ? 2.252 2.316 -20.875 1 95.81 299 LEU A C 1
ATOM 2229 O O . LEU A 1 299 ? 3.15 1.915 -20.125 1 95.81 299 LEU A O 1
ATOM 2233 N N . ALA A 1 300 ? 1.311 1.562 -21.391 1 93.31 300 ALA A N 1
ATOM 2234 C CA . ALA A 1 300 ? 1.213 0.149 -21.031 1 93.31 300 ALA A CA 1
ATOM 2235 C C . ALA A 1 300 ? 2.465 -0.613 -21.453 1 93.31 300 ALA A C 1
ATOM 2237 O O . ALA A 1 300 ? 2.893 -1.547 -20.781 1 93.31 300 ALA A O 1
ATOM 2238 N N . LYS A 1 301 ? 2.99 -0.275 -22.625 1 93.38 301 LYS A N 1
ATOM 2239 C CA . LYS A 1 301 ? 4.191 -0.941 -23.109 1 93.38 301 LYS A CA 1
ATOM 2240 C C . LYS A 1 301 ? 5.352 -0.772 -22.141 1 93.38 301 LYS A C 1
ATOM 2242 O O . LYS A 1 301 ? 6.266 -1.601 -22.094 1 93.38 301 LYS A O 1
ATOM 2247 N N . LYS A 1 302 ? 5.25 0.265 -21.312 1 94.81 302 LYS A N 1
ATOM 2248 C CA . LYS A 1 302 ? 6.305 0.549 -20.344 1 94.81 302 LYS A CA 1
ATOM 2249 C C . LYS A 1 302 ? 5.883 0.148 -18.938 1 94.81 302 LYS A C 1
ATOM 2251 O O . LYS A 1 302 ? 6.488 0.581 -17.953 1 94.81 302 LYS A O 1
ATOM 2256 N N . GLY A 1 303 ? 4.785 -0.558 -18.859 1 95.25 303 GLY A N 1
ATOM 2257 C CA . GLY A 1 303 ? 4.297 -1.018 -17.562 1 95.25 303 GLY A CA 1
ATOM 2258 C C . GLY A 1 303 ? 3.66 0.084 -16.75 1 95.25 303 GLY A C 1
ATOM 2259 O O . GLY A 1 303 ? 3.486 -0.061 -15.531 1 95.25 303 GLY A O 1
ATOM 2260 N N . GLU A 1 304 ? 3.389 1.223 -17.344 1 97.56 304 GLU A N 1
ATOM 2261 C CA . GLU A 1 304 ? 2.777 2.363 -16.672 1 97.56 304 GLU A CA 1
ATOM 2262 C C . GLU A 1 304 ? 1.267 2.385 -16.875 1 97.56 304 GLU A C 1
ATOM 2264 O O . GLU A 1 304 ? 0.769 1.896 -17.891 1 97.56 304 GLU A O 1
ATOM 2269 N N . ILE A 1 305 ? 0.584 2.908 -15.883 1 97.81 305 ILE A N 1
ATOM 2270 C CA . ILE A 1 305 ? -0.857 3.07 -16.031 1 97.81 305 ILE A CA 1
ATOM 2271 C C . ILE A 1 305 ? -1.276 4.453 -15.539 1 97.81 305 ILE A C 1
ATOM 2273 O O . ILE A 1 305 ? -0.581 5.062 -14.727 1 97.81 305 ILE A O 1
ATOM 2277 N N . VAL A 1 306 ? -2.369 5.008 -16.125 1 97.94 306 VAL A N 1
ATOM 2278 C CA . VAL A 1 306 ? -3.039 6.168 -15.547 1 97.94 306 VAL A CA 1
ATOM 2279 C C . VAL A 1 306 ? -3.789 5.758 -14.281 1 97.94 306 VAL A C 1
ATOM 2281 O O . VAL A 1 306 ? -4.715 4.945 -14.344 1 97.94 306 VAL A O 1
ATOM 2284 N N . PHE A 1 307 ? -3.369 6.238 -13.172 1 98.12 307 PHE A N 1
ATOM 2285 C CA . PHE A 1 307 ? -3.848 5.762 -11.875 1 98.12 307 PHE A CA 1
ATOM 2286 C C . PHE A 1 307 ? -4.504 6.891 -11.094 1 98.12 307 PHE A C 1
ATOM 2288 O O . PHE A 1 307 ? -3.986 8.008 -11.062 1 98.12 307 PHE A O 1
ATOM 2295 N N . ASP A 1 308 ? -5.656 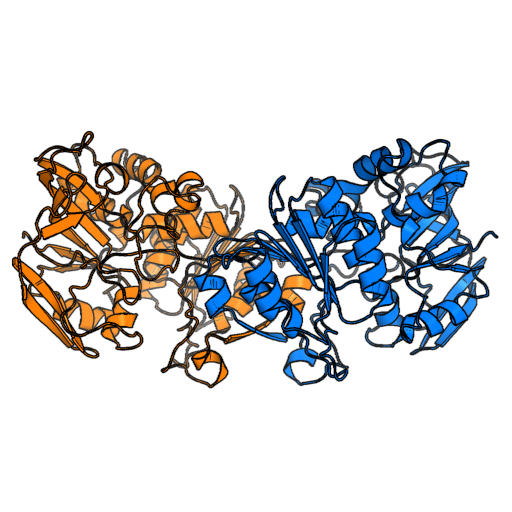6.59 -10.461 1 97.88 308 ASP A N 1
ATOM 2296 C CA . ASP A 1 308 ? -6.402 7.559 -9.664 1 97.88 308 ASP A CA 1
ATOM 2297 C C . ASP A 1 308 ? -5.742 7.781 -8.305 1 97.88 308 ASP A C 1
ATOM 2299 O O . ASP A 1 308 ? -6.352 7.527 -7.262 1 97.88 308 ASP A O 1
ATOM 2303 N N . TRP A 1 309 ? -4.617 8.375 -8.312 1 97.81 309 TRP A N 1
ATOM 2304 C CA . TRP A 1 309 ? -3.799 8.516 -7.109 1 97.81 309 TRP A CA 1
ATOM 2305 C C . TRP A 1 309 ? -4.422 9.516 -6.141 1 97.81 309 TRP A C 1
ATOM 2307 O O . TRP A 1 309 ? -4.324 9.352 -4.922 1 97.81 309 TRP A O 1
ATOM 2317 N N . GLY A 1 310 ? -4.969 10.609 -6.684 1 97.44 310 GLY A N 1
ATOM 2318 C CA . GLY A 1 310 ? -5.617 11.594 -5.828 1 97.44 310 GLY A CA 1
ATOM 2319 C C . GLY A 1 310 ? -6.684 10.992 -4.938 1 97.44 310 GLY A C 1
ATOM 2320 O O . GLY A 1 310 ? -6.727 11.273 -3.736 1 97.44 310 GLY A O 1
ATOM 2321 N N . MET A 1 311 ? -7.473 10.141 -5.516 1 97.69 311 MET A N 1
ATOM 2322 C CA . MET A 1 311 ? -8.539 9.508 -4.75 1 97.69 311 MET A CA 1
ATOM 2323 C C . MET A 1 311 ? -7.98 8.492 -3.762 1 97.69 311 MET A C 1
ATOM 2325 O O . MET A 1 311 ? -8.438 8.406 -2.623 1 97.69 311 MET A O 1
ATOM 2329 N N . LEU A 1 312 ? -6.98 7.707 -4.191 1 98.62 312 LEU A N 1
ATOM 2330 C CA . LEU A 1 312 ? -6.336 6.75 -3.301 1 98.62 312 LEU A CA 1
ATOM 2331 C C . LEU A 1 312 ? -5.805 7.441 -2.051 1 98.62 312 LEU A C 1
ATOM 2333 O O . LEU A 1 312 ? -6.02 6.965 -0.933 1 98.62 312 LEU A O 1
ATOM 2337 N N . TRP A 1 313 ? -5.133 8.539 -2.238 1 98.19 313 TRP A N 1
ATOM 2338 C CA . TRP 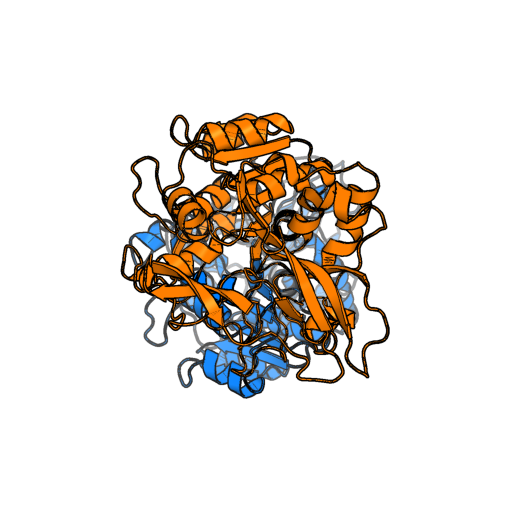A 1 313 ? -4.562 9.305 -1.132 1 98.19 313 TRP A CA 1
ATOM 2339 C C . TRP A 1 313 ? -5.664 9.898 -0.26 1 98.19 313 TRP A C 1
ATOM 2341 O O . TRP A 1 313 ? -5.602 9.82 0.969 1 98.19 313 TRP A O 1
ATOM 2351 N N . PHE A 1 314 ? -6.668 10.523 -0.941 1 96.62 314 PHE A N 1
ATOM 2352 C CA . PHE A 1 314 ? -7.766 11.195 -0.252 1 96.62 314 PHE A CA 1
ATOM 2353 C C . PHE A 1 314 ? -8.477 10.227 0.69 1 96.62 314 PHE A C 1
ATOM 2355 O O . PHE A 1 314 ? -8.875 10.617 1.793 1 96.62 314 PHE A O 1
ATOM 2362 N N . LYS A 1 315 ? -8.539 8.977 0.302 1 97.81 315 LYS A N 1
ATOM 2363 C CA . LYS A 1 315 ? -9.242 7.953 1.074 1 97.81 315 LYS A CA 1
ATOM 2364 C C . LYS A 1 315 ? -8.328 7.328 2.123 1 97.81 315 LYS A C 1
ATOM 2366 O O . LYS A 1 315 ? -8.766 6.512 2.934 1 97.81 315 LYS A O 1
ATOM 2371 N N . GLY A 1 316 ? -7.035 7.664 2.084 1 98.44 316 GLY A N 1
ATOM 2372 C CA . GLY A 1 316 ? -6.105 7.062 3.025 1 98.44 316 GLY A CA 1
ATOM 2373 C C . GLY A 1 316 ? -5.984 5.559 2.867 1 98.44 316 GLY A C 1
ATOM 2374 O O . GLY A 1 316 ? -5.914 4.828 3.859 1 98.44 316 GLY A O 1
ATOM 2375 N N . GLN A 1 317 ? -6.008 5.074 1.638 1 98.75 317 GLN A N 1
ATOM 2376 C CA . GLN A 1 317 ? -5.984 3.637 1.374 1 98.75 317 GLN A CA 1
ATOM 2377 C C . GLN A 1 317 ? -4.559 3.1 1.367 1 98.75 317 GLN A C 1
ATOM 2379 O O . GLN A 1 317 ? -3.6 3.867 1.258 1 98.75 317 GLN A O 1
ATOM 2384 N N . ARG A 1 318 ? -4.449 1.831 1.588 1 98.62 318 ARG A N 1
ATOM 2385 C CA . ARG A 1 318 ? -3.188 1.105 1.473 1 98.62 318 ARG A CA 1
ATOM 2386 C C . ARG A 1 318 ? -3.244 0.085 0.342 1 98.62 318 ARG A C 1
ATOM 2388 O O . ARG A 1 318 ? -4.281 -0.537 0.111 1 98.62 318 ARG A O 1
ATOM 2395 N N . VAL A 1 319 ? -2.096 -0.072 -0.32 1 98.88 319 VAL A N 1
ATOM 2396 C CA . VAL A 1 319 ? -1.968 -1.05 -1.396 1 98.88 319 VAL A CA 1
ATOM 2397 C C . VAL A 1 319 ? -0.748 -1.935 -1.148 1 98.88 319 VAL A C 1
ATOM 2399 O O . VAL A 1 319 ? 0.318 -1.441 -0.774 1 98.88 319 VAL A O 1
ATOM 2402 N N . ALA A 1 320 ? -0.879 -3.197 -1.236 1 98.81 320 ALA A N 1
ATOM 2403 C CA . ALA A 1 320 ? 0.231 -4.148 -1.216 1 98.81 320 ALA A CA 1
ATOM 2404 C C . ALA A 1 320 ? 0.176 -5.082 -2.422 1 98.81 320 ALA A C 1
ATOM 2406 O O . ALA A 1 320 ? -0.907 -5.465 -2.867 1 98.81 320 ALA A O 1
ATOM 2407 N N . THR A 1 321 ? 1.36 -5.375 -2.947 1 98.62 321 THR A N 1
ATOM 2408 C CA . THR A 1 321 ? 1.372 -6.078 -4.227 1 98.62 321 THR A CA 1
ATOM 2409 C C . THR A 1 321 ? 2.404 -7.199 -4.219 1 98.62 321 THR A C 1
ATOM 2411 O O . THR A 1 321 ? 3.166 -7.344 -3.262 1 98.62 321 THR A O 1
ATOM 2414 N N . GLY A 1 322 ? 2.406 -7.961 -5.324 1 97.25 322 GLY A N 1
ATOM 2415 C CA . GLY A 1 322 ? 3.529 -8.828 -5.633 1 97.25 322 GLY A CA 1
ATOM 2416 C C . GLY A 1 322 ? 3.154 -10.297 -5.672 1 97.25 322 GLY A C 1
ATOM 2417 O O . GLY A 1 322 ? 2.008 -10.664 -5.395 1 97.25 322 GLY A O 1
ATOM 2418 N N . GLN A 1 323 ? 4.113 -11.07 -6.051 1 97 323 GLN A N 1
ATOM 2419 C CA . GLN A 1 323 ? 3.986 -12.516 -6.148 1 97 323 GLN A CA 1
ATOM 2420 C C . GLN A 1 323 ? 3.773 -13.148 -4.773 1 97 323 GLN A C 1
ATOM 2422 O O . GLN A 1 323 ? 4.246 -12.617 -3.766 1 97 323 GLN A O 1
ATOM 2427 N N . CYS A 1 324 ? 3.109 -14.211 -4.773 1 98.44 324 CYS A N 1
ATOM 2428 C CA . CYS A 1 324 ? 2.74 -14.883 -3.537 1 98.44 324 CYS A CA 1
ATOM 2429 C C . CYS A 1 324 ? 3.953 -15.555 -2.9 1 98.44 324 CYS A C 1
ATOM 2431 O O . CYS A 1 324 ? 4.699 -16.266 -3.574 1 98.44 324 CYS A O 1
ATOM 2433 N N . ASN A 1 325 ? 4.148 -15.266 -1.608 1 98.69 325 ASN A N 1
ATOM 2434 C CA . ASN A 1 325 ? 5.059 -16.062 -0.794 1 98.69 325 ASN A CA 1
ATOM 2435 C C . ASN A 1 325 ? 4.418 -17.375 -0.365 1 98.69 325 ASN A C 1
ATOM 2437 O O . ASN A 1 325 ? 4 -17.516 0.785 1 98.69 325 ASN A O 1
ATOM 2441 N N . VAL A 1 326 ? 4.434 -18.344 -1.188 1 98.75 326 VAL A N 1
ATOM 2442 C CA . VAL A 1 326 ? 3.641 -19.547 -1.04 1 98.75 326 VAL A CA 1
ATOM 2443 C C . VAL A 1 326 ? 3.953 -20.219 0.3 1 98.75 326 VAL A C 1
ATOM 2445 O O . VAL A 1 326 ? 3.047 -20.656 1.006 1 98.75 326 VAL A O 1
ATOM 2448 N N . LYS A 1 327 ? 5.188 -20.219 0.696 1 98.5 327 LYS A N 1
ATOM 2449 C CA . LYS A 1 327 ? 5.633 -20.953 1.88 1 98.5 327 LYS A CA 1
ATOM 2450 C C . LYS A 1 327 ? 5.02 -20.375 3.148 1 98.5 327 LYS A C 1
ATOM 2452 O O . LYS A 1 327 ? 4.965 -21.047 4.184 1 98.5 327 LYS A O 1
ATOM 2457 N N . ALA A 1 328 ? 4.531 -19.188 3.037 1 98.19 328 ALA A N 1
ATOM 2458 C CA . ALA A 1 328 ? 3.928 -18.547 4.203 1 98.19 328 ALA A CA 1
ATOM 2459 C C . ALA A 1 328 ? 2.596 -19.203 4.559 1 98.19 328 ALA A C 1
ATOM 2461 O O . ALA A 1 328 ? 2.119 -19.078 5.691 1 98.19 328 ALA A O 1
ATOM 2462 N N . TYR A 1 329 ? 2.029 -19.953 3.58 1 98.5 329 TYR A N 1
ATOM 2463 C CA . TYR A 1 329 ? 0.627 -20.312 3.773 1 98.5 329 TYR A CA 1
ATOM 2464 C C . TYR A 1 329 ? 0.401 -21.797 3.535 1 98.5 329 TYR A C 1
ATOM 2466 O O . TYR A 1 329 ? -0.562 -22.375 4.043 1 98.5 329 TYR A O 1
ATOM 2474 N N . ASN A 1 330 ? 1.196 -22.406 2.697 1 98.44 330 ASN A N 1
ATOM 2475 C CA . ASN A 1 330 ? 0.82 -23.688 2.084 1 98.44 330 ASN A CA 1
ATOM 2476 C C . ASN A 1 330 ? 0.733 -24.797 3.117 1 98.44 330 ASN A C 1
ATOM 2478 O O . ASN A 1 330 ? -0.097 -25.703 2.994 1 98.44 330 ASN A O 1
ATOM 2482 N N . ARG A 1 331 ? 1.512 -24.734 4.215 1 98.12 331 ARG A N 1
ATOM 2483 C CA . ARG A 1 331 ? 1.439 -25.766 5.246 1 98.12 331 ARG A CA 1
ATOM 2484 C C . ARG A 1 331 ? 0.092 -25.734 5.957 1 98.12 331 ARG A C 1
ATOM 2486 O O . ARG A 1 331 ? -0.539 -26.781 6.152 1 98.12 331 ARG A O 1
ATOM 2493 N N . GLN A 1 332 ? -0.355 -24.531 6.367 1 98.31 332 GLN A N 1
ATOM 2494 C CA . GLN A 1 332 ? -1.633 -24.391 7.062 1 98.31 332 GLN A CA 1
ATOM 2495 C C . GLN A 1 332 ? -2.799 -24.75 6.141 1 98.31 332 GLN A C 1
ATOM 2497 O O . GLN A 1 332 ? -3.752 -25.406 6.559 1 98.31 332 GLN A O 1
ATOM 2502 N N . LEU A 1 333 ? -2.705 -24.344 4.918 1 98.81 333 LEU A N 1
ATOM 2503 C CA . LEU A 1 333 ? -3.766 -24.641 3.959 1 98.81 333 LEU A CA 1
ATOM 2504 C C . LEU A 1 333 ? -3.832 -26.125 3.662 1 98.81 333 LEU A C 1
ATOM 2506 O O . LEU A 1 333 ? -4.918 -26.672 3.447 1 98.81 333 LEU A O 1
ATOM 2510 N N . ARG A 1 334 ? -2.697 -26.797 3.676 1 98.81 334 ARG A N 1
ATOM 2511 C CA . ARG A 1 334 ? -2.648 -28.25 3.531 1 98.81 334 ARG A CA 1
ATOM 2512 C C . ARG A 1 334 ? -3.459 -28.922 4.625 1 98.81 334 ARG A C 1
ATOM 2514 O O . ARG A 1 334 ? -4.211 -29.859 4.355 1 98.81 334 ARG A O 1
ATOM 2521 N N . GLU A 1 335 ? -3.289 -28.438 5.859 1 98.69 335 GLU A N 1
ATOM 2522 C CA . GLU A 1 335 ? -4.012 -29.031 6.984 1 98.69 335 GLU A CA 1
ATOM 2523 C C . GLU A 1 335 ? -5.52 -28.906 6.797 1 98.69 335 GLU A C 1
ATOM 2525 O O . GLU A 1 335 ? -6.27 -29.828 7.117 1 98.69 335 GLU A O 1
ATOM 2530 N N . LEU A 1 336 ? -5.953 -27.781 6.27 1 98.69 336 LEU A N 1
ATOM 2531 C CA . LEU A 1 336 ? -7.379 -27.578 6.043 1 98.69 336 LEU A CA 1
ATOM 2532 C C . LEU A 1 336 ? -7.91 -28.562 5 1 98.69 336 LEU A C 1
ATOM 2534 O O . LEU A 1 336 ? -9.016 -29.078 5.141 1 98.69 336 LEU A O 1
ATOM 2538 N N . ILE A 1 337 ? -7.148 -28.781 3.963 1 98.69 337 ILE A N 1
ATOM 2539 C CA . ILE A 1 337 ? -7.543 -29.734 2.941 1 98.69 337 ILE A CA 1
ATOM 2540 C C . ILE A 1 337 ? -7.574 -31.141 3.539 1 98.69 337 ILE A C 1
ATOM 2542 O O . ILE A 1 337 ? -8.539 -31.891 3.342 1 98.69 337 ILE A O 1
ATOM 2546 N N . HIS A 1 338 ? -6.531 -31.469 4.285 1 98.69 338 HIS A N 1
ATOM 2547 C CA . HIS A 1 338 ? -6.41 -32.781 4.898 1 98.69 338 HIS A CA 1
ATOM 2548 C C . HIS A 1 338 ? -7.621 -33.094 5.773 1 98.69 338 HIS A C 1
ATOM 2550 O O . HIS A 1 338 ? -8.164 -34.219 5.719 1 98.69 338 HIS A O 1
ATOM 2556 N N . LEU A 1 339 ? -8.109 -32.094 6.469 1 98.06 339 LEU A N 1
ATOM 2557 C CA . LEU A 1 339 ? -9.195 -32.281 7.43 1 98.06 339 LEU A CA 1
ATOM 2558 C C . LEU A 1 339 ? -10.555 -32.094 6.754 1 98.06 339 LEU A C 1
ATOM 2560 O O . LEU A 1 339 ? -11.594 -32.156 7.414 1 98.06 339 LEU A O 1
ATOM 2564 N N . GLY A 1 340 ? -10.555 -31.812 5.512 1 97.44 340 GLY A N 1
ATOM 2565 C CA . GLY A 1 340 ? -11.797 -31.703 4.758 1 97.44 340 GLY A CA 1
ATOM 2566 C C . GLY A 1 340 ? -12.516 -30.391 4.977 1 97.44 340 GLY A C 1
ATOM 2567 O O . GLY A 1 340 ? -13.703 -30.266 4.664 1 97.44 340 GLY A O 1
ATOM 2568 N N . LYS A 1 341 ? -11.812 -29.406 5.43 1 96.81 341 LYS A N 1
ATOM 2569 C CA . LYS A 1 341 ? -12.406 -28.094 5.707 1 96.81 341 LYS A CA 1
ATOM 2570 C C . LYS A 1 341 ? -12.414 -27.219 4.461 1 96.81 341 LYS A C 1
ATOM 2572 O O . LYS A 1 341 ? -13.219 -26.281 4.355 1 96.81 341 LYS A O 1
ATOM 2577 N N . VAL A 1 342 ? -11.5 -27.547 3.531 1 97.19 342 VAL A N 1
ATOM 2578 C CA . VAL A 1 342 ? -11.414 -26.797 2.279 1 97.19 342 VAL A CA 1
ATOM 2579 C C . VAL A 1 342 ? -11.219 -27.766 1.115 1 97.19 342 VAL A C 1
ATOM 2581 O O . VAL A 1 342 ? -10.453 -28.734 1.222 1 97.19 342 VAL A O 1
ATOM 2584 N N . LYS A 1 343 ? -11.938 -27.547 0.063 1 97.69 343 LYS A N 1
ATOM 2585 C CA . LYS A 1 343 ? -11.828 -28.328 -1.16 1 97.69 343 LYS A CA 1
ATOM 2586 C C . LYS A 1 343 ? -11.672 -27.438 -2.383 1 97.69 343 LYS A C 1
ATOM 2588 O O . LYS A 1 343 ? -12.633 -27.188 -3.113 1 97.69 343 LYS A O 1
ATOM 2593 N N . PRO A 1 344 ? -10.445 -27.047 -2.672 1 98.38 344 PRO A N 1
ATOM 2594 C CA . PRO A 1 344 ? -10.227 -26.062 -3.736 1 98.38 344 PRO A CA 1
ATOM 2595 C C . PRO A 1 344 ? -10.414 -26.641 -5.133 1 98.38 344 PRO A C 1
ATOM 2597 O O . PRO A 1 344 ? -10.492 -25.906 -6.113 1 98.38 344 PRO A O 1
ATOM 2600 N N . SER A 1 345 ? -10.602 -27.891 -5.277 1 97.88 345 SER A N 1
ATOM 2601 C CA . SER A 1 345 ? -10.68 -28.547 -6.582 1 97.88 345 SER A CA 1
ATOM 2602 C C . SER A 1 345 ? -12.062 -28.359 -7.207 1 97.88 345 SER A C 1
ATOM 2604 O O . SER A 1 345 ? -12.305 -28.812 -8.328 1 97.88 345 SER A O 1
ATOM 2606 N N . TRP A 1 346 ? -12.992 -27.625 -6.512 1 96.75 346 TRP A N 1
ATOM 2607 C CA . TRP A 1 346 ? -14.328 -27.453 -7.062 1 96.75 346 TRP A CA 1
ATOM 2608 C C . TRP A 1 346 ? -14.281 -26.688 -8.383 1 96.75 346 TRP A C 1
ATOM 2610 O O . TRP A 1 346 ? -15.234 -26.719 -9.164 1 96.75 346 TRP A O 1
ATOM 2620 N N . ILE A 1 347 ? -13.117 -26.047 -8.625 1 96.69 347 ILE A N 1
ATOM 2621 C CA . ILE A 1 347 ? -13.039 -25.234 -9.836 1 96.69 347 ILE A CA 1
ATOM 2622 C C . ILE A 1 347 ? -12.445 -26.062 -10.977 1 96.69 347 ILE A C 1
ATOM 2624 O O . ILE A 1 347 ? -12.32 -25.578 -12.102 1 96.69 347 ILE A O 1
ATOM 2628 N N . VAL A 1 348 ? -11.953 -27.328 -10.734 1 97.5 348 VAL A N 1
ATOM 2629 C CA . VAL A 1 348 ? -11.312 -28.141 -11.773 1 97.5 348 VAL A CA 1
ATOM 2630 C C . VAL A 1 348 ? -12.359 -28.578 -12.789 1 97.5 348 VAL A C 1
ATOM 2632 O O . VAL A 1 348 ? -13.336 -29.25 -12.43 1 97.5 348 VAL A O 1
ATOM 2635 N N . SER A 1 349 ? -12.109 -28.203 -13.992 1 96.56 349 SER A N 1
ATOM 2636 C CA . SER A 1 349 ? -13.055 -28.547 -15.047 1 96.56 349 SER A CA 1
ATOM 2637 C C . SER A 1 349 ? -12.57 -29.75 -15.844 1 96.56 349 SER A C 1
ATOM 2639 O O . SER A 1 349 ? -13.383 -30.531 -16.359 1 96.56 349 SER A O 1
ATOM 2641 N N . HIS A 1 350 ? -11.25 -29.875 -16.016 1 96.94 350 HIS A N 1
ATOM 2642 C CA . HIS A 1 350 ? -10.688 -30.922 -16.859 1 96.94 350 HIS A CA 1
ATOM 2643 C C . HIS A 1 350 ? -9.43 -31.516 -16.234 1 96.94 350 HIS A C 1
ATOM 2645 O O . HIS A 1 350 ? -8.633 -30.797 -15.633 1 96.94 350 HIS A O 1
ATOM 2651 N N . THR A 1 351 ? -9.289 -32.75 -16.359 1 97.56 351 THR A N 1
ATOM 2652 C CA . THR A 1 351 ? -8.039 -33.469 -16.156 1 97.56 351 THR A CA 1
ATOM 2653 C C . THR A 1 351 ? -7.582 -34.156 -17.438 1 97.56 351 THR A C 1
ATOM 2655 O O . THR A 1 351 ? -8.336 -34.906 -18.047 1 97.56 351 THR A O 1
ATOM 2658 N N . LEU A 1 352 ? -6.363 -33.781 -17.875 1 97.69 352 LEU A N 1
ATOM 2659 C CA . LEU A 1 352 ? -5.852 -34.25 -19.156 1 97.69 352 LEU A CA 1
ATOM 2660 C C . LEU A 1 352 ? -4.496 -34.938 -18.984 1 97.69 352 LEU A C 1
ATOM 2662 O O . LEU A 1 352 ? -3.727 -34.562 -18.094 1 97.69 352 LEU A O 1
ATOM 2666 N N . PRO A 1 353 ? -4.238 -35.938 -19.844 1 97.56 353 PRO A N 1
ATOM 2667 C CA . PRO A 1 353 ? -2.85 -36.406 -19.891 1 97.56 353 PRO A CA 1
ATOM 2668 C C . PRO A 1 353 ? -1.901 -35.375 -20.5 1 97.56 353 PRO A C 1
ATOM 2670 O O . PRO A 1 353 ? -2.35 -34.406 -21.141 1 97.56 353 PRO A O 1
ATOM 2673 N N . LEU A 1 354 ? -0.628 -35.562 -20.281 1 97.69 354 LEU A N 1
ATOM 2674 C CA . LEU A 1 354 ? 0.384 -34.594 -20.734 1 97.69 354 LEU A CA 1
ATOM 2675 C C . LEU A 1 354 ? 0.318 -34.438 -22.25 1 97.69 354 LEU A C 1
ATOM 2677 O O . LEU A 1 354 ? 0.494 -33.312 -22.75 1 97.69 354 LEU A O 1
ATOM 2681 N N . ASP A 1 355 ? -0.008 -35.531 -22.922 1 96.62 355 ASP A N 1
ATOM 2682 C CA . ASP A 1 355 ? -0.006 -35.5 -24.375 1 96.62 355 ASP A CA 1
ATOM 2683 C C . ASP A 1 355 ? -1.101 -34.594 -24.922 1 96.62 355 ASP A C 1
ATOM 2685 O O . ASP A 1 355 ? -1.049 -34.156 -26.078 1 96.62 355 ASP A O 1
ATOM 2689 N N . LYS A 1 356 ? -2.045 -34.25 -24.125 1 97.06 356 LYS A N 1
ATOM 2690 C CA . LYS A 1 356 ? -3.15 -33.375 -24.531 1 97.06 356 LYS A CA 1
ATOM 2691 C C . LYS A 1 356 ? -2.967 -31.953 -24.016 1 97.06 356 LYS A C 1
ATOM 2693 O O . LYS A 1 356 ? -3.865 -31.125 -24.141 1 97.06 356 LYS A O 1
ATOM 2698 N N . ALA A 1 357 ? -1.824 -31.672 -23.469 1 97.06 357 ALA A N 1
ATOM 2699 C CA . ALA A 1 357 ? -1.549 -30.344 -22.922 1 97.06 357 ALA A CA 1
ATOM 2700 C C . ALA A 1 357 ? -1.734 -29.266 -23.984 1 97.06 357 ALA A C 1
ATOM 2702 O O . ALA A 1 357 ? -2.326 -28.203 -23.703 1 97.06 357 ALA A O 1
ATOM 2703 N N . PRO A 1 358 ? -1.257 -29.469 -25.25 1 96.81 358 PRO A N 1
ATOM 2704 C CA . PRO A 1 358 ? -1.462 -28.422 -26.266 1 96.81 358 PRO A CA 1
ATOM 2705 C C . PRO A 1 358 ? -2.936 -28.078 -26.453 1 96.81 358 PRO A C 1
ATOM 2707 O O . PRO A 1 358 ? -3.277 -26.891 -26.578 1 96.81 358 PRO A O 1
ATOM 2710 N N . ASP A 1 359 ? -3.768 -29.078 -26.422 1 95.81 359 ASP A N 1
ATOM 2711 C CA . ASP A 1 359 ? -5.203 -28.844 -26.5 1 95.81 359 ASP A CA 1
ATOM 2712 C C . ASP A 1 359 ? -5.699 -28.016 -25.312 1 95.81 359 ASP A C 1
ATOM 2714 O O . ASP A 1 359 ? -6.492 -27.094 -25.484 1 95.81 359 ASP A O 1
ATOM 2718 N N . GLY A 1 360 ? -5.242 -28.344 -24.156 1 95.56 360 GLY A N 1
ATOM 2719 C CA . GLY A 1 360 ? -5.594 -27.594 -22.969 1 95.56 360 GLY A CA 1
ATOM 2720 C C . GLY A 1 360 ? -5.219 -26.125 -23.062 1 95.56 360 GLY A C 1
ATOM 2721 O O . GLY A 1 360 ? -6.023 -25.25 -22.719 1 95.56 360 GLY A O 1
ATOM 2722 N N . TYR A 1 361 ? -4.043 -25.844 -23.578 1 96.19 361 TYR A N 1
ATOM 2723 C CA . TYR A 1 361 ? -3.564 -24.469 -23.719 1 96.19 361 TYR A CA 1
ATOM 2724 C C . TYR A 1 361 ? -4.43 -23.703 -24.703 1 96.19 361 TYR A C 1
ATOM 2726 O O . TYR A 1 361 ? -4.738 -22.531 -24.484 1 96.19 361 TYR A O 1
ATOM 2734 N N . GLN A 1 362 ? -4.824 -24.344 -25.766 1 95.25 362 GLN A N 1
ATOM 2735 C CA . GLN A 1 362 ? -5.668 -23.688 -26.766 1 95.25 362 GLN A CA 1
ATOM 2736 C C . GLN A 1 362 ? -7.012 -23.281 -26.156 1 95.25 362 GLN A C 1
ATOM 2738 O O . GLN A 1 362 ? -7.457 -22.141 -26.328 1 95.25 362 GLN A O 1
ATOM 2743 N N . HIS A 1 363 ? -7.609 -24.188 -25.453 1 93.19 363 HIS A N 1
ATOM 2744 C CA . HIS A 1 363 ? -8.914 -23.922 -24.844 1 93.19 363 HIS A CA 1
ATOM 2745 C C . HIS A 1 363 ? -8.812 -22.875 -23.75 1 93.19 363 HIS A C 1
ATOM 2747 O O . HIS A 1 363 ? -9.695 -22.031 -23.609 1 93.19 363 HIS A O 1
ATOM 2753 N N . PHE A 1 364 ? -7.75 -23 -23.016 1 90 364 PHE A N 1
ATOM 2754 C CA . PHE A 1 364 ? -7.535 -22.047 -21.938 1 90 364 PHE A CA 1
ATOM 2755 C C . PHE A 1 364 ? -7.277 -20.656 -22.469 1 90 364 PHE A C 1
ATOM 2757 O O . PHE A 1 364 ? -7.789 -19.672 -21.938 1 90 364 PHE A O 1
ATOM 2764 N N . ASP A 1 365 ? -6.543 -20.516 -23.469 1 89.19 365 ASP A N 1
ATOM 2765 C CA . ASP A 1 365 ? -6.219 -19.25 -24.109 1 89.19 365 ASP A CA 1
ATOM 2766 C C . ASP A 1 365 ? -7.473 -18.594 -24.672 1 89.19 365 ASP A C 1
ATOM 2768 O O . ASP A 1 365 ? -7.629 -17.375 -24.594 1 89.19 365 ASP A O 1
ATOM 2772 N N . LYS A 1 366 ? -8.344 -19.469 -25.172 1 88.62 366 LYS A N 1
ATOM 2773 C CA . LYS A 1 366 ? -9.57 -18.984 -25.797 1 88.62 366 LYS A CA 1
ATOM 2774 C C . LYS A 1 366 ? -10.641 -18.703 -24.734 1 88.62 366 LYS A C 1
ATOM 2776 O O . LYS A 1 366 ? -11.695 -18.156 -25.047 1 88.62 366 LYS A O 1
ATOM 2781 N N . ARG A 1 367 ? -10.398 -19.094 -23.562 1 83 367 ARG A N 1
ATOM 2782 C CA . ARG A 1 367 ? -11.367 -18.922 -22.484 1 83 367 ARG A CA 1
ATOM 2783 C C . ARG A 1 367 ? -12.695 -19.578 -22.828 1 83 367 ARG A C 1
ATOM 2785 O O . ARG A 1 367 ? -13.75 -18.953 -22.703 1 83 367 ARG A O 1
ATOM 2792 N N . ASP A 1 368 ? -12.539 -20.734 -23.266 1 90.31 368 ASP A N 1
ATOM 2793 C CA . ASP A 1 368 ? -13.734 -21.484 -23.656 1 90.31 368 ASP A CA 1
ATOM 2794 C C . ASP A 1 368 ? -14.633 -21.75 -22.438 1 90.31 368 ASP A C 1
ATOM 2796 O O . ASP A 1 368 ? -14.141 -22.047 -21.344 1 90.31 368 ASP A O 1
ATOM 2800 N N . ARG A 1 369 ? -15.898 -21.641 -22.734 1 90.44 369 ARG A N 1
ATOM 2801 C CA . ARG A 1 369 ? -16.859 -21.922 -21.688 1 90.44 369 ARG A CA 1
ATOM 2802 C C . ARG A 1 369 ? -16.641 -23.297 -21.078 1 90.44 369 ARG A C 1
ATOM 2804 O O . ARG A 1 369 ? -16.438 -24.281 -21.812 1 90.44 369 ARG A O 1
ATOM 2811 N N . GLY A 1 370 ? -16.578 -23.312 -19.781 1 90.69 370 GLY A N 1
ATOM 2812 C CA . GLY A 1 370 ? -16.453 -24.594 -19.094 1 90.69 370 GLY A CA 1
ATOM 2813 C C . GLY A 1 370 ? -15.008 -24.984 -18.812 1 90.69 370 GLY A C 1
ATOM 2814 O O . GLY A 1 370 ? -14.75 -25.969 -18.125 1 90.69 370 GLY A O 1
ATOM 2815 N N . TRP A 1 371 ? -14.086 -24.266 -19.375 1 93.12 371 TRP A N 1
ATOM 2816 C CA . TRP A 1 371 ? -12.672 -24.5 -19.078 1 93.12 371 TRP A CA 1
ATOM 2817 C C . TRP A 1 371 ? -12.18 -23.531 -18 1 93.12 371 TRP A C 1
ATOM 2819 O O . TRP A 1 371 ? -11.719 -22.438 -18.312 1 93.12 371 TRP A O 1
ATOM 2829 N N . THR A 1 372 ? -12.297 -23.875 -16.766 1 93 372 THR A N 1
ATOM 2830 C CA . THR A 1 372 ? -11.992 -23 -15.641 1 93 372 THR A CA 1
ATOM 2831 C C . THR A 1 372 ? -10.602 -23.312 -15.094 1 93 372 THR A C 1
ATOM 2833 O O . THR A 1 372 ? -9.75 -22.422 -15.016 1 93 372 THR A O 1
ATOM 2836 N N . LYS A 1 373 ? -10.375 -24.531 -14.75 1 95.94 373 LYS A N 1
ATOM 2837 C CA . LYS A 1 373 ? -9.07 -24.984 -14.289 1 95.94 373 LYS A CA 1
ATOM 2838 C C . LYS A 1 373 ? -8.727 -26.359 -14.867 1 95.94 373 LYS A C 1
ATOM 2840 O O . LYS A 1 373 ? -9.516 -27.297 -14.758 1 95.94 373 LYS A O 1
ATOM 2845 N N . VAL A 1 374 ? -7.547 -26.406 -15.469 1 97.06 374 VAL A N 1
ATOM 2846 C CA . VAL A 1 374 ? -7.129 -27.625 -16.141 1 97.06 374 VAL A CA 1
ATOM 2847 C C . VAL A 1 374 ? -5.926 -28.234 -15.422 1 97.06 374 VAL A C 1
ATOM 2849 O O . VAL A 1 374 ? -4.922 -27.547 -15.195 1 97.06 374 VAL A O 1
ATOM 2852 N N . VAL A 1 375 ? -6.066 -29.469 -15.039 1 97.94 375 VAL A N 1
ATOM 2853 C CA . VAL A 1 375 ? -4.977 -30.219 -14.422 1 97.94 375 VAL A CA 1
ATOM 2854 C C . VAL A 1 375 ? -4.422 -31.234 -15.414 1 97.94 375 VAL A C 1
ATOM 2856 O O . VAL A 1 375 ? -5.184 -31.953 -16.062 1 97.94 375 VAL A O 1
ATOM 2859 N N . LEU A 1 376 ? -3.135 -31.203 -15.586 1 97.94 376 LEU A N 1
ATOM 2860 C CA . LEU A 1 376 ? -2.441 -32.219 -16.375 1 97.94 376 LEU A CA 1
ATOM 2861 C C . LEU A 1 376 ? -1.915 -33.344 -15.484 1 97.94 376 LEU A C 1
ATOM 2863 O O . LEU A 1 376 ? -1.421 -33.062 -14.383 1 97.94 376 LEU A O 1
ATOM 2867 N N . GLN A 1 377 ? -1.993 -34.5 -16.016 1 97.31 377 GLN A N 1
ATOM 2868 C CA . GLN A 1 377 ? -1.459 -35.688 -15.312 1 97.31 377 GLN A CA 1
ATOM 2869 C C . GLN A 1 377 ? -0.448 -36.406 -16.188 1 97.31 377 GLN A C 1
ATOM 2871 O O . GLN A 1 377 ? -0.809 -37.344 -16.906 1 97.31 377 GLN A O 1
ATOM 2876 N N . PRO A 1 378 ? 0.802 -36 -16.078 1 91.69 378 PRO A N 1
ATOM 2877 C CA . PRO A 1 378 ? 1.854 -36.594 -16.938 1 91.69 378 PRO A CA 1
ATOM 2878 C C . PRO A 1 378 ? 2.023 -38.094 -16.734 1 91.69 378 PRO A C 1
ATOM 2880 O O . PRO A 1 378 ? 2.369 -38.812 -17.672 1 91.69 378 PRO A O 1
ATOM 2883 N N . ALA A 1 379 ? 2.035 -38.625 -15.523 1 74.56 379 ALA A N 1
ATOM 2884 C CA . ALA A 1 379 ? 2.268 -40.031 -15.227 1 74.56 379 ALA A CA 1
ATOM 2885 C C . ALA A 1 379 ? 0.992 -40.875 -15.414 1 74.56 379 ALA A C 1
ATOM 2887 O O . ALA A 1 379 ? 0.966 -42.062 -15.125 1 74.56 379 ALA A O 1
ATOM 2888 N N . ALA A 1 380 ? 0.055 -40.312 -16.047 1 60.94 380 ALA A N 1
ATOM 2889 C CA . ALA A 1 380 ? -1.139 -41.125 -16.25 1 60.94 380 ALA A CA 1
ATOM 2890 C C . ALA A 1 380 ? -1.067 -41.875 -17.578 1 60.94 380 ALA A C 1
ATOM 2892 O O . ALA A 1 380 ? -0.403 -41.406 -18.516 1 60.94 380 ALA A O 1
ATOM 2893 N N . MET B 1 1 ? -12.469 39.156 17.594 1 96.62 1 MET B N 1
ATOM 2894 C CA . MET B 1 1 ? -11.062 38.781 17.703 1 96.62 1 MET B CA 1
ATOM 2895 C C . MET B 1 1 ? -10.352 38.969 16.375 1 96.62 1 MET B C 1
ATOM 2897 O O . MET B 1 1 ? -10.992 39 15.312 1 96.62 1 MET B O 1
ATOM 2901 N N . LYS B 1 2 ? -9.109 39.125 16.469 1 97.62 2 LYS B N 1
ATOM 2902 C CA . LYS B 1 2 ? -8.305 39.219 15.242 1 97.62 2 LYS B CA 1
ATOM 2903 C C . LYS B 1 2 ? -8.039 37.812 14.68 1 97.62 2 LYS B C 1
ATOM 2905 O O . LYS B 1 2 ? -7.797 36.875 15.438 1 97.62 2 LYS B O 1
ATOM 2910 N N . ALA B 1 3 ? -8.086 37.719 13.359 1 98.12 3 ALA B N 1
ATOM 2911 C CA . ALA B 1 3 ? -7.805 36.438 12.688 1 98.12 3 ALA B CA 1
ATOM 2912 C C . ALA B 1 3 ? -7.301 36.688 11.266 1 98.12 3 ALA B C 1
ATOM 2914 O O . ALA B 1 3 ? -7.566 37.719 10.672 1 98.12 3 ALA B O 1
ATOM 2915 N N . LEU B 1 4 ? -6.512 35.781 10.789 1 98 4 LEU B N 1
ATOM 2916 C CA . LEU B 1 4 ? -6.098 35.781 9.391 1 98 4 LEU B CA 1
ATOM 2917 C C . LEU B 1 4 ? -7.195 35.219 8.492 1 98 4 LEU B C 1
ATOM 2919 O O . LEU B 1 4 ? -7.516 34.031 8.57 1 98 4 LEU B O 1
ATOM 2923 N N . VAL B 1 5 ? -7.66 36.031 7.621 1 97.5 5 VAL B N 1
ATOM 2924 C CA . VAL B 1 5 ? -8.82 35.688 6.812 1 97.5 5 VAL B CA 1
ATOM 2925 C C . VAL B 1 5 ? -8.414 35.594 5.344 1 97.5 5 VAL B C 1
ATOM 2927 O O . VAL B 1 5 ? -7.688 36.438 4.824 1 97.5 5 VAL B O 1
ATOM 2930 N N . TYR B 1 6 ? -8.875 34.469 4.738 1 96.75 6 TYR B N 1
ATOM 2931 C CA . TYR B 1 6 ? -8.703 34.281 3.303 1 96.75 6 TYR B CA 1
ATOM 2932 C C . TYR B 1 6 ? -9.695 35.125 2.518 1 96.75 6 TYR B C 1
ATOM 2934 O O . TYR B 1 6 ? -10.906 35.062 2.746 1 96.75 6 TYR B O 1
ATOM 2942 N N . GLU B 1 7 ? -9.242 35.875 1.553 1 95.88 7 GLU B N 1
ATOM 2943 C CA . GLU B 1 7 ? -10.109 36.75 0.8 1 95.88 7 GLU B CA 1
ATOM 2944 C C . GLU B 1 7 ? -10.117 36.406 -0.684 1 95.88 7 GLU B C 1
ATOM 2946 O O . GLU B 1 7 ? -10.812 37.062 -1.477 1 95.88 7 GLU B O 1
ATOM 2951 N N . GLY B 1 8 ? -9.375 35.469 -1.034 1 92.38 8 GLY B N 1
ATOM 2952 C CA . GLY B 1 8 ? -9.18 35.031 -2.406 1 92.38 8 GLY B CA 1
ATOM 2953 C C . GLY B 1 8 ? -7.746 34.625 -2.711 1 92.38 8 GLY B C 1
ATOM 2954 O O . GLY B 1 8 ? -6.887 34.656 -1.826 1 92.38 8 GLY B O 1
ATOM 2955 N N . PRO B 1 9 ? -7.543 34.25 -3.961 1 91.75 9 PRO B N 1
ATOM 2956 C CA . PRO B 1 9 ? -6.195 33.781 -4.309 1 91.75 9 PRO B CA 1
ATOM 2957 C C . PRO B 1 9 ? -5.121 34.812 -3.998 1 91.75 9 PRO B C 1
ATOM 2959 O O . PRO B 1 9 ? -5.172 35.938 -4.516 1 91.75 9 PRO B O 1
ATOM 2962 N N . ARG B 1 10 ? -4.227 34.406 -3.115 1 94.06 10 ARG B N 1
ATOM 2963 C CA . ARG B 1 10 ? -3.041 35.156 -2.713 1 94.06 10 ARG B CA 1
ATOM 2964 C C . ARG B 1 10 ? -3.424 36.469 -2.025 1 94.06 10 ARG B C 1
ATOM 2966 O O . ARG B 1 10 ? -2.703 37.469 -2.127 1 94.06 10 ARG B O 1
ATOM 2973 N N . LYS B 1 11 ? -4.562 36.438 -1.469 1 95.31 11 LYS B N 1
ATOM 2974 C CA . LYS B 1 11 ? -5.039 37.594 -0.708 1 95.31 11 LYS B CA 1
ATOM 2975 C C . LYS B 1 11 ? -5.551 37.156 0.667 1 95.31 11 LYS B C 1
ATOM 2977 O O . LYS B 1 11 ? -6.633 36.594 0.785 1 95.31 11 LYS B O 1
ATOM 2982 N N . VAL B 1 12 ? -4.75 37.5 1.662 1 96.88 12 VAL B N 1
ATOM 2983 C CA . VAL B 1 12 ? -5.133 37.25 3.051 1 96.88 12 VAL B CA 1
ATOM 2984 C C . VAL B 1 12 ? -4.895 38.531 3.869 1 96.88 12 VAL B C 1
ATOM 2986 O O . VAL B 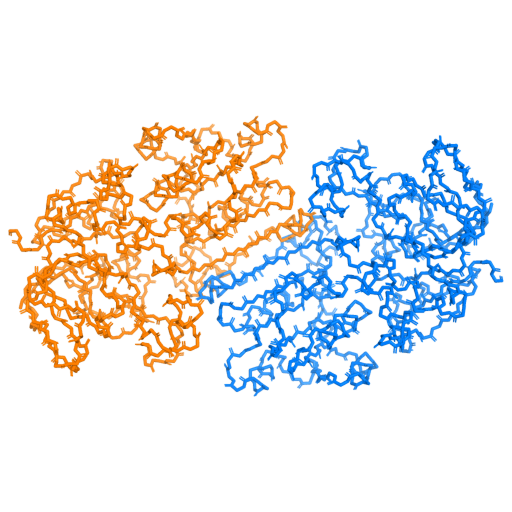1 12 ? -4.02 39.344 3.543 1 96.88 12 VAL B O 1
ATOM 2989 N N . SER B 1 13 ? -5.691 38.719 4.84 1 97.19 13 SER B N 1
ATOM 2990 C CA . SER B 1 13 ? -5.52 39.875 5.734 1 97.19 13 SER B CA 1
ATOM 2991 C C . SER B 1 13 ? -5.977 39.531 7.148 1 97.19 13 SER B C 1
ATOM 2993 O O . SER B 1 13 ? -6.773 38.625 7.352 1 97.19 13 SER B O 1
ATOM 2995 N N . VAL B 1 14 ? -5.387 40.219 8.086 1 97.69 14 VAL B N 1
ATOM 2996 C CA . VAL B 1 14 ? -5.832 40.125 9.477 1 97.69 14 VAL B CA 1
ATOM 2997 C C . VAL B 1 14 ? -7.004 41.062 9.711 1 97.69 14 VAL B C 1
ATOM 2999 O O . VAL B 1 14 ? -6.879 42.281 9.516 1 97.69 14 VAL B O 1
ATOM 3002 N N . LYS B 1 15 ? -8.094 40.438 10.133 1 96.69 15 LYS B N 1
ATOM 3003 C CA . LYS B 1 15 ? -9.312 41.188 10.344 1 96.69 15 LYS B CA 1
ATOM 3004 C C . LYS B 1 15 ? -9.992 40.812 11.656 1 96.69 15 LYS B C 1
ATOM 3006 O O . LYS B 1 15 ? -9.625 39.812 12.273 1 96.69 15 LYS B O 1
ATOM 3011 N N . GLU B 1 16 ? -10.906 41.75 11.977 1 96.94 16 GLU B N 1
ATOM 3012 C CA . GLU B 1 16 ? -11.773 41.406 13.102 1 96.94 16 GLU B CA 1
ATOM 3013 C C . GLU B 1 16 ? -12.883 40.438 12.68 1 96.94 16 GLU B C 1
ATOM 3015 O O . GLU B 1 16 ? -13.578 40.688 11.688 1 96.94 16 GLU B O 1
ATOM 3020 N N . VAL B 1 17 ? -12.961 39.344 13.383 1 96.44 17 VAL B N 1
ATOM 3021 C CA . VAL B 1 17 ? -14.023 38.375 13.172 1 96.44 17 VAL B CA 1
ATOM 3022 C C . VAL B 1 17 ? -14.727 38.062 14.492 1 96.44 17 VAL B C 1
ATOM 3024 O O . VAL B 1 17 ? -14.266 38.5 15.555 1 96.44 17 VAL B O 1
ATOM 3027 N N . PRO B 1 18 ? -15.914 37.438 14.398 1 95.88 18 PRO B N 1
ATOM 3028 C CA . PRO B 1 18 ? -16.562 37.094 15.656 1 95.88 18 PRO B CA 1
ATOM 3029 C C . PRO B 1 18 ? -15.68 36.219 16.562 1 95.88 18 PRO B C 1
ATOM 3031 O O . PRO B 1 18 ? -14.945 35.375 16.078 1 95.88 18 PRO B O 1
ATOM 3034 N N . ASP B 1 19 ? -15.797 36.406 17.828 1 95.81 19 ASP B N 1
ATOM 3035 C CA . ASP B 1 19 ? -15.016 35.656 18.797 1 95.81 19 ASP B CA 1
ATOM 3036 C C . ASP B 1 19 ? -15.398 34.188 18.781 1 95.81 19 ASP B C 1
ATOM 3038 O O . ASP B 1 19 ? -16.562 33.844 18.562 1 95.81 19 ASP B O 1
ATOM 3042 N N . ALA B 1 20 ? -14.391 33.344 19 1 96.56 20 ALA B N 1
ATOM 3043 C CA . ALA B 1 20 ? -14.688 31.938 19.25 1 96.56 20 ALA B CA 1
ATOM 3044 C C . ALA B 1 20 ? -15.484 31.75 20.531 1 96.56 20 ALA B C 1
ATOM 3046 O O . ALA B 1 20 ? -15.219 32.438 21.531 1 96.56 20 ALA B O 1
ATOM 3047 N N . LYS B 1 21 ? -16.453 30.938 20.5 1 97.19 21 LYS B N 1
ATOM 3048 C CA . LYS B 1 21 ? -17.281 30.688 21.656 1 97.19 21 LYS B CA 1
ATOM 3049 C C . LYS B 1 21 ? -17.609 29.203 21.812 1 97.19 21 LYS B C 1
ATOM 3051 O O . LYS B 1 21 ? -17.5 28.453 20.844 1 97.19 21 LYS B O 1
ATOM 3056 N N . ILE B 1 22 ? -17.953 28.859 22.969 1 98.19 22 ILE B N 1
ATOM 3057 C CA . ILE B 1 22 ? -18.469 27.516 23.219 1 98.19 22 ILE B CA 1
ATOM 3058 C C . ILE B 1 22 ? -19.781 27.328 22.484 1 98.19 22 ILE B C 1
ATOM 3060 O O . ILE B 1 22 ? -20.703 28.141 22.625 1 98.19 22 ILE B O 1
ATOM 3064 N N . GLU B 1 23 ? -19.828 26.344 21.719 1 97.56 23 GLU B N 1
ATOM 3065 C CA . GLU B 1 23 ? -21.062 26.031 20.984 1 97.56 23 GLU B CA 1
ATOM 3066 C C . GLU B 1 23 ? -21.719 24.766 21.516 1 97.56 23 GLU B C 1
ATOM 3068 O O . GLU B 1 23 ? -22.953 24.625 21.469 1 97.56 23 GLU B O 1
ATOM 3073 N N . ARG B 1 24 ? -20.953 23.844 22.016 1 97.81 24 ARG B N 1
ATOM 3074 C CA . ARG B 1 24 ? -21.406 22.609 22.641 1 97.81 24 ARG B CA 1
ATOM 3075 C C . ARG B 1 24 ? -20.75 22.406 24 1 97.81 24 ARG B C 1
ATOM 3077 O O . ARG B 1 24 ? -19.641 22.906 24.234 1 97.81 24 ARG B O 1
ATOM 3084 N N . PRO B 1 25 ? -21.391 21.641 24.844 1 98.5 25 PRO B N 1
ATOM 3085 C CA . PRO B 1 25 ? -20.859 21.453 26.188 1 98.5 25 PRO B CA 1
ATOM 3086 C C . PRO B 1 25 ? -19.484 20.781 26.188 1 98.5 25 PRO B C 1
ATOM 3088 O O . PRO B 1 25 ? -18.781 20.828 27.203 1 98.5 25 PRO B O 1
ATOM 3091 N N . THR B 1 26 ? -19.062 20.125 25.109 1 98.5 26 THR B N 1
ATOM 3092 C CA . THR B 1 26 ? -17.812 19.391 25.062 1 98.5 26 THR B CA 1
ATOM 3093 C C . THR B 1 26 ? -16.703 20.25 24.453 1 98.5 26 THR B C 1
ATOM 3095 O O . THR B 1 26 ? -15.594 19.766 24.219 1 98.5 26 THR B O 1
ATOM 3098 N N . ASP B 1 27 ? -16.984 21.547 24.234 1 98.69 27 ASP B N 1
ATOM 3099 C CA . ASP B 1 27 ? -16.031 22.453 23.594 1 98.69 27 ASP B CA 1
ATOM 3100 C C . ASP B 1 27 ? -15.117 23.109 24.625 1 98.69 27 ASP B C 1
ATOM 3102 O O . ASP B 1 27 ? -15.461 23.172 25.812 1 98.69 27 ASP B O 1
ATOM 3106 N N . VAL B 1 28 ? -14.023 23.594 24.156 1 98.81 28 VAL B N 1
ATOM 3107 C CA . VAL B 1 28 ? -13.25 24.609 24.875 1 98.81 28 VAL B CA 1
ATOM 3108 C C . VAL B 1 28 ? -12.875 25.75 23.938 1 98.81 28 VAL B C 1
ATOM 3110 O O . VAL B 1 28 ? -12.969 25.609 22.719 1 98.81 28 VAL B O 1
ATOM 3113 N N . VAL B 1 29 ? -12.547 26.844 24.484 1 98.81 29 VAL B N 1
ATOM 3114 C CA . VAL B 1 29 ? -11.93 27.938 23.75 1 98.81 29 VAL B CA 1
ATOM 3115 C C . VAL B 1 29 ? -10.469 28.078 24.172 1 98.81 29 VAL B C 1
ATOM 3117 O O . VAL B 1 29 ? -10.156 28.109 25.359 1 98.81 29 VAL B O 1
ATOM 3120 N N . VAL B 1 30 ? -9.656 28.109 23.234 1 98.75 30 VAL B N 1
ATOM 3121 C CA . VAL B 1 30 ? -8.211 28.203 23.453 1 98.75 30 VAL B CA 1
ATOM 3122 C C . VAL B 1 30 ? -7.695 29.547 22.969 1 98.75 30 VAL B C 1
ATOM 3124 O O . VAL B 1 30 ? -7.977 29.969 21.844 1 98.75 30 VAL B O 1
ATOM 3127 N N . ARG B 1 31 ? -7 30.281 23.844 1 98.62 31 ARG B N 1
ATOM 3128 C CA . ARG B 1 31 ? -6.219 31.422 23.406 1 98.62 31 ARG B CA 1
ATOM 3129 C C . ARG B 1 31 ? -4.938 30.984 22.703 1 98.62 31 ARG B C 1
ATOM 3131 O O . ARG B 1 31 ? -4.023 30.453 23.344 1 98.62 31 ARG B O 1
ATOM 3138 N N . ILE B 1 32 ? -4.859 31.25 21.453 1 98.62 32 ILE B N 1
ATOM 3139 C CA . ILE B 1 32 ? -3.754 30.75 20.656 1 98.62 32 ILE B CA 1
ATOM 3140 C C . ILE B 1 32 ? -2.48 31.516 20.969 1 98.62 32 ILE B C 1
ATOM 3142 O O . ILE B 1 32 ? -2.469 32.75 20.922 1 98.62 32 ILE B O 1
ATOM 3146 N N . ARG B 1 33 ? -1.472 30.797 21.312 1 98.38 33 ARG B N 1
ATOM 3147 C CA . ARG B 1 33 ? -0.167 31.359 21.625 1 98.38 33 ARG B CA 1
ATOM 3148 C C . ARG B 1 33 ? 0.802 31.188 20.469 1 98.38 33 ARG B C 1
ATOM 3150 O O . ARG B 1 33 ? 1.612 32.062 20.172 1 98.38 33 ARG B O 1
ATOM 3157 N N . SER B 1 34 ? 0.775 30.078 19.844 1 98.19 34 SER B N 1
ATOM 3158 C CA . SER B 1 34 ? 1.577 29.766 18.656 1 98.19 34 SER B CA 1
ATOM 3159 C C . SER B 1 34 ? 0.764 28.984 17.625 1 98.19 34 SER B C 1
ATOM 3161 O O . SER B 1 34 ? -0.042 28.125 17.984 1 98.19 34 SER B O 1
ATOM 3163 N N . THR B 1 35 ? 0.887 29.281 16.375 1 98.19 35 THR B N 1
ATOM 3164 C CA . THR B 1 35 ? 0.31 28.562 15.258 1 98.19 35 THR B CA 1
ATOM 3165 C C . THR B 1 35 ? 1.227 28.625 14.039 1 98.19 35 THR B C 1
ATOM 3167 O O . THR B 1 35 ? 1.846 29.656 13.773 1 98.19 35 THR B O 1
ATOM 3170 N N . ASN B 1 36 ? 1.34 27.531 13.32 1 96.69 36 ASN B N 1
ATOM 3171 C CA . ASN B 1 36 ? 2.273 27.469 12.195 1 96.69 36 ASN B CA 1
ATOM 3172 C C . ASN B 1 36 ? 1.589 27.812 10.883 1 96.69 36 ASN B C 1
ATOM 3174 O O . ASN B 1 36 ? 0.377 27.641 10.742 1 96.69 36 ASN B O 1
ATOM 3178 N N . ILE B 1 37 ? 2.383 28.359 9.992 1 94.19 37 ILE B N 1
ATOM 3179 C CA . ILE B 1 37 ? 2.004 28.328 8.578 1 94.19 37 ILE B CA 1
ATOM 3180 C C . ILE B 1 37 ? 2.447 27 7.957 1 94.19 37 ILE B C 1
ATOM 3182 O O . ILE B 1 37 ? 3.615 26.625 8.062 1 94.19 37 ILE B O 1
ATOM 3186 N N . CYS B 1 38 ? 1.531 26.281 7.379 1 90.5 38 CYS B N 1
ATOM 3187 C CA . CYS B 1 38 ? 1.801 24.984 6.781 1 90.5 38 CYS B CA 1
ATOM 3188 C C . CYS B 1 38 ? 1.812 25.078 5.258 1 90.5 38 CYS B C 1
ATOM 3190 O O . CYS B 1 38 ? 1.146 25.938 4.68 1 90.5 38 CYS B O 1
ATOM 3192 N N . GLY B 1 39 ? 2.566 24.172 4.625 1 86.75 39 GLY B N 1
ATOM 3193 C CA . GLY B 1 39 ? 2.545 24.094 3.174 1 86.75 39 GLY B CA 1
ATOM 3194 C C . GLY B 1 39 ? 1.15 23.906 2.607 1 86.75 39 GLY B C 1
ATOM 3195 O O . GLY B 1 39 ? 0.823 24.453 1.551 1 86.75 39 GLY B O 1
ATOM 3196 N N . SER B 1 40 ? 0.347 23.219 3.283 1 86.94 40 SER B N 1
ATOM 3197 C CA . SER B 1 40 ? -1 22.938 2.791 1 86.94 40 SER B CA 1
ATOM 3198 C C . SER B 1 40 ? -1.877 24.188 2.863 1 86.94 40 SER B C 1
ATOM 3200 O O . SER B 1 40 ? -2.906 24.266 2.191 1 86.94 40 SER B O 1
ATOM 3202 N N . ASP B 1 41 ? -1.535 25.156 3.693 1 89.81 41 ASP B N 1
ATOM 3203 C CA . ASP B 1 41 ? -2.242 26.438 3.689 1 89.81 41 ASP B CA 1
ATOM 3204 C C . ASP B 1 41 ? -2.115 27.125 2.336 1 89.81 41 ASP B C 1
ATOM 3206 O O . ASP B 1 41 ? -3.006 27.875 1.931 1 89.81 41 ASP B O 1
ATOM 3210 N N . LEU B 1 42 ? -0.975 26.812 1.722 1 88.19 42 LEU B N 1
ATOM 3211 C CA . LEU B 1 42 ? -0.683 27.484 0.455 1 88.19 42 LEU B CA 1
ATOM 3212 C C . LEU B 1 42 ? -1.635 27 -0.638 1 88.19 42 LEU B C 1
ATOM 3214 O O . LEU B 1 42 ? -1.898 27.734 -1.596 1 88.19 42 LEU B O 1
ATOM 3218 N N . HIS B 1 43 ? -2.129 25.781 -0.468 1 85.06 43 HIS B N 1
ATOM 3219 C CA . HIS B 1 43 ? -3.117 25.328 -1.44 1 85.06 43 HIS B CA 1
ATOM 3220 C C . HIS B 1 43 ? -4.352 26.219 -1.433 1 85.06 43 HIS B C 1
ATOM 3222 O O . HIS B 1 43 ? -4.883 26.562 -2.492 1 85.06 43 HIS B O 1
ATOM 3228 N N . MET B 1 44 ? -4.762 26.578 -0.269 1 85.06 44 MET B N 1
ATOM 3229 C CA . MET B 1 44 ? -5.875 27.5 -0.136 1 85.06 44 MET B CA 1
ATOM 3230 C C . MET B 1 44 ? -5.461 28.906 -0.556 1 85.06 44 MET B C 1
ATOM 3232 O O . MET B 1 44 ? -6.168 29.562 -1.321 1 85.06 44 MET B O 1
ATOM 3236 N N . TYR B 1 45 ? -4.301 29.344 -0.114 1 90.81 45 TYR B N 1
ATOM 3237 C CA . TYR B 1 45 ? -3.777 30.688 -0.387 1 90.81 45 TYR B CA 1
ATOM 3238 C C . TYR B 1 45 ? -3.672 30.938 -1.887 1 90.81 45 TYR B C 1
ATOM 3240 O O . TYR B 1 45 ? -4.031 32 -2.371 1 90.81 45 TYR B O 1
ATOM 3248 N N . GLU B 1 46 ? -3.283 29.859 -2.574 1 88 46 GLU B N 1
ATOM 3249 C CA . GLU B 1 46 ? -3.059 29.984 -4.012 1 88 46 GLU B CA 1
ATOM 3250 C C . GLU B 1 46 ? -4.367 29.859 -4.785 1 88 46 GLU B C 1
ATOM 3252 O O . GLU B 1 46 ? -4.41 30.109 -5.992 1 88 46 GLU B O 1
ATOM 3257 N N . GLY B 1 47 ? -5.449 29.5 -4.133 1 82.31 47 GLY B N 1
ATOM 3258 C CA . GLY B 1 47 ? -6.738 29.375 -4.793 1 82.31 47 GLY B CA 1
ATOM 3259 C C . GLY B 1 47 ? -6.906 28.047 -5.504 1 82.31 47 GLY B C 1
ATOM 3260 O O . GLY B 1 47 ? -7.672 27.938 -6.465 1 82.31 47 GLY B O 1
ATOM 3261 N N . ARG B 1 48 ? -6.203 27.062 -5.105 1 77.94 48 ARG B N 1
ATOM 3262 C CA . ARG B 1 48 ? -6.254 25.734 -5.727 1 77.94 48 ARG B CA 1
ATOM 3263 C C . ARG B 1 48 ? -7.281 24.844 -5.035 1 77.94 48 ARG B C 1
ATOM 3265 O O . ARG B 1 48 ? -7.227 23.625 -5.148 1 77.94 48 ARG B O 1
ATOM 3272 N N . THR B 1 49 ? -8.109 25.406 -4.25 1 81.25 49 THR B N 1
ATOM 3273 C CA . THR B 1 49 ? -9.172 24.688 -3.553 1 81.25 49 THR B CA 1
ATOM 3274 C C . THR B 1 49 ? -10.484 25.453 -3.639 1 81.25 49 THR B C 1
ATOM 3276 O O . THR B 1 49 ? -10.539 26.547 -4.211 1 81.25 49 THR B O 1
ATOM 3279 N N . ASP B 1 50 ? -11.5 24.891 -3.07 1 78.38 50 ASP B N 1
ATOM 3280 C CA . ASP B 1 50 ? -12.812 25.531 -3.07 1 78.38 50 ASP B CA 1
ATOM 3281 C C . ASP B 1 50 ? -13.039 26.328 -1.785 1 78.38 50 ASP B C 1
ATOM 3283 O O . ASP B 1 50 ? -14.18 26.531 -1.376 1 78.38 50 ASP B O 1
ATOM 3287 N N . MET B 1 51 ? -12 26.766 -1.198 1 83.94 51 MET B N 1
ATOM 3288 C CA . MET B 1 51 ? -12.148 27.531 0.037 1 83.94 51 MET B CA 1
ATOM 3289 C C . MET B 1 51 ? -12.906 28.828 -0.213 1 83.94 51 MET B C 1
ATOM 3291 O O . MET B 1 51 ? -12.57 29.578 -1.134 1 83.94 51 MET B O 1
ATOM 3295 N N . GLU B 1 52 ? -13.844 29.062 0.628 1 86.25 52 GLU B N 1
ATOM 3296 C CA . GLU B 1 52 ? -14.648 30.266 0.499 1 86.25 52 GLU B CA 1
ATOM 3297 C C . GLU B 1 52 ? -13.938 31.469 1.108 1 86.25 52 GLU B C 1
ATOM 3299 O O . GLU B 1 52 ? -13.258 31.344 2.129 1 86.25 52 GLU B O 1
ATOM 3304 N N . SER B 1 53 ? -14.188 32.562 0.475 1 91.44 53 SER B N 1
ATOM 3305 C CA . SER B 1 53 ? -13.703 33.812 1.058 1 91.44 53 SER B CA 1
ATOM 3306 C C . SER B 1 53 ? -14.328 34.062 2.426 1 91.44 53 SER B C 1
ATOM 3308 O O . SER B 1 53 ? -15.5 33.75 2.643 1 91.44 53 SER B O 1
ATOM 3310 N N . GLY B 1 54 ? -13.477 34.594 3.326 1 92.81 54 GLY B N 1
ATOM 3311 C CA . GLY B 1 54 ? -13.977 34.938 4.648 1 92.81 54 GLY B CA 1
ATOM 3312 C C . GLY B 1 54 ? -13.586 33.906 5.711 1 92.81 54 GLY B C 1
ATOM 3313 O O . GLY B 1 54 ? -13.742 34.188 6.906 1 92.81 54 GLY B O 1
ATOM 3314 N N . ARG B 1 55 ? -12.984 32.844 5.305 1 93.5 55 ARG B N 1
ATOM 3315 C CA . ARG B 1 55 ? -12.625 31.797 6.246 1 93.5 55 ARG B CA 1
ATOM 3316 C C . ARG B 1 55 ? -11.297 32.094 6.922 1 93.5 55 ARG B C 1
ATOM 3318 O O . ARG B 1 55 ? -10.406 32.688 6.312 1 93.5 55 ARG B O 1
ATOM 3325 N N . VAL B 1 56 ? -11.258 31.703 8.188 1 96.38 56 VAL B N 1
ATOM 3326 C CA . VAL B 1 56 ? -10.016 31.844 8.938 1 96.38 56 VAL B CA 1
ATOM 3327 C C . VAL B 1 56 ? -9.086 30.672 8.617 1 96.38 56 VAL B C 1
ATOM 3329 O O . VAL B 1 56 ? -9.508 29.516 8.641 1 96.38 56 VAL B O 1
ATOM 3332 N N . LEU B 1 57 ? -7.766 30.922 8.344 1 96.19 57 LEU B N 1
ATOM 3333 C CA . LEU B 1 57 ? -6.793 29.891 7.984 1 96.19 57 LEU B CA 1
ATOM 3334 C C . LEU B 1 57 ? -6.062 29.375 9.219 1 96.19 57 LEU B C 1
ATOM 3336 O O . LEU B 1 57 ? -6.141 29.984 10.289 1 96.19 57 LEU B O 1
ATOM 3340 N N . GLY B 1 58 ? -5.445 28.266 9.023 1 96.06 58 GLY B N 1
ATOM 3341 C CA . GLY B 1 58 ? -4.555 27.734 10.047 1 96.06 58 GLY B CA 1
ATOM 3342 C C . GLY B 1 58 ? -5.074 26.469 10.688 1 96.06 58 GLY B C 1
ATOM 3343 O O . GLY B 1 58 ? -6.242 26.391 11.078 1 96.06 58 GLY B O 1
ATOM 3344 N N . HIS B 1 59 ? -4.102 25.453 10.82 1 97.25 59 HIS B N 1
ATOM 3345 C CA . HIS B 1 59 ? -4.527 24.188 11.398 1 97.25 59 HIS B CA 1
ATOM 3346 C C . HIS B 1 59 ? -3.465 23.641 12.344 1 97.25 59 HIS B C 1
ATOM 3348 O O . HIS B 1 59 ? -3.611 22.531 12.859 1 97.25 59 HIS B O 1
ATOM 3354 N N . GLU B 1 60 ? -2.402 24.328 12.625 1 97.88 60 GLU B N 1
ATOM 3355 C CA . GLU B 1 60 ? -1.36 23.922 13.562 1 97.88 60 GLU B CA 1
ATOM 3356 C C . GLU B 1 60 ? -1.354 24.812 14.797 1 97.88 60 GLU B C 1
ATOM 3358 O O . GLU B 1 60 ? -0.642 25.828 14.836 1 97.88 60 GLU B O 1
ATOM 3363 N N . ASN B 1 61 ? -2.018 24.344 15.812 1 98.25 61 ASN B N 1
ATOM 3364 C CA . ASN B 1 61 ? -2.377 25.297 16.859 1 98.25 61 ASN B CA 1
ATOM 3365 C C . ASN B 1 61 ? -1.886 24.844 18.219 1 98.25 61 ASN B C 1
ATOM 3367 O O . ASN B 1 61 ? -1.886 23.656 18.531 1 98.25 61 ASN B O 1
ATOM 3371 N N . LEU B 1 62 ? -1.49 25.797 19 1 98.75 62 LEU B N 1
ATOM 3372 C CA . LEU B 1 62 ? -1.099 25.641 20.406 1 98.75 62 LEU B CA 1
ATOM 3373 C C . LEU B 1 62 ? -1.501 26.859 21.219 1 98.75 62 LEU B C 1
ATOM 3375 O O . LEU B 1 62 ? -1.338 27.984 20.781 1 98.75 62 LEU B O 1
ATOM 3379 N N . GLY B 1 63 ? -2.027 26.547 22.422 1 98.5 63 GLY B N 1
ATOM 3380 C CA . GLY B 1 63 ? -2.357 27.703 23.266 1 98.5 63 GLY B CA 1
ATOM 3381 C C . GLY B 1 63 ? -2.85 27.312 24.641 1 98.5 63 GLY B C 1
ATOM 3382 O O . GLY B 1 63 ? -2.51 26.234 25.156 1 98.5 63 GLY B O 1
ATOM 3383 N N . GLU B 1 64 ? -3.555 28.297 25.25 1 98.44 64 GLU B N 1
ATOM 3384 C CA . GLU B 1 64 ? -4.066 28.141 26.594 1 98.44 64 GLU B CA 1
ATOM 3385 C C . GLU B 1 64 ? -5.594 28.109 26.609 1 98.44 64 GLU B C 1
ATOM 3387 O O . GLU B 1 64 ? -6.246 28.938 25.984 1 98.44 64 GLU B O 1
ATOM 3392 N N . VAL B 1 65 ? -6.074 27.141 27.422 1 98.81 65 VAL B N 1
ATOM 3393 C CA . VAL B 1 65 ? -7.523 27.062 27.578 1 98.81 65 VAL B CA 1
ATOM 3394 C C . VAL B 1 65 ? -8.023 28.266 28.375 1 98.81 65 VAL B C 1
ATOM 3396 O O . VAL B 1 65 ? -7.5 28.562 29.438 1 98.81 65 VAL B O 1
ATOM 3399 N N . VAL B 1 66 ? -9.094 28.938 27.859 1 98.56 66 VAL B N 1
ATOM 3400 C CA . VAL B 1 66 ? -9.578 30.125 28.562 1 98.56 66 VAL B CA 1
ATOM 3401 C C . VAL B 1 66 ? -11.055 29.953 28.922 1 98.56 66 VAL B C 1
ATOM 3403 O O . VAL B 1 66 ? -11.586 30.703 29.734 1 98.56 66 VAL B O 1
ATOM 3406 N N . GLU B 1 67 ? -11.688 29.078 28.281 1 98.69 67 GLU B N 1
ATOM 3407 C CA . GLU B 1 67 ? -13.07 28.719 28.578 1 98.69 67 GLU B CA 1
ATOM 3408 C C . GLU B 1 67 ? -13.305 27.219 28.406 1 98.69 67 GLU B C 1
ATOM 3410 O O . GLU B 1 67 ? -12.758 26.609 27.484 1 98.69 67 GLU B O 1
ATOM 3415 N N . VAL B 1 68 ? -14.102 26.641 29.312 1 98.69 68 VAL B N 1
ATOM 3416 C CA . VAL B 1 68 ? -14.352 25.203 29.281 1 98.69 68 VAL B CA 1
ATOM 3417 C C . VAL B 1 68 ? -15.859 24.938 29.281 1 98.69 68 VAL B C 1
ATOM 3419 O O . VAL B 1 68 ? -16.594 25.516 30.094 1 98.69 68 VAL B O 1
ATOM 3422 N N . GLY B 1 69 ? -16.297 24.125 28.344 1 98.62 69 GLY B N 1
ATOM 3423 C CA . GLY B 1 69 ? -17.688 23.719 28.344 1 98.62 69 GLY B CA 1
ATOM 3424 C C . GLY B 1 69 ? -18.047 22.844 29.531 1 98.62 69 GLY B C 1
ATOM 3425 O O . GLY B 1 69 ? -17.172 22.25 30.172 1 98.62 69 GLY B O 1
ATOM 3426 N N . SER B 1 70 ? -19.375 22.672 29.703 1 98.38 70 SER B N 1
ATOM 3427 C CA . SER B 1 70 ? -19.891 22.047 30.922 1 98.38 70 SER B CA 1
ATOM 3428 C C . SER B 1 70 ? -19.656 20.531 30.906 1 98.38 70 SER B C 1
ATOM 3430 O O . SER B 1 70 ? -19.781 19.875 31.938 1 98.38 70 SER B O 1
ATOM 3432 N N . ALA B 1 71 ? -19.359 19.953 29.75 1 98.38 71 ALA B N 1
ATOM 3433 C CA . ALA B 1 71 ? -19.188 18.5 29.672 1 98.38 71 ALA B CA 1
ATOM 3434 C C . ALA B 1 71 ? -17.734 18.125 29.453 1 98.38 71 ALA B C 1
ATOM 3436 O O . ALA B 1 71 ? -17.422 17 29.078 1 98.38 71 ALA B O 1
ATOM 3437 N N . VAL B 1 72 ? -16.828 19.047 29.625 1 98.44 72 VAL B N 1
ATOM 3438 C CA . VAL B 1 72 ? -15.398 18.781 29.531 1 98.44 72 VAL B CA 1
ATOM 3439 C C . VAL B 1 72 ? -14.875 18.281 30.875 1 98.44 72 VAL B C 1
ATOM 3441 O O . VAL B 1 72 ? -15.125 18.891 31.922 1 98.44 72 VAL B O 1
ATOM 3444 N N . ASP B 1 73 ? -14.141 17.203 30.859 1 97.62 73 ASP B N 1
ATOM 3445 C CA . ASP B 1 73 ? -13.711 16.531 32.094 1 97.62 73 ASP B CA 1
ATOM 3446 C C . ASP B 1 73 ? -12.227 16.766 3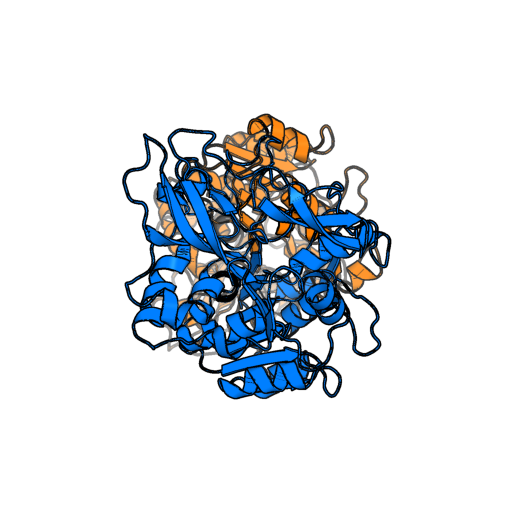2.344 1 97.62 73 ASP B C 1
ATOM 3448 O O . ASP B 1 73 ? -11.805 16.953 33.469 1 97.62 73 ASP B O 1
ATOM 3452 N N . LYS B 1 74 ? -11.438 16.766 31.312 1 96.44 74 LYS B N 1
ATOM 3453 C CA . LYS B 1 74 ? -9.992 16.594 31.422 1 96.44 74 LYS B CA 1
ATOM 3454 C C . LYS B 1 74 ? -9.281 17.938 31.469 1 96.44 74 LYS B C 1
ATOM 3456 O O . LYS B 1 74 ? -8.125 18.031 31.906 1 96.44 74 LYS B O 1
ATOM 3461 N N . LEU B 1 75 ? -9.93 18.984 31.016 1 98.5 75 LEU B N 1
ATOM 3462 C CA . LEU B 1 75 ? -9.266 20.266 30.828 1 98.5 75 LEU B CA 1
ATOM 3463 C C . LEU B 1 75 ? -9.836 21.312 31.766 1 98.5 75 LEU B C 1
ATOM 3465 O O . LEU B 1 75 ? -10.992 21.234 32.156 1 98.5 75 LEU B O 1
ATOM 3469 N N . LYS B 1 76 ? -9.039 22.281 32.125 1 98.44 76 LYS B N 1
ATOM 3470 C CA . LYS B 1 76 ? -9.445 23.453 32.906 1 98.44 76 LYS B CA 1
ATOM 3471 C C . LYS B 1 76 ? -8.805 24.719 32.344 1 98.44 76 LYS B C 1
ATOM 3473 O O . LYS B 1 76 ? -7.832 24.656 31.578 1 98.44 76 LYS B O 1
ATOM 3478 N N . VAL B 1 77 ? -9.383 25.812 32.719 1 98.62 77 VAL B N 1
ATOM 3479 C CA . VAL B 1 77 ? -8.82 27.094 32.344 1 98.62 77 VAL B CA 1
ATOM 3480 C C . VAL B 1 77 ? -7.371 27.203 32.812 1 98.62 77 VAL B C 1
ATOM 3482 O O . VAL B 1 77 ? -7.055 26.844 33.938 1 98.62 77 VAL B O 1
ATOM 3485 N N . GLY B 1 78 ? -6.516 27.578 31.891 1 98.44 78 GLY B N 1
ATOM 3486 C CA . GLY B 1 78 ? -5.102 27.703 32.219 1 98.44 78 GLY B CA 1
ATOM 3487 C C . GLY B 1 78 ? -4.258 26.578 31.641 1 98.44 78 GLY B C 1
ATOM 3488 O O . GLY B 1 78 ? -3.037 26.703 31.531 1 98.44 78 GLY B O 1
ATOM 3489 N N . ASP B 1 79 ? -4.855 25.453 31.312 1 98.62 79 ASP B N 1
ATOM 3490 C CA . ASP B 1 79 ? -4.117 24.344 30.703 1 98.62 79 ASP B CA 1
ATOM 3491 C C . ASP B 1 79 ? -3.539 24.75 29.359 1 98.62 79 ASP B C 1
ATOM 3493 O O . ASP B 1 79 ? -4.219 25.391 28.547 1 98.62 79 ASP B O 1
ATOM 3497 N N . TRP B 1 80 ? -2.256 24.406 29.141 1 98.75 80 TRP B N 1
ATOM 3498 C CA . TRP B 1 80 ? -1.667 24.516 27.812 1 98.75 80 TRP B CA 1
ATOM 3499 C C . TRP B 1 80 ? -1.985 23.281 26.969 1 98.75 80 TRP B C 1
ATOM 3501 O O . TRP B 1 80 ? -1.896 22.156 27.469 1 98.75 80 TRP B O 1
ATOM 3511 N N . VAL B 1 81 ? -2.391 23.516 25.703 1 98.88 81 VAL B N 1
ATOM 3512 C CA . VAL B 1 81 ? -2.775 22.391 24.875 1 98.88 81 VAL B CA 1
ATOM 3513 C C . VAL B 1 81 ? -2.227 22.562 23.453 1 98.88 81 VAL B C 1
ATOM 3515 O O . VAL B 1 81 ? -2.172 23.688 22.953 1 98.88 81 VAL B O 1
ATOM 3518 N N . ALA B 1 82 ? -1.712 21.531 22.891 1 98.88 82 ALA B N 1
ATOM 3519 C CA . ALA B 1 82 ? -1.542 21.422 21.453 1 98.88 82 ALA B CA 1
ATOM 3520 C C . ALA B 1 82 ? -2.781 20.812 20.797 1 98.88 82 ALA B C 1
ATOM 3522 O O . ALA B 1 82 ? -3.324 19.812 21.281 1 98.88 82 ALA B O 1
ATOM 3523 N N . VAL B 1 83 ? -3.281 21.422 19.766 1 98.75 83 VAL B N 1
ATOM 3524 C CA . VAL B 1 83 ? -4.508 21 19.109 1 98.75 83 VAL B CA 1
ATOM 3525 C C . VAL B 1 83 ? -4.18 20.391 17.734 1 98.75 83 VAL B C 1
ATOM 3527 O O . VAL B 1 83 ? -3.783 21.109 16.812 1 98.75 83 VAL B O 1
ATOM 3530 N N . PRO B 1 84 ? -4.402 19.078 17.562 1 98.44 84 PRO B N 1
ATOM 3531 C CA . PRO B 1 84 ? -4.164 18.453 16.25 1 98.44 84 PRO B CA 1
ATOM 3532 C C . PRO B 1 84 ? -4.91 19.156 15.117 1 98.44 84 PRO B C 1
ATOM 3534 O O . PRO B 1 84 ? -5.988 19.703 15.336 1 98.44 84 PRO B O 1
ATOM 3537 N N . PHE B 1 85 ? -4.34 19.094 13.938 1 98.12 85 PHE B N 1
ATOM 3538 C CA . PHE B 1 85 ? -5 19.703 12.789 1 98.12 85 PHE B CA 1
ATOM 3539 C C . PHE B 1 85 ? -6.293 18.969 12.453 1 98.12 85 PHE B C 1
ATOM 3541 O O . PHE B 1 85 ? -7.207 19.562 11.859 1 98.12 85 PHE B O 1
ATOM 3548 N N . ASN B 1 86 ? -6.41 17.688 12.836 1 98 86 ASN B N 1
ATOM 3549 C CA . ASN B 1 86 ? -7.633 16.922 12.641 1 98 86 ASN B CA 1
ATOM 3550 C C . ASN B 1 86 ? -8.711 17.328 13.641 1 98 86 ASN B C 1
ATOM 3552 O O . ASN B 1 86 ? -8.414 17.641 14.797 1 98 86 ASN B O 1
ATOM 3556 N N . VAL B 1 87 ? -9.93 17.344 13.211 1 98.44 87 VAL B N 1
ATOM 3557 C CA . VAL B 1 87 ? -11.078 17.391 14.117 1 98.44 87 VAL B CA 1
ATOM 3558 C C . VAL B 1 87 ? -11.758 16.031 14.156 1 98.44 87 VAL B C 1
ATOM 3560 O O . VAL B 1 87 ? -12.25 15.547 13.133 1 98.44 87 VAL B O 1
ATOM 3563 N N . SER B 1 88 ? -11.734 15.398 15.305 1 98.56 88 SER B N 1
ATOM 3564 C CA . SER B 1 88 ? -12.258 14.039 15.406 1 98.56 88 SER B CA 1
ATOM 3565 C C . SER B 1 88 ? -13.141 13.883 16.641 1 98.56 88 SER B C 1
ATOM 3567 O O . SER B 1 88 ? -12.922 14.531 17.656 1 98.56 88 SER B O 1
ATOM 3569 N N . CYS B 1 89 ? -14.086 12.977 16.578 1 98.19 89 CYS B N 1
ATOM 3570 C CA . CYS B 1 89 ? -15.086 12.836 17.641 1 98.19 89 CYS B CA 1
ATOM 3571 C C . CYS B 1 89 ? -14.586 11.922 18.75 1 98.19 89 CYS B C 1
ATOM 3573 O O . CYS B 1 89 ? -15.031 12.023 19.891 1 98.19 89 CYS B O 1
ATOM 3575 N N . GLY B 1 90 ? -13.727 10.969 18.406 1 97.94 90 GLY B N 1
ATOM 3576 C CA . GLY B 1 90 ? -13.156 10.086 19.406 1 97.94 90 GLY B CA 1
ATOM 3577 C C . GLY B 1 90 ? -13.961 8.82 19.609 1 97.94 90 GLY B C 1
ATOM 3578 O O . GLY B 1 90 ? -13.531 7.906 20.312 1 97.94 90 GLY B O 1
ATOM 3579 N N . HIS B 1 91 ? -15.164 8.727 18.906 1 97.81 91 HIS B N 1
ATOM 3580 C CA . HIS B 1 91 ? -15.992 7.586 19.281 1 97.81 91 HIS B CA 1
ATOM 3581 C C . HIS B 1 91 ? -16.625 6.941 18.047 1 97.81 91 HIS B C 1
ATOM 3583 O O . HIS B 1 91 ? -17.375 5.969 18.172 1 97.81 91 HIS B O 1
ATOM 3589 N N . CYS B 1 92 ? -16.438 7.391 16.828 1 97.25 92 CYS B N 1
ATOM 3590 C CA . CYS B 1 92 ? -16.906 6.684 15.641 1 97.25 92 CYS B CA 1
ATOM 3591 C C . CYS B 1 92 ? -16.016 5.477 15.336 1 97.25 92 CYS B C 1
ATOM 3593 O O . CYS B 1 92 ? -14.969 5.301 15.961 1 97.25 92 CYS B O 1
ATOM 3595 N N . GLU B 1 93 ? -16.422 4.68 14.375 1 96.06 93 GLU B N 1
ATOM 3596 C CA . GLU B 1 93 ? -15.703 3.467 14.008 1 96.06 93 GLU B CA 1
ATOM 3597 C C . GLU B 1 93 ? -14.242 3.768 13.695 1 96.06 93 GLU B C 1
ATOM 3599 O O . GLU B 1 93 ? -13.344 3.078 14.18 1 96.06 93 GLU B O 1
ATOM 3604 N N . ASN B 1 94 ? -13.953 4.809 12.938 1 97.75 94 ASN B N 1
ATOM 3605 C CA . ASN B 1 94 ? -12.586 5.16 12.562 1 97.75 94 ASN B CA 1
ATOM 3606 C C . ASN B 1 94 ? -11.789 5.656 13.766 1 97.75 94 ASN B C 1
ATOM 3608 O O . ASN B 1 94 ? -10.641 5.254 13.961 1 97.75 94 ASN B O 1
ATOM 3612 N N . CYS B 1 95 ? -12.391 6.477 14.578 1 98.06 95 CYS B N 1
ATOM 3613 C CA . CYS B 1 95 ? -11.695 6.996 15.75 1 98.06 95 CYS B CA 1
ATOM 3614 C C . CYS B 1 95 ? -11.375 5.875 16.734 1 98.06 95 CYS B C 1
ATOM 3616 O O . CYS B 1 95 ? -10.281 5.844 17.312 1 98.06 95 CYS B O 1
ATOM 3618 N N . GLU B 1 96 ? -12.289 4.934 16.844 1 97.56 96 GLU B N 1
ATOM 3619 C CA . GLU B 1 96 ? -12.07 3.807 17.75 1 97.56 96 GLU B CA 1
ATOM 3620 C C . GLU B 1 96 ? -10.883 2.961 17.297 1 97.56 96 GLU B C 1
ATOM 3622 O O . GLU B 1 96 ? -10.25 2.285 18.109 1 97.56 96 GLU B O 1
ATOM 3627 N N . HIS B 1 97 ? -10.609 3.07 16.031 1 96.25 97 HIS B N 1
ATOM 3628 C CA . HIS B 1 97 ? -9.516 2.277 15.492 1 96.25 97 HIS B CA 1
ATOM 3629 C C . HIS B 1 97 ? -8.266 3.129 15.297 1 96.25 97 HIS B C 1
ATOM 3631 O O . HIS B 1 97 ? -7.324 2.715 14.617 1 96.25 97 HIS B O 1
ATOM 3637 N N . GLY B 1 98 ? -8.289 4.355 15.812 1 97.81 98 GLY B N 1
ATOM 3638 C CA . GLY B 1 98 ? -7.133 5.23 15.766 1 97.81 98 GLY B CA 1
ATOM 3639 C C . GLY B 1 98 ? -6.996 5.969 14.445 1 97.81 98 GLY B C 1
ATOM 3640 O O . GLY B 1 98 ? -5.984 6.629 14.203 1 97.81 98 GLY B O 1
ATOM 3641 N N . LEU B 1 99 ? -7.973 5.801 13.586 1 98.31 99 LEU B N 1
ATOM 3642 C CA . LEU B 1 99 ? -7.957 6.461 12.281 1 98.31 99 LEU B CA 1
ATOM 3643 C C . LEU B 1 99 ? -8.633 7.824 12.359 1 98.31 99 LEU B C 1
ATOM 3645 O O . LEU B 1 99 ? -9.594 8.086 11.625 1 98.31 99 LEU B O 1
ATOM 3649 N N . THR B 1 100 ? -8.016 8.711 13.133 1 98.38 100 THR B N 1
ATOM 3650 C CA . THR B 1 100 ? -8.672 9.945 13.547 1 98.38 100 THR B CA 1
ATOM 3651 C C . THR B 1 100 ? -8.68 10.961 12.406 1 98.38 100 THR B C 1
ATOM 3653 O O . THR B 1 100 ? -9.516 11.867 12.375 1 98.38 100 THR B O 1
ATOM 3656 N N . ALA B 1 101 ? -7.789 10.898 11.461 1 98.25 101 ALA B N 1
ATOM 3657 C CA . ALA B 1 101 ? -7.773 11.781 10.305 1 98.25 101 ALA B CA 1
ATOM 3658 C C . ALA B 1 101 ? -8.992 11.547 9.422 1 98.25 101 ALA B C 1
ATOM 3660 O O . ALA B 1 101 ? -9.312 12.375 8.562 1 98.25 101 ALA B O 1
ATOM 3661 N N . PHE B 1 102 ? -9.656 10.438 9.688 1 98.38 102 PHE B N 1
ATOM 3662 C CA . PHE B 1 102 ? -10.789 10.031 8.867 1 98.38 102 PHE B CA 1
ATOM 3663 C C . PHE B 1 102 ? -12.039 9.852 9.734 1 98.38 102 PHE B C 1
ATOM 3665 O O . PHE B 1 102 ? -12.789 8.891 9.547 1 98.38 102 PHE B O 1
ATOM 3672 N N . CYS B 1 103 ? -12.227 10.758 10.672 1 98.31 103 CYS B N 1
ATOM 3673 C CA . CYS B 1 103 ? -13.414 10.742 11.523 1 98.31 103 CYS B CA 1
ATOM 3674 C C . CYS B 1 103 ? -14.688 10.742 10.68 1 98.31 103 CYS B C 1
ATOM 3676 O O . CYS B 1 103 ? -14.781 11.461 9.688 1 98.31 103 CYS B O 1
ATOM 3678 N N . LEU B 1 104 ? -15.648 9.953 11.016 1 97.25 104 LEU B N 1
ATOM 3679 C CA . LEU B 1 104 ? -16.875 9.781 10.242 1 97.25 104 LEU B CA 1
ATOM 3680 C C . LEU B 1 104 ? -17.938 10.766 10.695 1 97.25 104 LEU B C 1
ATOM 3682 O O . LEU B 1 104 ? -18.984 10.898 10.047 1 97.25 104 LEU B O 1
ATOM 3686 N N . ASN B 1 105 ? -17.672 11.539 11.75 1 97.31 105 ASN B N 1
ATOM 3687 C CA . ASN B 1 105 ? -18.734 12.328 12.344 1 97.31 105 ASN B CA 1
ATOM 3688 C C . ASN B 1 105 ? -18.438 13.828 12.273 1 97.31 105 ASN B C 1
ATOM 3690 O O . ASN B 1 105 ? -19.359 14.648 12.297 1 97.31 105 ASN B O 1
ATOM 3694 N N . ALA B 1 106 ? -17.234 14.203 12.188 1 97.5 106 ALA B N 1
ATOM 3695 C CA . ALA B 1 106 ? -16.859 15.602 12.383 1 97.5 106 ALA B CA 1
ATOM 3696 C C . ALA B 1 106 ? -17.203 16.438 11.156 1 97.5 106 ALA B C 1
ATOM 3698 O O . ALA B 1 106 ? -17.359 17.656 11.25 1 97.5 106 ALA B O 1
ATOM 3699 N N . ASN B 1 107 ? -17.297 15.82 10 1 96.56 107 ASN B N 1
ATOM 3700 C CA . ASN B 1 107 ? -17.625 16.5 8.758 1 96.56 107 ASN B CA 1
ATOM 3701 C C . ASN B 1 107 ? -19.078 16.281 8.375 1 96.56 107 ASN B C 1
ATOM 3703 O O . ASN B 1 107 ? -19.453 15.188 7.93 1 96.56 107 ASN B O 1
ATOM 3707 N N . PRO B 1 108 ? -19.906 17.281 8.422 1 93.81 108 PRO B N 1
ATOM 3708 C CA . PRO B 1 108 ? -21.344 17.125 8.164 1 93.81 108 PRO B CA 1
ATOM 3709 C C . PRO B 1 108 ? -21.641 16.75 6.715 1 93.81 108 PRO B C 1
ATOM 3711 O O . PRO B 1 108 ? -22.75 16.312 6.406 1 93.81 108 PRO B O 1
ATOM 3714 N N . SER B 1 109 ? -20.75 16.938 5.793 1 90.44 109 SER B N 1
ATOM 3715 C CA . SER B 1 109 ? -20.953 16.562 4.395 1 90.44 109 SER B CA 1
ATOM 3716 C C . SER B 1 109 ? -21.078 15.062 4.227 1 90.44 109 SER B C 1
ATOM 3718 O O . SER B 1 109 ? -21.547 14.578 3.193 1 90.44 109 SER B O 1
ATOM 3720 N N . GLY B 1 110 ? -20.562 14.336 5.203 1 90.38 110 GLY B N 1
ATOM 3721 C CA . GLY B 1 110 ? -20.547 12.883 5.113 1 90.38 110 GLY B CA 1
ATOM 3722 C C . GLY B 1 110 ? -19.203 12.328 4.672 1 90.38 110 GLY B C 1
ATOM 3723 O O . GLY B 1 110 ? -18.953 11.125 4.82 1 90.38 110 GLY B O 1
ATOM 3724 N N . THR B 1 111 ? -18.375 13.156 4.254 1 92.44 111 THR B N 1
ATOM 3725 C CA . THR B 1 111 ? -17.047 12.711 3.877 1 92.44 111 THR B CA 1
ATOM 3726 C C . THR B 1 111 ? -16.172 12.492 5.113 1 92.44 111 THR B C 1
ATOM 3728 O O . THR B 1 111 ? -16.234 13.266 6.07 1 92.44 111 THR B O 1
ATOM 3731 N N . ALA B 1 112 ? -15.383 11.453 5.043 1 95.75 112 ALA B N 1
ATOM 3732 C CA . ALA B 1 112 ? -14.523 11.125 6.18 1 95.75 112 ALA B CA 1
ATOM 3733 C C . ALA B 1 112 ? -13.422 12.164 6.348 1 95.75 112 ALA B C 1
ATOM 3735 O O . ALA B 1 112 ? -12.742 12.523 5.383 1 95.75 112 ALA B O 1
ATOM 3736 N N . GLY B 1 113 ? -13.305 12.641 7.625 1 97 113 GLY B N 1
ATOM 3737 C CA . GLY B 1 113 ? -12.219 13.555 7.957 1 97 113 GLY B CA 1
ATOM 3738 C C . GLY B 1 113 ? -12.68 14.984 8.141 1 97 113 GLY B C 1
ATOM 3739 O O . GLY B 1 113 ? -13.617 15.43 7.473 1 97 113 GLY B O 1
ATOM 3740 N N . ALA B 1 114 ? -12.047 15.703 8.961 1 97.62 114 ALA B N 1
ATOM 3741 C CA . ALA B 1 114 ? -12.266 17.125 9.234 1 97.62 114 ALA B CA 1
ATOM 3742 C C . ALA B 1 114 ? -10.984 17.797 9.734 1 97.62 114 ALA B C 1
ATOM 3744 O O . ALA B 1 114 ? -10.125 17.125 10.312 1 97.62 114 ALA B O 1
ATOM 3745 N N . ALA B 1 115 ? -10.859 19.062 9.492 1 96.81 115 ALA B N 1
ATOM 3746 C CA . ALA B 1 115 ? -9.664 19.797 9.875 1 96.81 115 ALA B CA 1
ATOM 3747 C C . ALA B 1 115 ? -9.961 21.281 10.07 1 96.81 115 ALA B C 1
ATOM 3749 O O . ALA B 1 115 ? -10.938 21.797 9.523 1 96.81 115 ALA B O 1
ATOM 3750 N N . TYR B 1 116 ? -9.133 21.906 10.805 1 97.19 116 TYR B N 1
ATOM 3751 C CA . TYR B 1 116 ? -9.258 23.344 11.016 1 97.19 116 TYR B CA 1
ATOM 3752 C C . TYR B 1 116 ? -8.797 24.125 9.781 1 97.19 116 TYR B C 1
ATOM 3754 O O . TYR B 1 116 ? -7.719 23.844 9.242 1 97.19 116 TYR B O 1
ATOM 3762 N N . GLY B 1 117 ? -9.594 25.062 9.383 1 93.38 117 GLY B N 1
ATOM 3763 C CA . GLY B 1 117 ? -9.172 26.031 8.383 1 93.38 117 GLY B CA 1
ATOM 3764 C C . GLY B 1 117 ? -8.875 25.391 7.035 1 93.38 117 GLY B C 1
ATOM 3765 O O . GLY B 1 117 ? -7.984 25.859 6.312 1 93.38 117 GLY B O 1
ATOM 3766 N N . PHE B 1 118 ? -9.508 24.297 6.715 1 89.94 118 PHE B N 1
ATOM 3767 C CA . PHE B 1 118 ? -9.266 23.594 5.461 1 89.94 118 PHE B CA 1
ATOM 3768 C C . PHE B 1 118 ? -10.547 23.516 4.633 1 89.94 118 PHE B C 1
ATOM 3770 O O . PHE B 1 118 ? -11.633 23.328 5.176 1 89.94 118 PHE B O 1
ATOM 3777 N N . ALA B 1 119 ? -10.32 23.641 3.326 1 84.62 119 ALA B N 1
ATOM 3778 C CA . ALA B 1 119 ? -11.445 23.516 2.408 1 84.62 119 ALA B CA 1
ATOM 3779 C C . ALA B 1 119 ? -12.039 22.109 2.443 1 84.62 119 ALA B C 1
ATOM 3781 O O . ALA B 1 119 ? -11.297 21.125 2.5 1 84.62 119 ALA B O 1
ATOM 3782 N N . ASP B 1 120 ? -13.312 22 2.502 1 84.5 120 ASP B N 1
ATOM 3783 C CA . ASP B 1 120 ? -14.07 20.75 2.381 1 84.5 120 ASP B CA 1
ATOM 3784 C C . ASP B 1 120 ? -13.789 19.828 3.557 1 84.5 120 ASP B C 1
ATOM 3786 O O . ASP B 1 120 ? -13.969 18.609 3.447 1 84.5 120 ASP B O 1
ATOM 3790 N N . MET B 1 121 ? -13.289 20.375 4.633 1 91.38 121 MET B N 1
ATOM 3791 C CA . MET B 1 121 ? -12.969 19.547 5.793 1 91.38 121 MET B CA 1
ATOM 3792 C C . MET B 1 121 ? -13.773 19.984 7.012 1 91.38 121 MET B C 1
ATOM 3794 O O . MET B 1 121 ? -13.266 19.969 8.133 1 91.38 121 MET B O 1
ATOM 3798 N N . GLY B 1 122 ? -15.023 20.391 6.73 1 90.94 122 GLY B N 1
ATOM 3799 C CA . GLY B 1 122 ? -15.914 20.75 7.828 1 90.94 122 GLY B CA 1
ATOM 3800 C C . GLY B 1 122 ? -15.984 22.234 8.078 1 90.94 122 GLY B C 1
ATOM 3801 O O . GLY B 1 122 ? -15.281 23.016 7.43 1 90.94 122 GLY B O 1
ATOM 3802 N N . PRO B 1 123 ? -16.781 22.594 8.984 1 92.25 123 PRO B N 1
ATOM 3803 C CA . PRO B 1 123 ? -17.078 24.016 9.219 1 92.25 123 PRO B CA 1
ATOM 3804 C C . PRO B 1 123 ? -16.141 24.656 10.234 1 92.25 123 PRO B C 1
ATOM 3806 O O . PRO B 1 123 ? -16.484 25.672 10.844 1 92.25 123 PRO B O 1
ATOM 3809 N N . TYR B 1 124 ? -15.023 24.156 10.445 1 95.31 124 TYR B N 1
ATOM 3810 C CA . TYR B 1 124 ? -14.156 24.594 11.539 1 95.31 124 TYR B CA 1
ATOM 3811 C C . TYR B 1 124 ? -13.219 25.703 11.086 1 95.31 124 TYR B C 1
ATOM 3813 O O . TYR B 1 124 ? -12.445 25.516 10.141 1 95.31 124 TYR B O 1
ATOM 3821 N N . ASN B 1 125 ? -13.25 26.781 11.789 1 94.12 125 ASN B N 1
ATOM 3822 C CA . ASN B 1 125 ? -12.297 27.859 11.531 1 94.12 125 ASN B CA 1
ATOM 3823 C C . ASN B 1 125 ? -10.875 27.453 11.891 1 94.12 125 ASN B C 1
ATOM 3825 O O . ASN B 1 125 ? -10.664 26.609 12.773 1 94.12 125 ASN B O 1
ATOM 3829 N N . GLY B 1 126 ? -9.938 28.141 11.227 1 95.88 126 GLY B N 1
ATOM 3830 C CA . GLY B 1 126 ? -8.531 27.891 11.531 1 95.88 126 GLY B CA 1
ATOM 3831 C C . GLY B 1 126 ? -8.07 28.578 12.797 1 95.88 126 GLY B C 1
ATOM 3832 O O . GLY B 1 126 ? -8.789 29.422 13.359 1 95.88 126 GLY B O 1
ATOM 3833 N N . GLY B 1 127 ? -6.895 28.234 13.195 1 96.5 127 GLY B N 1
ATOM 3834 C CA . GLY B 1 127 ? -6.344 28.703 14.453 1 96.5 127 GLY B CA 1
ATOM 3835 C C . GLY B 1 127 ? -5.387 29.875 14.281 1 96.5 127 GLY B C 1
ATOM 3836 O O . GLY B 1 127 ? -4.785 30.344 15.25 1 96.5 127 GLY B O 1
ATOM 3837 N N . GLN B 1 128 ? -5.16 30.328 13.07 1 98 128 GLN B N 1
ATOM 3838 C CA . GLN B 1 128 ? -4.414 31.562 12.906 1 98 128 GLN B CA 1
ATOM 3839 C C . GLN B 1 128 ? -5.27 32.781 13.281 1 98 128 GLN B C 1
ATOM 3841 O O . GLN B 1 128 ? -5.59 33.594 12.422 1 98 128 GLN B O 1
ATOM 3846 N N . ALA B 1 129 ? -5.57 32.875 14.5 1 98.06 129 ALA B N 1
ATOM 3847 C CA . ALA B 1 129 ? -6.48 33.781 15.18 1 98.06 129 ALA B CA 1
ATOM 3848 C C . ALA B 1 129 ? -6.125 33.906 16.656 1 98.06 129 ALA B C 1
ATOM 3850 O O . ALA B 1 129 ? -5.262 33.188 17.156 1 98.06 129 ALA B O 1
ATOM 3851 N N . GLU B 1 130 ? -6.762 34.875 17.312 1 98.25 130 GLU B N 1
ATOM 3852 C CA . GLU B 1 130 ? -6.496 35.062 18.734 1 98.25 130 GLU B CA 1
ATOM 3853 C C . GLU B 1 130 ? -7.062 33.906 19.562 1 98.25 130 GLU B C 1
ATOM 3855 O O . GLU B 1 130 ? -6.461 33.5 20.547 1 98.25 130 GLU B O 1
ATOM 3860 N N . TYR B 1 131 ? -8.242 33.375 19.125 1 98.19 131 TYR B N 1
ATOM 3861 C CA . TYR B 1 131 ? -8.906 32.312 19.844 1 98.19 131 TYR B CA 1
ATOM 3862 C C . TYR B 1 131 ? -9.391 31.234 18.875 1 98.19 131 TYR B C 1
ATOM 3864 O O . TYR B 1 131 ? -9.633 31.5 17.703 1 98.19 131 TYR B O 1
ATOM 3872 N N . LEU B 1 132 ? -9.516 30.031 19.375 1 98.44 132 LEU B N 1
ATOM 3873 C CA . LEU B 1 132 ? -9.984 28.875 18.609 1 98.44 132 LEU B CA 1
ATOM 3874 C C . LEU B 1 132 ? -10.953 28.031 19.422 1 98.44 132 LEU B C 1
ATOM 3876 O O . LEU B 1 132 ? -10.664 27.719 20.578 1 98.44 132 LEU B O 1
ATOM 3880 N N . ARG B 1 133 ? -12.078 27.781 18.875 1 98.69 133 ARG B N 1
ATOM 3881 C CA . ARG B 1 133 ? -12.961 26.781 19.469 1 98.69 133 ARG B CA 1
ATOM 3882 C C . ARG B 1 133 ? -12.508 25.375 19.125 1 98.69 133 ARG B C 1
ATOM 3884 O O . ARG B 1 133 ? -12.266 25.047 17.969 1 98.69 133 ARG B O 1
ATOM 3891 N N . VAL B 1 134 ? -12.422 24.5 20.109 1 98.75 134 VAL B N 1
ATOM 3892 C CA . VAL B 1 134 ? -12.055 23.109 19.922 1 98.75 134 VAL B CA 1
ATOM 3893 C C . VAL B 1 134 ? -13.211 22.188 20.328 1 98.75 134 VAL B C 1
ATOM 3895 O O . VAL B 1 134 ? -13.523 22.078 21.516 1 98.75 134 VAL B O 1
ATOM 3898 N N . PRO B 1 135 ? -13.82 21.531 19.375 1 98.5 135 PRO B N 1
ATOM 3899 C CA . PRO B 1 135 ? -14.867 20.578 19.703 1 98.5 135 PRO B CA 1
ATOM 3900 C C . PRO B 1 135 ? -14.305 19.266 20.266 1 98.5 135 PRO B C 1
ATOM 3902 O O . PRO B 1 135 ? -13.133 18.953 20.031 1 98.5 135 PRO B O 1
ATOM 3905 N N . TRP B 1 136 ? -15.188 18.453 20.969 1 98.5 136 TRP B N 1
ATOM 3906 C CA . TRP B 1 136 ? -14.727 17.219 21.594 1 98.5 136 TRP B CA 1
ATOM 3907 C C . TRP B 1 136 ? -13.359 17.422 22.25 1 98.5 136 TRP B C 1
ATOM 3909 O O . TRP B 1 136 ? -12.438 16.641 22.016 1 98.5 136 TRP B O 1
ATOM 3919 N N . ALA B 1 137 ? -13.312 18.422 23.062 1 98.69 137 ALA B N 1
ATOM 3920 C CA . ALA B 1 137 ? -12.047 18.969 23.531 1 98.69 137 ALA B CA 1
ATOM 3921 C C . ALA B 1 137 ? -11.266 17.938 24.344 1 98.69 137 ALA B C 1
ATOM 3923 O O . ALA B 1 137 ? -10.039 17.859 24.25 1 98.69 137 ALA B O 1
ATOM 3924 N N . ASP B 1 138 ? -11.945 17.094 25.109 1 98.44 138 ASP B N 1
ATOM 3925 C CA . ASP B 1 138 ? -11.273 16.062 25.891 1 98.44 138 ASP B CA 1
ATOM 3926 C C . ASP B 1 138 ? -10.484 15.117 25 1 98.44 138 ASP B C 1
ATOM 3928 O O . ASP B 1 138 ? -9.422 14.625 25.375 1 98.44 138 ASP B O 1
ATOM 3932 N N . PHE B 1 139 ? -10.992 14.844 23.875 1 98.38 139 PHE B N 1
ATOM 3933 C CA . PHE B 1 139 ? -10.328 13.938 22.938 1 98.38 139 PHE B CA 1
ATOM 3934 C C . PHE B 1 139 ? -9.281 14.68 22.125 1 98.38 139 PHE B C 1
ATOM 3936 O O . PHE B 1 139 ? -8.164 14.195 21.938 1 98.38 139 PHE B O 1
ATOM 3943 N N . ASN B 1 140 ? -9.594 15.883 21.594 1 98.62 140 ASN B N 1
ATOM 3944 C CA . ASN B 1 140 ? -8.766 16.547 20.594 1 98.62 140 ASN B CA 1
ATOM 3945 C C . ASN B 1 140 ? -7.574 17.266 21.234 1 98.62 140 ASN B C 1
ATOM 3947 O O . ASN B 1 140 ? -6.469 17.234 20.688 1 98.62 140 ASN B O 1
ATOM 3951 N N . CYS B 1 141 ? -7.719 17.797 22.391 1 98.81 141 CYS B N 1
ATOM 3952 C CA . CYS B 1 141 ? -6.641 18.578 22.984 1 98.81 141 CYS B CA 1
ATOM 3953 C C . CYS B 1 141 ? -5.59 17.672 23.609 1 98.81 141 CYS B C 1
ATOM 3955 O O . CYS B 1 141 ? -5.926 16.75 24.359 1 98.81 141 CYS B O 1
ATOM 3957 N N . LEU B 1 142 ? -4.359 17.938 23.312 1 98.81 142 LEU B N 1
ATOM 3958 C CA . LEU B 1 142 ? -3.248 17.328 24.031 1 98.81 142 LEU B CA 1
ATOM 3959 C C . LEU B 1 142 ? -2.738 18.266 25.125 1 98.81 142 LEU B C 1
ATOM 3961 O O . LEU B 1 142 ? -2.135 19.297 24.828 1 98.81 142 LEU B O 1
ATOM 3965 N N . ARG B 1 143 ? -2.98 17.875 26.297 1 98.62 143 ARG B N 1
ATOM 3966 C CA . ARG B 1 143 ? -2.471 18.672 27.406 1 98.62 143 ARG B CA 1
ATOM 3967 C C . ARG B 1 143 ? -0.947 18.625 27.453 1 98.62 143 ARG B C 1
ATOM 3969 O O . ARG B 1 143 ? -0.342 17.578 27.281 1 98.62 143 ARG B O 1
ATOM 3976 N N . LEU B 1 144 ? -0.327 19.75 27.719 1 98.81 144 LEU B N 1
ATOM 3977 C CA . LEU B 1 144 ? 1.127 19.875 27.719 1 98.81 144 LEU B CA 1
ATOM 3978 C C . LEU B 1 144 ? 1.655 20 29.141 1 98.81 144 LEU B C 1
ATOM 3980 O O . LEU B 1 144 ? 0.92 20.406 30.047 1 98.81 144 LEU B O 1
ATOM 3984 N N . PRO B 1 145 ? 2.916 19.672 29.297 1 98.25 145 PRO B N 1
ATOM 3985 C CA . PRO B 1 145 ? 3.523 19.766 30.625 1 98.25 145 PRO B CA 1
ATOM 3986 C C . PRO B 1 145 ? 3.797 21.219 31.047 1 98.25 145 PRO B C 1
ATOM 3988 O O . PRO B 1 145 ? 3.477 22.156 30.312 1 98.25 145 PRO B O 1
ATOM 3991 N N . GLU B 1 146 ? 4.363 21.344 32.188 1 97.62 146 GLU B N 1
ATOM 3992 C CA . GLU B 1 146 ? 4.543 22.641 32.844 1 97.62 146 GLU B CA 1
ATOM 3993 C C . GLU B 1 146 ? 5.516 23.516 32.062 1 97.62 146 GLU B C 1
ATOM 3995 O O . GLU B 1 146 ? 5.531 24.734 32.219 1 97.62 146 GLU B O 1
ATOM 4000 N N . ASP B 1 147 ? 6.305 22.859 31.203 1 98.31 147 ASP B N 1
ATOM 4001 C CA . ASP B 1 147 ? 7.289 23.641 30.453 1 98.31 147 ASP B CA 1
ATOM 4002 C C . ASP B 1 147 ? 6.73 24.078 29.094 1 98.31 147 ASP B C 1
ATOM 4004 O O . ASP B 1 147 ? 7.484 24.422 28.188 1 98.31 147 ASP B O 1
ATOM 4008 N N . ALA B 1 148 ? 5.449 24.078 28.969 1 98.25 148 ALA B N 1
ATOM 4009 C CA . ALA B 1 148 ? 4.77 24.312 27.703 1 98.25 148 ALA B CA 1
ATOM 4010 C C . ALA B 1 148 ? 5.121 25.688 27.141 1 98.25 148 ALA B C 1
ATOM 4012 O O . ALA B 1 148 ? 5.418 25.828 25.953 1 98.25 148 ALA B O 1
ATOM 4013 N N . GLU B 1 149 ? 5.09 26.672 27.938 1 97.38 149 GLU B N 1
ATOM 4014 C CA . GLU B 1 149 ? 5.387 28.031 27.469 1 97.38 149 GLU B CA 1
ATOM 4015 C C . GLU B 1 149 ? 6.828 28.141 27 1 97.38 149 GLU B C 1
ATOM 4017 O O . GLU B 1 149 ? 7.094 28.703 25.938 1 97.38 149 GLU B O 1
ATOM 4022 N N . GLU B 1 150 ? 7.695 27.625 27.734 1 97.75 150 GLU B N 1
ATOM 4023 C CA . GLU B 1 150 ? 9.117 27.703 27.422 1 97.75 150 GLU B CA 1
ATOM 4024 C C . GLU B 1 150 ? 9.445 26.969 26.125 1 97.75 150 GLU B C 1
ATOM 4026 O O . GLU B 1 150 ? 10.281 27.438 25.344 1 97.75 150 GLU B O 1
ATOM 4031 N N . LYS B 1 151 ? 8.781 25.844 25.922 1 98.44 151 LYS B N 1
ATOM 4032 C CA . LYS B 1 151 ? 9.102 25 24.766 1 98.44 151 LYS B CA 1
ATOM 4033 C C . LYS B 1 151 ? 8 25.078 23.703 1 98.44 151 LYS B C 1
ATOM 4035 O O . LYS B 1 151 ? 7.793 24.125 22.953 1 98.44 151 LYS B O 1
ATOM 4040 N N . GLN B 1 152 ? 7.27 26.141 23.641 1 97.75 152 GLN B N 1
ATOM 4041 C CA . GLN B 1 152 ? 6.082 26.25 22.812 1 97.75 152 GLN B CA 1
ATOM 4042 C C . GLN B 1 152 ? 6.434 26.078 21.328 1 97.75 152 GLN B C 1
ATOM 4044 O O . GLN B 1 152 ? 5.648 25.516 20.562 1 97.75 152 GLN B O 1
ATOM 4049 N N . LEU B 1 153 ? 7.68 26.453 20.938 1 98.38 153 LEU B N 1
ATOM 4050 C CA . LEU B 1 153 ? 8.07 26.297 19.547 1 98.38 153 LEU B CA 1
ATOM 4051 C C . LEU B 1 153 ? 8.281 24.828 19.188 1 98.38 153 LEU B C 1
ATOM 4053 O O . LEU B 1 153 ? 8.133 24.453 18.016 1 98.38 153 LEU B O 1
ATOM 4057 N N . ASP B 1 154 ? 8.641 24.031 20.141 1 98.75 154 ASP B N 1
ATOM 4058 C CA . ASP B 1 154 ? 8.727 22.594 19.922 1 98.75 154 ASP B CA 1
ATOM 4059 C C . ASP B 1 154 ? 7.348 21.938 19.969 1 98.75 154 ASP B C 1
ATOM 4061 O O . ASP B 1 154 ? 7 21.156 19.078 1 98.75 154 ASP B O 1
ATOM 4065 N N . TYR B 1 155 ? 6.551 22.344 20.922 1 98.81 155 TYR B N 1
ATOM 4066 C CA . TYR B 1 155 ? 5.273 21.688 21.172 1 98.81 155 TYR B CA 1
ATOM 4067 C C . TYR B 1 155 ? 4.273 22 20.062 1 98.81 155 TYR B C 1
ATOM 4069 O O . TYR B 1 155 ? 3.43 21.172 19.734 1 98.81 155 TYR B O 1
ATOM 4077 N N . VAL B 1 156 ? 4.375 23.203 19.453 1 98.69 156 VAL B N 1
ATOM 4078 C CA . VAL B 1 156 ? 3.406 23.562 18.422 1 98.69 156 VAL B CA 1
ATOM 4079 C C . VAL B 1 156 ? 3.58 22.641 17.219 1 98.69 156 VAL B C 1
ATOM 4081 O O . VAL B 1 156 ? 2.639 22.438 16.438 1 98.69 156 VAL B O 1
ATOM 4084 N N . MET B 1 157 ? 4.758 21.984 17.094 1 98.56 157 MET B N 1
ATOM 4085 C CA . MET B 1 157 ? 5.008 21.047 16 1 98.56 157 MET B CA 1
ATOM 4086 C C . MET B 1 157 ? 4.203 19.781 16.188 1 98.56 157 MET B C 1
ATOM 4088 O O . MET B 1 157 ? 4.051 18.984 15.242 1 98.56 157 MET B O 1
ATOM 4092 N N . LEU B 1 158 ? 3.627 19.547 17.359 1 98.69 158 LEU B N 1
ATOM 4093 C CA . LEU B 1 158 ? 2.846 18.359 17.656 1 98.69 158 LEU B CA 1
ATOM 4094 C C . LEU B 1 158 ? 1.461 18.438 17.016 1 98.69 158 LEU B C 1
ATOM 4096 O O . LEU B 1 158 ? 0.757 17.422 16.922 1 98.69 158 LEU B O 1
ATOM 4100 N N . ALA B 1 159 ? 1.102 19.625 16.625 1 98.5 159 ALA B N 1
ATOM 4101 C CA . ALA B 1 159 ? -0.241 19.828 16.094 1 98.5 159 ALA B CA 1
ATOM 4102 C C . ALA B 1 159 ? -0.389 19.156 14.727 1 98.5 159 ALA B C 1
ATOM 4104 O O . ALA B 1 159 ? -1.488 18.75 14.344 1 98.5 159 ALA B O 1
ATOM 4105 N N . ASP B 1 160 ? 0.77 19.047 14.008 1 98.31 160 ASP B N 1
ATOM 4106 C CA . ASP B 1 160 ? 0.676 18.5 12.656 1 98.31 160 ASP B CA 1
ATOM 4107 C C . ASP B 1 160 ? 2.021 17.938 12.195 1 98.31 160 ASP B C 1
ATOM 4109 O O . ASP B 1 160 ? 2.248 16.734 12.258 1 98.31 160 ASP B O 1
ATOM 4113 N N . ILE B 1 161 ? 3.08 18.688 11.938 1 97.69 161 ILE B N 1
ATOM 4114 C CA . ILE B 1 161 ? 4.184 18.328 11.062 1 97.69 161 ILE B CA 1
ATOM 4115 C C . ILE B 1 161 ? 5.043 17.25 11.727 1 97.69 161 ILE B C 1
ATOM 4117 O O . ILE B 1 161 ? 5.547 16.344 11.055 1 97.69 161 ILE B O 1
ATOM 4121 N N . LEU B 1 162 ? 5.277 17.344 13.039 1 98.69 162 LEU B N 1
ATOM 4122 C CA . LEU B 1 162 ? 6.078 16.297 13.664 1 98.69 162 LEU B CA 1
ATOM 4123 C C . LEU B 1 162 ? 5.344 14.961 13.625 1 98.69 162 LEU B C 1
ATOM 4125 O O . LEU B 1 162 ? 5.891 13.961 13.148 1 98.69 162 LEU B O 1
ATOM 4129 N N . PRO B 1 163 ? 4.062 14.938 14.031 1 98.81 163 PRO B N 1
ATOM 4130 C CA . PRO B 1 163 ? 3.326 13.688 13.859 1 98.81 163 PRO B CA 1
ATOM 4131 C C . PRO B 1 163 ? 3.236 13.242 12.406 1 98.81 163 PRO B C 1
ATOM 4133 O O . PRO B 1 163 ? 3.289 12.047 12.117 1 98.81 163 PRO B O 1
ATOM 4136 N N . THR B 1 164 ? 3.07 14.141 11.492 1 98.75 164 THR B N 1
ATOM 4137 C CA . THR B 1 164 ? 2.984 13.797 10.078 1 98.75 164 THR B CA 1
ATOM 4138 C C . THR B 1 164 ? 4.285 13.164 9.594 1 98.75 164 THR B C 1
ATOM 4140 O O . THR B 1 164 ? 4.266 12.164 8.867 1 98.75 164 THR B O 1
ATOM 4143 N N . GLY B 1 165 ? 5.375 13.805 10 1 98.81 165 GLY B N 1
ATOM 4144 C CA . GLY B 1 165 ? 6.66 13.203 9.688 1 98.81 165 GLY B CA 1
ATOM 4145 C C . GLY B 1 165 ? 6.816 11.805 10.258 1 98.81 165 GLY B C 1
ATOM 4146 O O . GLY B 1 165 ? 7.328 10.906 9.586 1 98.81 165 GLY B O 1
ATOM 4147 N N . TYR B 1 166 ? 6.395 11.625 11.531 1 98.88 166 TYR B N 1
ATOM 4148 C CA . TYR B 1 166 ? 6.449 10.312 12.148 1 98.88 166 TYR B CA 1
ATOM 4149 C C . TYR B 1 166 ? 5.539 9.328 11.422 1 98.88 166 TYR B C 1
ATOM 4151 O O . TYR B 1 166 ? 5.922 8.18 11.172 1 98.88 166 TYR B O 1
ATOM 4159 N N . HIS B 1 167 ? 4.383 9.797 11.07 1 98.88 167 HIS B N 1
ATOM 4160 C CA . HIS B 1 167 ? 3.346 9 10.43 1 98.88 167 HIS B CA 1
ATOM 4161 C C . HIS B 1 167 ? 3.836 8.414 9.109 1 98.88 167 HIS B C 1
ATOM 4163 O O . HIS B 1 167 ? 3.58 7.242 8.812 1 98.88 167 HIS B O 1
ATOM 4169 N N . VAL B 1 168 ? 4.527 9.188 8.328 1 98.88 168 VAL B N 1
ATOM 4170 C CA . VAL B 1 168 ? 4.949 8.703 7.016 1 98.88 168 VAL B CA 1
ATOM 4171 C C . VAL B 1 168 ? 5.941 7.555 7.184 1 98.88 168 VAL B C 1
ATOM 4173 O O . VAL B 1 168 ? 5.957 6.617 6.379 1 98.88 168 VAL B O 1
ATOM 4176 N N . THR B 1 169 ? 6.785 7.602 8.234 1 98.94 169 THR B N 1
ATOM 4177 C CA . THR B 1 169 ? 7.715 6.504 8.492 1 98.94 169 THR B CA 1
ATOM 4178 C C . THR B 1 169 ? 6.961 5.25 8.93 1 98.94 169 THR B C 1
ATOM 4180 O O . THR B 1 169 ? 7.355 4.133 8.602 1 98.94 169 THR B O 1
ATOM 4183 N N . GLU B 1 170 ? 5.836 5.457 9.68 1 98.75 170 GLU B N 1
ATOM 4184 C CA . GLU B 1 170 ? 4.973 4.34 10.055 1 98.75 170 GLU B CA 1
ATOM 4185 C C . GLU B 1 170 ? 4.293 3.734 8.828 1 98.75 170 GLU B C 1
ATOM 4187 O O . GLU B 1 170 ? 4.223 2.512 8.695 1 98.75 170 GLU B O 1
ATOM 4192 N N . LEU B 1 171 ? 3.801 4.598 7.996 1 98.81 171 LEU B N 1
ATOM 4193 C CA . LEU B 1 171 ? 3.172 4.129 6.766 1 98.81 171 LEU B CA 1
ATOM 4194 C C . LEU B 1 171 ? 4.152 3.312 5.93 1 98.81 171 LEU B C 1
ATOM 4196 O O . LEU B 1 171 ? 3.775 2.299 5.336 1 98.81 171 LEU B O 1
ATOM 4200 N N . ALA B 1 172 ? 5.414 3.77 5.902 1 98.81 172 ALA B N 1
ATOM 4201 C CA . ALA B 1 172 ? 6.445 3.096 5.121 1 98.81 172 ALA B CA 1
ATOM 4202 C C . ALA B 1 172 ? 6.844 1.771 5.766 1 98.81 172 ALA B C 1
ATOM 4204 O O . ALA B 1 172 ? 7.445 0.913 5.113 1 98.81 172 ALA B O 1
ATOM 4205 N N . GLY B 1 173 ? 6.598 1.625 7.055 1 98.69 173 GLY B N 1
ATOM 4206 C CA . GLY B 1 173 ? 6.973 0.422 7.777 1 98.69 173 GLY B CA 1
ATOM 4207 C C . GLY B 1 173 ? 8.422 0.429 8.234 1 98.69 173 GLY B C 1
ATOM 4208 O O . GLY B 1 173 ? 9.062 -0.62 8.297 1 98.69 173 GLY B O 1
ATOM 4209 N N . LEU B 1 174 ? 8.93 1.573 8.562 1 98.75 174 LEU B N 1
ATOM 4210 C CA . LEU B 1 174 ? 10.336 1.709 8.914 1 98.75 174 LEU B CA 1
ATOM 4211 C C . LEU B 1 174 ? 10.633 0.987 10.227 1 98.75 174 LEU B C 1
ATOM 4213 O O . LEU B 1 174 ? 9.93 1.174 11.219 1 98.75 174 LEU B O 1
ATOM 4217 N N . MET B 1 175 ? 11.68 0.167 10.211 1 98.06 175 MET B N 1
ATOM 4218 C CA . MET B 1 175 ? 12.164 -0.551 11.391 1 98.06 175 MET B CA 1
AT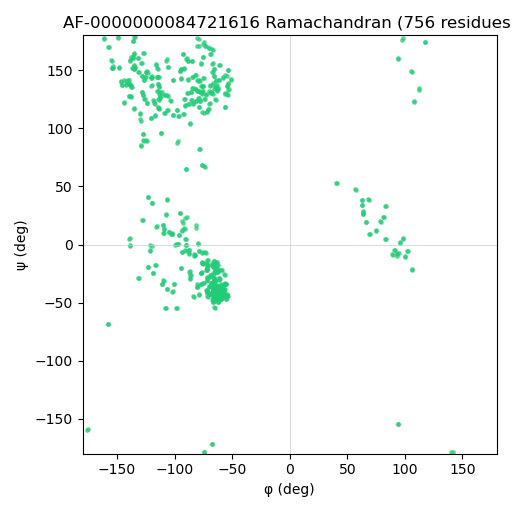OM 4219 C C . MET B 1 175 ? 13.578 -0.102 11.758 1 98.06 175 MET B C 1
ATOM 4221 O O . MET B 1 175 ? 14.32 0.392 10.906 1 98.06 175 MET B O 1
ATOM 4225 N N . PRO B 1 176 ? 13.891 -0.264 13.031 1 98.06 176 PRO B N 1
ATOM 4226 C CA . PRO B 1 176 ? 15.273 0.064 13.406 1 98.06 176 PRO B CA 1
ATOM 4227 C C . PRO B 1 176 ? 16.312 -0.661 12.555 1 98.06 176 PRO B C 1
ATOM 4229 O O . PRO B 1 176 ? 16.125 -1.833 12.211 1 98.06 176 PRO B O 1
ATOM 4232 N N . GLY B 1 177 ? 17.328 0.124 12.211 1 98.38 177 GLY B N 1
ATOM 4233 C CA . GLY B 1 177 ? 18.422 -0.48 11.469 1 98.38 177 GLY B CA 1
ATOM 4234 C C . GLY B 1 177 ? 18.219 -0.425 9.961 1 98.38 177 GLY B C 1
ATOM 4235 O O . GLY B 1 177 ? 19.141 -0.721 9.195 1 98.38 177 GLY B O 1
ATOM 4236 N N . GLU B 1 178 ? 17.047 -0.033 9.461 1 98.56 178 GLU B N 1
ATOM 4237 C CA . GLU B 1 178 ? 16.75 0.057 8.031 1 98.56 178 GLU B CA 1
ATOM 4238 C C . GLU B 1 178 ? 17.141 1.423 7.477 1 98.56 178 GLU B C 1
ATOM 4240 O O . GLU B 1 178 ? 17.281 2.391 8.227 1 98.56 178 GLU B O 1
ATOM 4245 N N . SER B 1 179 ? 17.344 1.472 6.188 1 98.81 179 SER B N 1
ATOM 4246 C CA . SER B 1 179 ? 17.578 2.73 5.484 1 98.81 179 SER B CA 1
ATOM 4247 C C . SER B 1 179 ? 16.266 3.32 4.961 1 98.81 179 SER B C 1
ATOM 4249 O O . SER B 1 179 ? 15.32 2.588 4.688 1 98.81 179 SER B O 1
ATOM 4251 N N . VAL B 1 180 ? 16.25 4.672 4.855 1 98.94 180 VAL B N 1
ATOM 4252 C CA . VAL B 1 180 ? 15.055 5.34 4.363 1 98.94 180 VAL B CA 1
ATOM 4253 C C . VAL B 1 180 ? 15.445 6.523 3.482 1 98.94 180 VAL B C 1
ATOM 4255 O O . VAL B 1 180 ? 16.422 7.227 3.771 1 98.94 180 VAL B O 1
ATOM 4258 N N . VAL B 1 181 ? 14.734 6.672 2.379 1 98.94 181 VAL B N 1
ATOM 4259 C CA . VAL B 1 181 ? 14.883 7.848 1.526 1 98.94 181 VAL B CA 1
ATOM 4260 C C . VAL B 1 181 ? 13.609 8.688 1.582 1 98.94 181 VAL B C 1
ATOM 4262 O O . VAL B 1 181 ? 12.5 8.148 1.507 1 98.94 181 VAL B O 1
ATOM 4265 N N . ILE B 1 182 ? 13.773 9.938 1.788 1 98.94 182 ILE B N 1
ATOM 4266 C CA . ILE B 1 182 ? 12.68 10.898 1.91 1 98.94 182 ILE B CA 1
ATOM 4267 C C . ILE B 1 182 ? 12.727 11.883 0.745 1 98.94 182 ILE B C 1
ATOM 4269 O O . ILE B 1 182 ? 13.727 12.594 0.56 1 98.94 182 ILE B O 1
ATOM 4273 N N . PHE B 1 183 ? 11.703 11.883 -0.044 1 98.88 183 PHE B N 1
ATOM 4274 C CA . PHE B 1 183 ? 11.586 12.875 -1.111 1 98.88 183 PHE B CA 1
ATOM 4275 C C . PHE B 1 183 ? 10.836 14.109 -0.625 1 98.88 183 PHE B C 1
ATOM 4277 O O . PHE B 1 183 ? 9.656 14.031 -0.292 1 98.88 183 PHE B O 1
ATOM 4284 N N . GLY B 1 184 ? 11.508 15.227 -0.676 1 97.56 184 GLY B N 1
ATOM 4285 C CA . GLY B 1 184 ? 11.023 16.484 -0.127 1 97.56 184 GLY B CA 1
ATOM 4286 C C . GLY B 1 184 ? 11.75 16.906 1.136 1 97.56 184 GLY B C 1
ATOM 4287 O O . GLY B 1 184 ? 11.766 16.172 2.125 1 97.56 184 GLY B O 1
ATOM 4288 N N . GLY B 1 185 ? 12.305 18.062 1.093 1 96.44 185 GLY B N 1
ATOM 4289 C CA . GLY B 1 185 ? 13.031 18.562 2.246 1 96.44 185 GLY B CA 1
ATOM 4290 C C . GLY B 1 185 ? 12.328 19.719 2.932 1 96.44 185 GLY B C 1
ATOM 4291 O O . GLY B 1 185 ? 12.969 20.531 3.602 1 96.44 185 GLY B O 1
ATOM 4292 N N . GLY B 1 186 ? 11.047 19.891 2.633 1 95.25 186 GLY B N 1
ATOM 4293 C CA . GLY B 1 186 ? 10.266 20.875 3.373 1 95.25 186 GLY B CA 1
ATOM 4294 C C . GLY B 1 186 ? 10.055 20.484 4.824 1 95.25 186 GLY B C 1
ATOM 4295 O O . GLY B 1 186 ? 10.648 19.531 5.312 1 95.25 186 GLY B O 1
ATOM 4296 N N . PRO B 1 187 ? 9.211 21.25 5.523 1 96.56 187 PRO B N 1
ATOM 4297 C CA . PRO B 1 187 ? 9.031 21.016 6.953 1 96.56 187 PRO B CA 1
ATOM 4298 C C . PRO B 1 187 ? 8.602 19.578 7.258 1 96.56 187 PRO B C 1
ATOM 4300 O O . PRO B 1 187 ? 9.148 18.938 8.172 1 96.56 187 PRO B O 1
ATOM 4303 N N . VAL B 1 188 ? 7.68 19.047 6.492 1 97.62 188 VAL B N 1
ATOM 4304 C CA . VAL B 1 188 ? 7.223 17.672 6.723 1 97.62 188 VAL B CA 1
ATOM 4305 C C . VAL B 1 188 ? 8.367 16.688 6.453 1 97.62 188 VAL B C 1
ATOM 4307 O O . VAL B 1 188 ? 8.578 15.75 7.219 1 97.62 188 VAL B O 1
ATOM 4310 N N . GLY B 1 189 ? 9.07 16.906 5.395 1 98.38 189 GLY B N 1
ATOM 4311 C CA . GLY B 1 189 ? 10.219 16.062 5.09 1 98.38 189 GLY B CA 1
ATOM 4312 C C . GLY B 1 189 ? 11.289 16.094 6.164 1 98.38 189 GLY B C 1
ATOM 4313 O O . GLY B 1 189 ? 11.859 15.062 6.508 1 98.38 189 GLY B O 1
ATOM 4314 N N . GLN B 1 190 ? 11.539 17.297 6.648 1 98.5 190 GLN B N 1
ATOM 4315 C CA . GLN B 1 190 ? 12.5 17.422 7.738 1 98.5 190 GLN B CA 1
ATOM 4316 C C . GLN B 1 190 ? 12.031 16.656 8.969 1 98.5 190 GLN B C 1
ATOM 4318 O O . GLN B 1 190 ? 12.836 16.016 9.648 1 98.5 190 GLN B O 1
ATOM 4323 N N . MET B 1 191 ? 10.766 16.766 9.242 1 98.75 191 MET B N 1
ATOM 4324 C CA . MET B 1 191 ? 10.219 16.047 10.391 1 98.75 191 MET B CA 1
ATOM 4325 C C . MET B 1 191 ? 10.25 14.531 10.148 1 98.75 191 MET B C 1
ATOM 4327 O O . MET B 1 191 ? 10.414 13.75 11.086 1 98.75 191 MET B O 1
ATOM 4331 N N . ALA B 1 192 ? 10.07 14.094 8.867 1 98.88 192 ALA B N 1
ATOM 4332 C CA . ALA B 1 192 ? 10.227 12.68 8.539 1 98.88 192 ALA B CA 1
ATOM 4333 C C . ALA B 1 192 ? 11.656 12.211 8.805 1 98.88 192 ALA B C 1
ATOM 4335 O O . ALA B 1 192 ? 11.867 11.125 9.352 1 98.88 192 ALA B O 1
ATOM 4336 N N . ALA B 1 193 ? 12.625 13.023 8.422 1 98.88 193 ALA B N 1
ATOM 4337 C CA . ALA B 1 193 ? 14.023 12.695 8.688 1 98.88 193 ALA B CA 1
ATOM 4338 C C . ALA B 1 193 ? 14.289 12.586 10.18 1 98.88 193 ALA B C 1
ATOM 4340 O O . ALA B 1 193 ? 14.914 11.625 10.641 1 98.88 193 ALA B O 1
ATOM 4341 N N . LEU B 1 194 ? 13.789 13.57 10.906 1 98.81 194 LEU B N 1
ATOM 4342 C CA . LEU B 1 194 ? 13.93 13.539 12.359 1 98.81 194 LEU B CA 1
ATOM 4343 C C . LEU B 1 194 ? 13.281 12.289 12.938 1 98.81 194 LEU B C 1
ATOM 4345 O O . LEU B 1 194 ? 13.867 11.609 13.789 1 98.81 194 LEU B O 1
ATOM 4349 N N . SER B 1 195 ? 12.086 11.992 12.5 1 98.88 195 SER B N 1
ATOM 4350 C CA . SER B 1 195 ? 11.352 10.82 12.969 1 98.88 195 SER B CA 1
ATOM 4351 C C . SER B 1 195 ? 12.102 9.531 12.648 1 98.88 195 SER B C 1
ATOM 4353 O O . SER B 1 195 ? 12.117 8.602 13.461 1 98.88 195 SER B O 1
ATOM 4355 N N . ALA B 1 196 ? 12.703 9.477 11.477 1 98.88 196 ALA B N 1
ATOM 4356 C CA . ALA B 1 196 ? 13.508 8.312 11.109 1 98.88 196 ALA B CA 1
ATOM 4357 C C . ALA B 1 196 ? 14.664 8.109 12.086 1 98.88 196 ALA B C 1
ATOM 4359 O O . ALA B 1 196 ? 14.992 6.98 12.445 1 98.88 196 ALA B O 1
ATOM 4360 N N . THR B 1 197 ? 15.266 9.211 12.5 1 98.25 197 THR B N 1
ATOM 4361 C CA . THR B 1 197 ? 16.328 9.141 13.492 1 98.25 197 THR B CA 1
ATOM 4362 C C . THR B 1 197 ? 15.789 8.648 14.828 1 98.25 197 THR B C 1
ATOM 4364 O O . THR B 1 197 ? 16.422 7.809 15.484 1 98.25 197 THR B O 1
ATOM 4367 N N . ILE B 1 198 ? 14.648 9.141 15.219 1 97.81 198 ILE B N 1
ATOM 4368 C CA . ILE B 1 198 ? 14 8.711 16.453 1 97.81 198 ILE B CA 1
ATOM 4369 C C . ILE B 1 198 ? 13.781 7.195 16.422 1 97.81 198 ILE B C 1
ATOM 4371 O O . ILE B 1 198 ? 13.93 6.516 17.438 1 97.81 198 ILE B O 1
ATOM 4375 N N . LYS B 1 199 ? 13.516 6.652 15.203 1 98.25 199 LYS B N 1
ATOM 4376 C CA . LYS B 1 199 ? 13.211 5.238 15.039 1 98.25 199 LYS B CA 1
ATOM 4377 C C . LYS B 1 199 ? 14.477 4.422 14.797 1 98.25 199 LYS B C 1
ATOM 4379 O O . LYS B 1 199 ? 14.406 3.236 14.469 1 98.25 199 LYS B O 1
ATOM 4384 N N . SER B 1 200 ? 15.633 5.027 14.859 1 98.25 200 SER B N 1
ATOM 4385 C CA . SER B 1 200 ? 16.938 4.383 14.781 1 98.25 200 SER B CA 1
ATOM 4386 C C . SER B 1 200 ? 17.203 3.824 13.391 1 98.25 200 SER B C 1
ATOM 4388 O O . SER B 1 200 ? 17.734 2.723 13.242 1 98.25 200 SER B O 1
ATOM 4390 N N . ALA B 1 201 ? 16.766 4.586 12.391 1 98.5 201 ALA B N 1
ATOM 4391 C CA . ALA B 1 201 ? 17.172 4.238 11.031 1 98.5 201 ALA B CA 1
ATOM 4392 C C . ALA B 1 201 ? 18.703 4.23 10.906 1 98.5 201 ALA B C 1
ATOM 4394 O O . ALA B 1 201 ? 19.375 5.07 11.5 1 98.5 201 ALA B O 1
ATOM 4395 N N . SER B 1 202 ? 19.25 3.285 10.102 1 98.06 202 SER B N 1
ATOM 4396 C CA . SER B 1 202 ? 20.688 3.195 9.93 1 98.06 202 SER B CA 1
ATOM 4397 C C . SER B 1 202 ? 21.203 4.281 8.992 1 98.06 202 SER B C 1
ATOM 4399 O O . SER B 1 202 ? 22.344 4.73 9.109 1 98.06 202 SER B O 1
ATOM 4401 N N . LYS B 1 203 ? 20.406 4.59 8.07 1 98.44 203 LYS B N 1
ATOM 4402 C CA . LYS B 1 203 ? 20.734 5.586 7.051 1 98.44 203 LYS B CA 1
ATOM 4403 C C . LYS B 1 203 ? 19.516 6.398 6.648 1 98.44 203 LYS B C 1
ATOM 4405 O O . LYS B 1 203 ? 18.484 5.832 6.273 1 98.44 203 LYS B O 1
ATOM 4410 N N . VAL B 1 204 ? 19.547 7.734 6.789 1 98.94 204 VAL B N 1
ATOM 4411 C CA . VAL B 1 204 ? 18.469 8.648 6.418 1 98.94 204 VAL B CA 1
ATOM 4412 C C . VAL B 1 204 ? 18.922 9.531 5.254 1 98.94 204 VAL B C 1
ATOM 4414 O O . VAL B 1 204 ? 19.891 10.273 5.371 1 98.94 204 VAL B O 1
ATOM 4417 N N . MET B 1 205 ? 18.234 9.414 4.098 1 98.94 205 MET B N 1
ATOM 4418 C CA . MET B 1 205 ? 18.547 10.188 2.896 1 98.94 205 MET B CA 1
ATOM 4419 C C . MET B 1 205 ? 17.422 11.164 2.572 1 98.94 205 MET B C 1
ATOM 4421 O O . MET B 1 205 ? 16.25 10.789 2.58 1 98.94 205 MET B O 1
ATOM 4425 N N . VAL B 1 206 ? 17.75 12.414 2.352 1 98.94 206 VAL B N 1
ATOM 4426 C CA . VAL B 1 206 ? 16.734 13.422 2.033 1 98.94 206 VAL B CA 1
ATOM 4427 C C . VAL B 1 206 ? 17.016 14 0.644 1 98.94 206 VAL B C 1
ATOM 4429 O O . VAL B 1 206 ? 18.109 14.492 0.372 1 98.94 206 VAL B O 1
ATOM 4432 N N . VAL B 1 207 ? 16.031 13.922 -0.211 1 98.81 207 VAL B N 1
ATOM 4433 C CA . VAL B 1 207 ? 16.141 14.375 -1.594 1 98.81 207 VAL B CA 1
ATOM 4434 C C . VAL B 1 207 ? 15.414 15.711 -1.755 1 98.81 207 VAL B C 1
ATOM 4436 O O . VAL B 1 207 ? 14.219 15.82 -1.451 1 98.81 207 VAL B O 1
ATOM 4439 N N . ASP B 1 208 ? 16.062 16.703 -2.219 1 97.38 208 ASP B N 1
ATOM 4440 C CA . ASP B 1 208 ? 15.531 18.016 -2.541 1 97.38 208 ASP B CA 1
ATOM 4441 C C . ASP B 1 208 ? 16.469 18.781 -3.471 1 97.38 208 ASP B C 1
ATOM 4443 O O . ASP B 1 208 ? 17.5 18.25 -3.896 1 97.38 208 ASP B O 1
ATOM 4447 N N . CYS B 1 209 ? 16.031 20 -3.873 1 95.06 209 CYS B N 1
ATOM 4448 C CA . CYS B 1 209 ? 16.953 20.766 -4.719 1 95.06 209 CYS B CA 1
ATOM 4449 C C . CYS B 1 209 ? 17.297 22.109 -4.082 1 95.06 209 CYS B C 1
ATOM 4451 O O . CYS B 1 209 ? 18.094 22.859 -4.621 1 95.06 209 CYS B O 1
ATOM 4453 N N . HIS B 1 210 ? 16.656 22.469 -2.943 1 93.38 210 HIS B N 1
ATOM 4454 C CA . HIS B 1 210 ? 16.953 23.703 -2.24 1 93.38 210 HIS B CA 1
ATOM 4455 C C . HIS B 1 210 ? 18.094 23.516 -1.246 1 93.38 210 HIS B C 1
ATOM 4457 O O . HIS B 1 210 ? 17.969 22.766 -0.276 1 93.38 210 HIS B O 1
ATOM 4463 N N . PRO B 1 211 ? 19.156 24.25 -1.396 1 94.62 211 PRO B N 1
ATOM 4464 C CA . PRO B 1 211 ? 20.344 24.031 -0.561 1 94.62 211 PRO B CA 1
ATOM 4465 C C . PRO B 1 211 ? 20.062 24.281 0.921 1 94.62 211 PRO B C 1
ATOM 4467 O O . PRO B 1 211 ? 20.656 23.609 1.78 1 94.62 211 PRO B O 1
ATOM 4470 N N . ASP B 1 212 ? 19.297 25.266 1.218 1 94.81 212 ASP B N 1
ATOM 4471 C CA . ASP B 1 212 ? 19.016 25.578 2.615 1 94.81 212 ASP B CA 1
ATOM 4472 C C . ASP B 1 212 ? 18.25 24.438 3.289 1 94.81 212 ASP B C 1
ATOM 4474 O O . ASP B 1 212 ? 18.5 24.109 4.449 1 94.81 212 ASP B O 1
ATOM 4478 N N . ARG B 1 213 ? 17.312 23.812 2.566 1 95.44 213 ARG B N 1
ATOM 4479 C CA . ARG B 1 213 ? 16.578 22.672 3.094 1 95.44 213 ARG B CA 1
ATOM 4480 C C . ARG B 1 213 ? 17.5 21.469 3.285 1 95.44 213 ARG B C 1
ATOM 4482 O O . ARG B 1 213 ? 17.406 20.766 4.297 1 95.44 213 ARG B O 1
ATOM 4489 N N . LEU B 1 214 ? 18.375 21.25 2.338 1 97.62 214 LEU B N 1
ATOM 4490 C CA . LEU B 1 214 ? 19.328 20.156 2.432 1 97.62 214 LEU B CA 1
ATOM 4491 C C . LEU B 1 214 ? 20.281 20.375 3.598 1 97.62 214 LEU B C 1
ATOM 4493 O O . LEU B 1 214 ? 20.656 19.422 4.285 1 97.62 214 LEU B O 1
ATOM 4497 N N . ALA B 1 215 ? 20.641 21.609 3.824 1 97.19 215 ALA B N 1
ATOM 4498 C CA . ALA B 1 215 ? 21.516 21.938 4.949 1 97.19 215 ALA B CA 1
ATOM 4499 C C . ALA B 1 215 ? 20.844 21.625 6.281 1 97.19 215 ALA B C 1
ATOM 4501 O O . ALA B 1 215 ? 21.5 21.203 7.23 1 97.19 215 ALA B O 1
ATOM 4502 N N . LEU B 1 216 ? 19.562 21.875 6.367 1 96.44 216 LEU B N 1
ATOM 4503 C CA . LEU B 1 216 ? 18.812 21.547 7.574 1 96.44 216 LEU B CA 1
ATOM 4504 C C . LEU B 1 216 ? 18.844 20.047 7.848 1 96.44 216 LEU B C 1
ATOM 4506 O O . LEU B 1 216 ? 19.047 19.625 8.992 1 96.44 216 LEU B O 1
ATOM 4510 N N . ALA B 1 217 ? 18.641 19.25 6.797 1 97.69 217 ALA B N 1
ATOM 4511 C CA . ALA B 1 217 ? 18.672 17.797 6.934 1 97.69 217 ALA B CA 1
ATOM 4512 C C . ALA B 1 217 ? 20.031 17.328 7.453 1 97.69 217 ALA B C 1
ATOM 4514 O O . ALA B 1 217 ? 20.094 16.438 8.312 1 97.69 217 ALA B O 1
ATOM 4515 N N . GLU B 1 218 ? 21.047 17.953 7.004 1 97.81 218 GLU B N 1
ATOM 4516 C CA . GLU B 1 218 ? 22.406 17.594 7.398 1 97.81 218 GLU B CA 1
ATOM 4517 C C . GLU B 1 218 ? 22.641 17.844 8.891 1 97.81 218 GLU B C 1
ATOM 4519 O O . GLU B 1 218 ? 23.391 17.125 9.531 1 97.81 218 GLU B O 1
ATOM 4524 N N . LYS B 1 219 ? 22 18.797 9.414 1 97.06 219 LYS B N 1
ATOM 4525 C CA . LYS B 1 219 ? 22.188 19.172 10.812 1 97.06 219 LYS B CA 1
ATOM 4526 C C . LYS B 1 219 ? 21.797 18.031 11.75 1 97.06 219 LYS B C 1
ATOM 4528 O O . LYS B 1 219 ? 22.281 17.953 12.883 1 97.06 219 LYS B O 1
ATOM 4533 N N . ILE B 1 220 ? 20.969 17.188 11.25 1 96.44 220 ILE B N 1
ATOM 4534 C CA . ILE B 1 220 ? 20.531 16.109 12.141 1 96.44 220 ILE B CA 1
ATOM 4535 C C . ILE B 1 220 ? 21.125 14.789 11.664 1 96.44 220 ILE B C 1
ATOM 4537 O O . ILE B 1 220 ? 20.641 13.719 12.023 1 96.44 220 ILE B O 1
ATOM 4541 N N . GLY B 1 221 ? 22.031 14.836 10.742 1 97.38 221 GLY B N 1
ATOM 4542 C CA . GLY B 1 221 ? 22.797 13.656 10.375 1 97.38 221 GLY B CA 1
ATOM 4543 C C . GLY B 1 221 ? 22.266 12.961 9.133 1 97.38 221 GLY B C 1
ATOM 4544 O O . GLY B 1 221 ? 22.75 11.891 8.766 1 97.38 221 GLY B O 1
ATOM 4545 N N . ALA B 1 222 ? 21.312 13.484 8.484 1 98.62 222 ALA B N 1
ATOM 4546 C CA . ALA B 1 222 ? 20.797 12.891 7.25 1 98.62 222 ALA B CA 1
ATOM 4547 C C . ALA B 1 222 ? 21.734 13.172 6.074 1 98.62 222 ALA B C 1
ATOM 4549 O O . ALA B 1 222 ? 22.531 14.109 6.125 1 98.62 222 ALA B O 1
ATOM 4550 N N . ILE B 1 223 ? 21.672 12.367 5.117 1 98.81 223 ILE B N 1
ATOM 4551 C CA . ILE B 1 223 ? 22.453 12.516 3.896 1 98.81 223 ILE B CA 1
ATOM 4552 C C . ILE B 1 223 ? 21.656 13.289 2.859 1 98.81 223 ILE B C 1
ATOM 4554 O O . ILE B 1 223 ? 20.641 12.805 2.357 1 98.81 223 ILE B O 1
ATOM 4558 N N . PRO B 1 224 ? 22.109 14.508 2.555 1 98.69 224 PRO B N 1
ATOM 4559 C CA . PRO B 1 224 ? 21.391 15.273 1.53 1 98.69 224 PRO B CA 1
ATOM 4560 C C . PRO B 1 224 ? 21.672 14.766 0.116 1 98.69 224 PRO B C 1
ATOM 4562 O O . PRO B 1 224 ? 22.797 14.375 -0.201 1 98.69 224 PRO B O 1
ATOM 4565 N N . ILE B 1 225 ? 20.656 14.656 -0.669 1 98.75 225 ILE B N 1
ATOM 4566 C CA . ILE B 1 225 ? 20.75 14.336 -2.09 1 98.75 225 ILE B CA 1
ATOM 4567 C C . ILE B 1 225 ? 20.141 15.461 -2.916 1 98.75 225 ILE B C 1
ATOM 4569 O O . ILE B 1 225 ? 18.922 15.641 -2.92 1 98.75 225 ILE B O 1
ATOM 4573 N N . ASP B 1 226 ? 20.953 16.219 -3.615 1 98.38 226 ASP B N 1
ATOM 4574 C CA . ASP B 1 226 ? 20.516 17.328 -4.465 1 98.38 226 ASP B CA 1
ATOM 4575 C C . ASP B 1 226 ? 20.156 16.828 -5.863 1 98.38 226 ASP B C 1
ATOM 4577 O O . ASP B 1 226 ? 21.047 16.609 -6.691 1 98.38 226 ASP B O 1
ATOM 4581 N N . TYR B 1 227 ? 18.844 16.734 -6.133 1 97.06 227 TYR B N 1
ATOM 4582 C CA . TYR B 1 227 ? 18.438 16.109 -7.387 1 97.06 227 TYR B CA 1
ATOM 4583 C C . TYR B 1 227 ? 18.672 17.062 -8.562 1 97.06 227 TYR B C 1
ATOM 4585 O O . TYR B 1 227 ? 18.469 16.672 -9.719 1 97.06 227 TYR B O 1
ATOM 4593 N N . SER B 1 228 ? 19.062 18.344 -8.352 1 96.44 228 SER B N 1
ATOM 4594 C CA . SER B 1 228 ? 19.484 19.234 -9.43 1 96.44 228 SER B CA 1
ATOM 4595 C C . SER B 1 228 ? 20.891 18.891 -9.914 1 96.44 228 SER B C 1
ATOM 4597 O O . SER B 1 228 ? 21.297 19.328 -10.992 1 96.44 228 SER B O 1
ATOM 4599 N N . LYS B 1 229 ? 21.625 18.141 -9.148 1 97.06 229 LYS B N 1
ATOM 4600 C CA . LYS B 1 229 ? 23.016 17.844 -9.461 1 97.06 229 LYS B CA 1
ATOM 4601 C C . LYS B 1 229 ? 23.203 16.391 -9.844 1 97.06 229 LYS B C 1
ATOM 4603 O O . LYS B 1 229 ? 24.078 16.047 -10.641 1 97.06 229 LYS B O 1
ATOM 4608 N N . VAL B 1 230 ? 22.422 15.516 -9.227 1 97.38 230 VAL B N 1
ATOM 4609 C CA . VAL B 1 230 ? 22.562 14.086 -9.492 1 97.38 230 VAL B CA 1
ATOM 4610 C C . VAL B 1 230 ? 21.188 13.453 -9.656 1 97.38 230 VAL B C 1
ATOM 4612 O O . VAL B 1 230 ? 20.172 14.023 -9.227 1 97.38 230 VAL B O 1
ATOM 4615 N N . ASP B 1 231 ? 21.125 12.273 -10.289 1 97.88 231 ASP B N 1
ATOM 4616 C CA . ASP B 1 231 ? 19.922 11.461 -10.281 1 97.88 231 ASP B CA 1
ATOM 4617 C C . ASP B 1 231 ? 19.656 10.859 -8.898 1 97.88 231 ASP B C 1
ATOM 4619 O O . ASP B 1 231 ? 20.453 10.062 -8.406 1 97.88 231 ASP B O 1
ATOM 4623 N N . PRO B 1 232 ? 18.578 11.242 -8.312 1 98.31 232 PRO B N 1
ATOM 4624 C CA . PRO B 1 232 ? 18.391 10.805 -6.926 1 98.31 232 PRO B CA 1
ATOM 4625 C C . PRO B 1 232 ? 18.234 9.289 -6.801 1 98.31 232 PRO B C 1
ATOM 4627 O O . PRO B 1 232 ? 18.672 8.703 -5.805 1 98.31 232 PRO B O 1
ATOM 4630 N N . VAL B 1 233 ? 17.672 8.609 -7.777 1 98.62 233 VAL B N 1
ATOM 4631 C CA . VAL B 1 233 ? 17.469 7.164 -7.754 1 98.62 233 VAL B CA 1
ATOM 4632 C C . VAL B 1 233 ? 18.828 6.461 -7.781 1 98.62 233 VAL B C 1
ATOM 4634 O O . VAL B 1 233 ? 19.094 5.582 -6.961 1 98.62 233 VAL B O 1
ATOM 4637 N N . GLU B 1 234 ? 19.656 6.84 -8.68 1 98.5 234 GLU B N 1
ATOM 4638 C CA . GLU B 1 234 ? 20.984 6.246 -8.789 1 98.5 234 GLU B CA 1
ATOM 4639 C C . GLU B 1 234 ? 21.812 6.504 -7.535 1 98.5 234 GLU B C 1
ATOM 4641 O O . GLU B 1 234 ? 22.547 5.633 -7.086 1 98.5 234 GLU B O 1
ATOM 4646 N N . ARG B 1 235 ? 21.688 7.715 -7.016 1 98.69 235 ARG B N 1
ATOM 4647 C CA . ARG B 1 235 ? 22.438 8.047 -5.809 1 98.69 235 ARG B CA 1
ATOM 4648 C C . ARG B 1 235 ? 22 7.172 -4.637 1 98.69 235 ARG B C 1
ATOM 4650 O O . ARG B 1 235 ? 22.844 6.715 -3.855 1 98.69 235 ARG B O 1
ATOM 4657 N N . VAL B 1 236 ? 20.719 6.945 -4.465 1 98.81 236 VAL B N 1
ATOM 4658 C CA . VAL B 1 236 ? 20.219 6.066 -3.42 1 98.81 236 VAL B CA 1
ATOM 4659 C C . VAL B 1 236 ? 20.781 4.66 -3.613 1 98.81 236 VAL B C 1
ATOM 4661 O O . VAL B 1 236 ? 21.203 4.02 -2.652 1 98.81 236 VAL B O 1
ATOM 4664 N N . LYS B 1 237 ? 20.734 4.137 -4.859 1 98.25 237 LYS B N 1
ATOM 4665 C CA . LYS B 1 237 ? 21.266 2.805 -5.152 1 98.25 237 LYS B CA 1
ATOM 4666 C C . LYS B 1 237 ? 22.734 2.707 -4.785 1 98.25 237 LYS B C 1
ATOM 4668 O O . LYS B 1 237 ? 23.172 1.708 -4.211 1 98.25 237 LYS B O 1
ATOM 4673 N N . GLU B 1 238 ? 23.469 3.773 -5.113 1 98.38 238 GLU B N 1
ATOM 4674 C CA . GLU B 1 238 ? 24.891 3.812 -4.754 1 98.38 238 GLU B CA 1
ATOM 4675 C C . GLU B 1 238 ? 25.078 3.727 -3.244 1 98.38 238 GLU B C 1
ATOM 4677 O O . GLU B 1 238 ? 25.906 2.947 -2.76 1 98.38 238 GLU B O 1
ATOM 4682 N N . LEU B 1 239 ? 24.297 4.477 -2.518 1 98.56 239 LEU B N 1
ATOM 4683 C CA . LEU B 1 239 ? 24.438 4.578 -1.068 1 98.56 239 LEU B CA 1
ATOM 4684 C C . LEU B 1 239 ? 23.969 3.297 -0.386 1 98.56 239 LEU B C 1
ATOM 4686 O O . LEU B 1 239 ? 24.25 3.074 0.792 1 98.56 239 LEU B O 1
ATOM 4690 N N . THR B 1 240 ? 23.234 2.48 -1.096 1 97.94 240 THR B N 1
ATOM 4691 C CA . THR B 1 240 ? 22.703 1.247 -0.529 1 97.94 240 THR B CA 1
ATOM 4692 C C . THR B 1 240 ? 23.297 0.028 -1.224 1 97.94 240 THR B C 1
ATOM 4694 O O . THR B 1 240 ? 22.719 -1.055 -1.208 1 97.94 240 THR B O 1
ATOM 4697 N N . LYS B 1 241 ? 24.375 0.197 -1.962 1 96 241 LYS B N 1
ATOM 4698 C CA . LYS B 1 241 ? 25.141 -0.863 -2.605 1 96 241 LYS B CA 1
ATOM 4699 C C . LYS B 1 241 ? 24.297 -1.606 -3.637 1 96 241 LYS B C 1
ATOM 4701 O O . LYS B 1 241 ? 24.344 -2.836 -3.715 1 96 241 LYS B O 1
ATOM 4706 N N . GLY B 1 242 ? 23.453 -0.879 -4.242 1 95.31 242 GLY B N 1
ATOM 4707 C CA . GLY B 1 242 ? 22.703 -1.398 -5.379 1 95.31 242 GLY B CA 1
ATOM 4708 C C . GLY B 1 242 ? 21.359 -1.978 -5 1 95.31 242 GLY B C 1
ATOM 4709 O O . GLY B 1 242 ? 20.531 -2.25 -5.871 1 95.31 242 GLY B O 1
ATOM 4710 N N . LYS B 1 243 ? 21.016 -2.113 -3.773 1 94.75 243 LYS B N 1
ATOM 4711 C CA . LYS B 1 243 ? 19.812 -2.785 -3.303 1 94.75 243 LYS B CA 1
ATOM 4712 C C . LYS B 1 243 ? 18.594 -1.869 -3.408 1 94.75 243 LYS B C 1
ATOM 4714 O O . LYS B 1 243 ? 17.484 -2.332 -3.682 1 94.75 243 LYS B O 1
ATOM 4719 N N . GLY B 1 244 ? 18.766 -0.544 -3.148 1 98 244 GLY B N 1
ATOM 4720 C CA . GLY B 1 244 ? 17.688 0.403 -2.891 1 98 244 GLY B CA 1
ATOM 4721 C C . GLY B 1 244 ? 17.391 0.583 -1.414 1 98 244 GLY B C 1
ATOM 4722 O O . GLY B 1 244 ? 17.781 -0.25 -0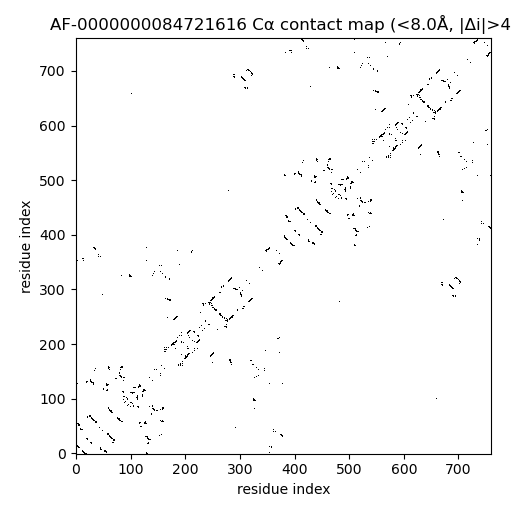.592 1 98 244 GLY B O 1
ATOM 4723 N N . ALA B 1 245 ? 16.766 1.654 -1.12 1 98.88 245 ALA B N 1
ATOM 4724 C CA . ALA B 1 245 ? 16.422 1.914 0.276 1 98.88 245 ALA B CA 1
ATOM 4725 C C . ALA B 1 245 ? 15.391 0.905 0.787 1 98.88 245 ALA B C 1
ATOM 4727 O O . ALA B 1 245 ? 14.531 0.45 0.033 1 98.88 245 ALA B O 1
ATOM 4728 N N . ASP B 1 246 ? 15.445 0.569 2.104 1 98.75 246 ASP B N 1
ATOM 4729 C CA . ASP B 1 246 ? 14.445 -0.304 2.707 1 98.75 246 ASP B CA 1
ATOM 4730 C C . ASP B 1 246 ? 13.055 0.331 2.648 1 98.75 246 ASP B C 1
ATOM 4732 O O . ASP B 1 246 ? 12.062 -0.36 2.42 1 98.75 246 ASP B O 1
ATOM 4736 N N . ARG B 1 247 ? 13.055 1.634 2.881 1 98.94 247 ARG B N 1
ATOM 4737 C CA . ARG B 1 247 ? 11.789 2.357 2.957 1 98.94 247 ARG B CA 1
ATOM 4738 C C . ARG B 1 247 ? 11.867 3.676 2.195 1 98.94 247 ARG B C 1
ATOM 4740 O O . ARG B 1 247 ? 12.953 4.238 2.02 1 98.94 247 ARG B O 1
ATOM 4747 N N . GLY B 1 248 ? 10.758 4.121 1.713 1 98.94 248 GLY B N 1
ATOM 4748 C CA . GLY B 1 248 ? 10.617 5.418 1.068 1 98.94 248 GLY B CA 1
ATOM 4749 C C . GLY B 1 248 ? 9.484 6.25 1.642 1 98.94 248 GLY B C 1
ATOM 4750 O O . GLY B 1 248 ? 8.43 5.715 1.983 1 98.94 248 GLY B O 1
ATOM 4751 N N . CYS B 1 249 ? 9.688 7.566 1.699 1 98.94 249 CYS B N 1
ATOM 4752 C CA . CYS B 1 249 ? 8.695 8.523 2.17 1 98.94 249 CYS B CA 1
ATOM 4753 C C . CYS B 1 249 ? 8.453 9.617 1.136 1 98.94 249 CYS B C 1
ATOM 4755 O O . CYS B 1 249 ? 9.398 10.25 0.668 1 98.94 249 CYS B O 1
ATOM 4757 N N . GLU B 1 250 ? 7.27 9.781 0.772 1 98.88 250 GLU B N 1
ATOM 4758 C CA . GLU B 1 250 ? 6.867 10.859 -0.128 1 98.88 250 GLU B CA 1
ATOM 4759 C C . GLU B 1 250 ? 6.301 12.047 0.649 1 98.88 250 GLU B C 1
ATOM 4761 O O . GLU B 1 250 ? 5.246 11.938 1.275 1 98.88 250 GLU B O 1
ATOM 4766 N N . CYS B 1 251 ? 6.961 13.195 0.601 1 98.31 251 CYS B N 1
ATOM 4767 C CA . CYS B 1 251 ? 6.586 14.344 1.414 1 98.31 251 CYS B CA 1
ATOM 4768 C C . CYS B 1 251 ? 6.43 15.594 0.553 1 98.31 251 CYS B C 1
ATOM 4770 O O . CYS B 1 251 ? 6.566 16.719 1.047 1 98.31 251 CYS B O 1
ATOM 4772 N N . VAL B 1 252 ? 6.215 15.453 -0.734 1 96.69 252 VAL B N 1
ATOM 4773 C CA . VAL B 1 252 ? 6.07 16.578 -1.65 1 96.69 252 VAL B CA 1
ATOM 4774 C C . VAL B 1 252 ? 4.613 16.703 -2.096 1 96.69 252 VAL B C 1
ATOM 4776 O O . VAL B 1 252 ? 3.998 17.75 -1.953 1 96.69 252 VAL B O 1
ATOM 4779 N N . GLY B 1 253 ? 4.07 15.602 -2.631 1 95.44 253 GLY B N 1
ATOM 4780 C CA . GLY B 1 253 ? 2.695 15.594 -3.105 1 95.44 253 GLY B CA 1
ATOM 4781 C C . GLY B 1 253 ? 2.574 15.906 -4.586 1 95.44 253 GLY B C 1
ATOM 4782 O O . GLY B 1 253 ? 3.484 15.609 -5.363 1 95.44 253 GLY B O 1
ATOM 4783 N N . TYR B 1 254 ? 1.407 16.438 -5.012 1 92.94 254 TYR B N 1
ATOM 4784 C CA . TYR B 1 254 ? 1.029 16.531 -6.414 1 92.94 254 TYR B CA 1
ATOM 4785 C C . TYR B 1 254 ? 1.735 17.703 -7.086 1 92.94 254 TYR B C 1
ATOM 4787 O O . TYR B 1 254 ? 1.732 17.812 -8.312 1 92.94 254 TYR B O 1
ATOM 4795 N N . GLN B 1 255 ? 2.486 18.547 -6.344 1 91.25 255 GLN B N 1
ATOM 4796 C CA . GLN B 1 255 ? 3.184 19.688 -6.93 1 91.25 255 GLN B CA 1
ATOM 4797 C C . GLN B 1 255 ? 4.688 19.438 -7.012 1 91.25 255 GLN B C 1
ATOM 4799 O O . GLN B 1 255 ? 5.488 20.328 -6.719 1 91.25 255 GLN B O 1
ATOM 4804 N N . ALA B 1 256 ? 5.012 18.234 -7.34 1 94.06 256 ALA B N 1
ATOM 4805 C CA . ALA B 1 256 ? 6.422 17.922 -7.559 1 94.06 256 ALA B CA 1
ATOM 4806 C C . ALA B 1 256 ? 6.941 18.594 -8.828 1 94.06 256 ALA B C 1
ATOM 4808 O O . ALA B 1 256 ? 6.25 18.625 -9.844 1 94.06 256 ALA B O 1
ATOM 4809 N N . HIS B 1 257 ? 8.125 19.141 -8.695 1 93.06 257 HIS B N 1
ATOM 4810 C CA . HIS B 1 257 ? 8.727 19.859 -9.812 1 93.06 257 HIS B CA 1
ATOM 4811 C C . HIS B 1 257 ? 10.086 19.281 -10.172 1 93.06 257 HIS B C 1
ATOM 4813 O O . HIS B 1 257 ? 10.797 18.766 -9.305 1 93.06 257 HIS B O 1
ATOM 4819 N N . ASP B 1 258 ? 10.383 19.359 -11.43 1 92.31 258 ASP B N 1
ATOM 4820 C CA . ASP B 1 258 ? 11.758 19.078 -11.836 1 92.31 258 ASP B CA 1
ATOM 4821 C C . ASP B 1 258 ? 12.664 20.281 -11.57 1 92.31 258 ASP B C 1
ATOM 4823 O O . ASP B 1 258 ? 12.219 21.312 -11.078 1 92.31 258 ASP B O 1
ATOM 4827 N N . PRO B 1 259 ? 13.953 20.141 -11.836 1 86.56 259 PRO B N 1
ATOM 4828 C CA . PRO B 1 259 ? 14.875 21.234 -11.523 1 86.56 259 PRO B CA 1
ATOM 4829 C C . PRO B 1 259 ? 14.578 22.5 -12.32 1 86.56 259 PRO B C 1
ATOM 4831 O O . PRO B 1 259 ? 14.969 23.594 -11.906 1 86.56 259 PRO B O 1
ATOM 4834 N N . GLN B 1 260 ? 13.844 22.375 -13.453 1 89.25 260 GLN B N 1
ATOM 4835 C CA . GLN B 1 260 ? 13.516 23.516 -14.289 1 89.25 260 GLN B CA 1
ATOM 4836 C C . GLN B 1 260 ? 12.227 24.203 -13.82 1 89.25 260 GLN B C 1
ATOM 4838 O O . GLN B 1 260 ? 11.844 25.25 -14.344 1 89.25 260 GLN B O 1
ATOM 4843 N N . GLY B 1 261 ? 11.555 23.641 -12.828 1 88.38 261 GLY B N 1
ATOM 4844 C CA . GLY B 1 261 ? 10.375 24.25 -12.227 1 88.38 261 GLY B CA 1
ATOM 4845 C C . GLY B 1 261 ? 9.078 23.734 -12.812 1 88.38 261 GLY B C 1
ATOM 4846 O O . GLY B 1 261 ? 7.996 24.203 -12.453 1 88.38 261 GLY B O 1
ATOM 4847 N N . ARG B 1 262 ? 9.195 22.812 -13.75 1 92.94 262 ARG B N 1
ATOM 4848 C CA . ARG B 1 262 ? 7.992 22.234 -14.344 1 92.94 262 ARG B CA 1
ATOM 4849 C C . ARG B 1 262 ? 7.348 21.219 -13.398 1 92.94 262 ARG B C 1
ATOM 4851 O O . ARG B 1 262 ? 8.039 20.391 -12.805 1 92.94 262 ARG B O 1
ATOM 4858 N N . GLU B 1 263 ? 6.051 21.234 -13.242 1 93.88 263 GLU B N 1
ATOM 4859 C CA . GLU B 1 263 ? 5.301 20.391 -12.32 1 93.88 263 GLU B CA 1
ATOM 4860 C C . GLU B 1 263 ? 5.066 19 -12.906 1 93.88 263 GLU B C 1
ATOM 4862 O O . GLU B 1 263 ? 4.617 18.875 -14.047 1 93.88 263 GLU B O 1
ATOM 4867 N N . HIS B 1 264 ? 5.477 18.016 -12.242 1 95.75 264 HIS B N 1
ATOM 4868 C CA . HIS B 1 264 ? 5.273 16.609 -12.57 1 95.75 264 HIS B CA 1
ATOM 4869 C C . HIS B 1 264 ? 4.684 15.852 -11.383 1 95.75 264 HIS B C 1
ATOM 4871 O O . HIS B 1 264 ? 5.418 15.289 -10.578 1 95.75 264 HIS B O 1
ATOM 4877 N N . PRO B 1 265 ? 3.385 15.711 -11.359 1 95.31 265 PRO B N 1
ATOM 4878 C CA . PRO B 1 265 ? 2.736 15.133 -10.18 1 95.31 265 PRO B CA 1
ATOM 4879 C C . PRO B 1 265 ? 3.191 13.703 -9.898 1 95.31 265 PRO B C 1
ATOM 4881 O O . PRO B 1 265 ? 3.066 13.219 -8.766 1 95.31 265 PRO B O 1
ATOM 4884 N N . ASN B 1 266 ? 3.717 13 -10.93 1 97.19 266 ASN B N 1
ATOM 4885 C CA . ASN B 1 266 ? 4.082 11.594 -10.758 1 97.19 266 ASN B CA 1
ATOM 4886 C C . ASN B 1 266 ? 5.57 11.438 -10.469 1 97.19 266 ASN B C 1
ATOM 4888 O O . ASN B 1 266 ? 6.051 10.32 -10.25 1 97.19 266 ASN B O 1
ATOM 4892 N N . LEU B 1 267 ? 6.34 12.477 -10.398 1 97.38 267 LEU B N 1
ATOM 4893 C CA . LEU B 1 267 ? 7.797 12.422 -10.398 1 97.38 267 LEU B CA 1
ATOM 4894 C C . LEU B 1 267 ? 8.32 11.727 -9.141 1 97.38 267 LEU B C 1
ATOM 4896 O O . LEU B 1 267 ? 9.062 10.75 -9.234 1 97.38 267 LEU B O 1
ATOM 4900 N N . THR B 1 268 ? 7.91 12.195 -8 1 98.19 268 THR B N 1
ATOM 4901 C CA . THR B 1 268 ? 8.453 11.656 -6.758 1 98.19 268 THR B CA 1
ATOM 4902 C C . THR B 1 268 ? 7.953 10.234 -6.523 1 98.19 268 THR B C 1
ATOM 4904 O O . THR B 1 268 ? 8.695 9.383 -6.02 1 98.19 268 THR B O 1
ATOM 4907 N N . MET B 1 269 ? 6.734 9.945 -6.887 1 98.44 269 MET B N 1
ATOM 4908 C CA . MET B 1 269 ? 6.184 8.602 -6.727 1 98.44 269 MET B CA 1
ATOM 4909 C C . MET B 1 269 ? 6.965 7.59 -7.559 1 98.44 269 MET B C 1
ATOM 4911 O O . MET B 1 269 ? 7.375 6.547 -7.047 1 98.44 269 MET B O 1
ATOM 4915 N N . ASN B 1 270 ? 7.168 7.902 -8.812 1 98.62 270 ASN B N 1
ATOM 4916 C CA . ASN B 1 270 ? 7.887 6.98 -9.68 1 98.62 270 ASN B CA 1
ATOM 4917 C C . ASN B 1 270 ? 9.352 6.855 -9.273 1 98.62 270 ASN B C 1
ATOM 4919 O O . ASN B 1 270 ? 9.938 5.777 -9.383 1 98.62 270 ASN B O 1
ATOM 4923 N N . ASN B 1 271 ? 9.945 7.965 -8.812 1 98.62 271 ASN B N 1
ATOM 4924 C CA . ASN B 1 271 ? 11.312 7.887 -8.297 1 98.62 271 ASN B CA 1
ATOM 4925 C C . ASN B 1 271 ? 11.391 6.965 -7.082 1 98.62 271 ASN B C 1
ATOM 4927 O O . ASN B 1 271 ? 12.352 6.203 -6.938 1 98.62 271 ASN B O 1
ATOM 4931 N N . LEU B 1 272 ? 10.398 7.051 -6.23 1 98.88 272 LEU B N 1
ATOM 4932 C CA . LEU B 1 272 ? 10.391 6.215 -5.039 1 98.88 272 LEU B CA 1
ATOM 4933 C C . LEU B 1 272 ? 10.266 4.738 -5.406 1 98.88 272 LEU B C 1
ATOM 4935 O O . LEU B 1 272 ? 10.922 3.887 -4.812 1 98.88 272 LEU B O 1
ATOM 4939 N N . VAL B 1 273 ? 9.406 4.402 -6.379 1 98.75 273 VAL B N 1
ATOM 4940 C CA . VAL B 1 273 ? 9.273 3.027 -6.84 1 98.75 273 VAL B CA 1
ATOM 4941 C C . VAL B 1 273 ? 10.641 2.49 -7.254 1 98.75 273 VAL B C 1
ATOM 4943 O O . VAL B 1 273 ? 11 1.359 -6.918 1 98.75 273 VAL B O 1
ATOM 4946 N N . LYS B 1 274 ? 11.375 3.303 -7.945 1 98.62 274 LYS B N 1
ATOM 4947 C CA . LYS B 1 274 ? 12.68 2.887 -8.453 1 98.62 274 LYS B CA 1
ATOM 4948 C C . LYS B 1 274 ? 13.719 2.84 -7.34 1 98.62 274 LYS B C 1
ATOM 4950 O O . LYS B 1 274 ? 14.578 1.959 -7.328 1 98.62 274 LYS B O 1
ATOM 4955 N N . ALA B 1 275 ? 13.625 3.723 -6.352 1 98.81 275 ALA B N 1
ATOM 4956 C CA . ALA B 1 275 ? 14.672 3.916 -5.352 1 98.81 275 ALA B CA 1
ATOM 4957 C C . ALA B 1 275 ? 14.523 2.93 -4.199 1 98.81 275 ALA B C 1
ATOM 4959 O O . ALA B 1 275 ? 15.492 2.627 -3.5 1 98.81 275 ALA B O 1
ATOM 4960 N N . VAL B 1 276 ? 13.336 2.467 -3.945 1 98.81 276 VAL B N 1
ATOM 4961 C CA . VAL B 1 276 ? 13.07 1.565 -2.828 1 98.81 276 VAL B CA 1
ATOM 4962 C C . VAL B 1 276 ? 13.281 0.119 -3.273 1 98.81 276 VAL B C 1
ATOM 4964 O O . VAL B 1 276 ? 12.883 -0.259 -4.379 1 98.81 276 VAL B O 1
ATOM 4967 N N . LYS B 1 277 ? 13.82 -0.687 -2.441 1 98.44 277 LYS B N 1
ATOM 4968 C CA . LYS B 1 277 ? 14.227 -2.047 -2.779 1 98.44 277 LYS B CA 1
ATOM 4969 C C . LYS B 1 277 ? 13.016 -2.943 -3.016 1 98.44 277 LYS B C 1
ATOM 4971 O O . LYS B 1 277 ? 11.883 -2.539 -2.758 1 98.44 277 LYS B O 1
ATOM 4976 N N . PHE B 1 278 ? 13.297 -4.188 -3.562 1 98 278 PHE B N 1
ATOM 4977 C CA . PHE B 1 278 ? 12.273 -5.227 -3.625 1 98 278 PHE B CA 1
ATOM 4978 C C . PHE B 1 278 ? 11.664 -5.469 -2.252 1 98 278 PHE B C 1
ATOM 4980 O O . PHE B 1 278 ? 12.367 -5.512 -1.246 1 98 278 PHE B O 1
ATOM 4987 N N . THR B 1 279 ? 10.281 -5.527 -2.246 1 98.31 279 THR B N 1
ATOM 4988 C CA . THR B 1 279 ? 9.484 -5.832 -1.066 1 98.31 279 THR B CA 1
ATOM 4989 C C . THR B 1 279 ? 9.547 -4.691 -0.056 1 98.31 279 THR B C 1
ATOM 4991 O O . THR B 1 279 ? 9.18 -4.863 1.107 1 98.31 279 THR B O 1
ATOM 4994 N N . GLY B 1 280 ? 10.133 -3.541 -0.427 1 98.62 280 GLY B N 1
ATOM 4995 C CA . GLY B 1 280 ? 10.188 -2.393 0.466 1 98.62 280 GLY B CA 1
ATOM 4996 C C . GLY B 1 280 ? 8.852 -1.699 0.628 1 98.62 280 GLY B C 1
ATOM 4997 O O . GLY B 1 280 ? 7.883 -2.035 -0.06 1 98.62 280 GLY B O 1
ATOM 4998 N N . GLY B 1 281 ? 8.805 -0.8 1.551 1 98.81 281 GLY B N 1
ATOM 4999 C CA . GLY B 1 281 ? 7.59 -0.047 1.815 1 98.81 281 GLY B CA 1
ATOM 5000 C C . GLY B 1 281 ? 7.723 1.43 1.494 1 98.81 281 GLY B C 1
ATOM 5001 O O . GLY B 1 281 ? 8.781 2.025 1.713 1 98.81 281 GLY B O 1
ATOM 5002 N N . ILE B 1 282 ? 6.633 2.02 0.995 1 98.94 282 ILE B N 1
ATOM 5003 C CA . ILE B 1 282 ? 6.566 3.438 0.66 1 98.94 282 ILE B CA 1
ATOM 5004 C C . ILE B 1 282 ? 5.402 4.09 1.404 1 98.94 282 ILE B C 1
ATOM 5006 O O . ILE B 1 282 ? 4.27 3.611 1.336 1 98.94 282 ILE B O 1
ATOM 5010 N N . GLY B 1 283 ? 5.672 5.078 2.189 1 98.94 283 GLY B N 1
ATOM 5011 C CA . GLY B 1 283 ? 4.652 5.91 2.812 1 98.94 283 GLY B CA 1
ATOM 5012 C C . GLY B 1 283 ? 4.461 7.242 2.113 1 98.94 283 GLY B C 1
ATOM 5013 O O . GLY B 1 283 ? 5.43 7.863 1.676 1 98.94 283 GLY B O 1
ATOM 5014 N N . VAL B 1 284 ? 3.199 7.68 2.025 1 98.88 284 VAL B N 1
ATOM 5015 C CA . VAL B 1 284 ? 2.908 8.898 1.271 1 98.88 284 VAL B CA 1
ATOM 5016 C C . VAL B 1 284 ? 2.045 9.828 2.113 1 98.88 284 VAL B C 1
ATOM 5018 O O . VAL B 1 284 ? 0.877 9.539 2.377 1 98.88 284 VAL B O 1
ATOM 5021 N N . VAL B 1 285 ? 2.635 10.977 2.498 1 98.38 285 VAL B N 1
ATOM 5022 C CA . VAL B 1 285 ? 1.848 11.953 3.244 1 98.38 285 VAL B CA 1
ATOM 5023 C C . VAL B 1 285 ? 1.734 13.25 2.441 1 98.38 285 VAL B C 1
ATOM 5025 O O . VAL B 1 285 ? 0.915 14.109 2.76 1 98.38 285 VAL B O 1
ATOM 5028 N N . GLY B 1 286 ? 2.666 13.422 1.401 1 97.19 286 GLY B N 1
ATOM 5029 C CA . GLY B 1 286 ? 2.408 14.539 0.512 1 97.19 286 GLY B CA 1
ATOM 5030 C C . GLY B 1 286 ? 0.992 14.562 -0.03 1 97.19 286 GLY B C 1
ATOM 5031 O O . GLY B 1 286 ? 0.46 13.523 -0.43 1 97.19 286 GLY B O 1
ATOM 5032 N N . VAL B 1 287 ? 0.437 15.711 -0.147 1 94.69 287 VAL B N 1
ATOM 5033 C CA . VAL B 1 287 ? -0.981 15.812 -0.477 1 94.69 287 VAL B CA 1
ATOM 5034 C C . VAL B 1 287 ? -1.185 15.555 -1.969 1 94.69 287 VAL B C 1
ATOM 5036 O O . VAL B 1 287 ? -0.511 16.156 -2.807 1 94.69 287 VAL B O 1
ATOM 5039 N N . PHE B 1 288 ? -1.999 14.609 -2.246 1 94 288 PHE B N 1
ATOM 5040 C CA . PHE B 1 288 ? -2.592 14.422 -3.566 1 94 288 PHE B CA 1
ATOM 5041 C C . PHE B 1 288 ? -4.098 14.641 -3.52 1 94 288 PHE B C 1
ATOM 5043 O O . PHE B 1 288 ? -4.762 14.234 -2.564 1 94 288 PHE B O 1
ATOM 5050 N N . ILE B 1 289 ? -4.637 15.336 -4.523 1 90.69 289 ILE B N 1
ATOM 5051 C CA . ILE B 1 289 ? -6.047 15.703 -4.473 1 90.69 289 ILE B CA 1
ATOM 5052 C C . ILE B 1 289 ? -6.781 15.086 -5.66 1 90.69 289 ILE B C 1
ATOM 5054 O O . ILE B 1 289 ? -6.219 14.953 -6.75 1 90.69 289 ILE B O 1
ATOM 5058 N N . PRO B 1 290 ? -8.023 14.688 -5.441 1 92.44 290 PRO B N 1
ATOM 5059 C CA . PRO B 1 290 ? -8.789 14.055 -6.512 1 92.44 290 PRO B CA 1
ATOM 5060 C C . PRO B 1 290 ? -9.102 15.008 -7.664 1 92.44 290 PRO B C 1
ATOM 5062 O O . PRO B 1 290 ? -9.312 14.57 -8.797 1 92.44 290 PRO B O 1
ATOM 5065 N N . ASN B 1 291 ? -9.203 16.266 -7.344 1 90.06 291 ASN B N 1
ATOM 5066 C CA . ASN B 1 291 ? -9.508 17.297 -8.328 1 90.06 291 ASN B CA 1
ATOM 5067 C C . ASN B 1 291 ? -8.609 18.516 -8.156 1 90.06 291 ASN B C 1
ATOM 5069 O O . ASN B 1 291 ? -8.594 19.125 -7.09 1 90.06 291 ASN B O 1
ATOM 5073 N N . ASP B 1 292 ? -7.832 18.781 -9.188 1 87.75 292 ASP B N 1
ATOM 5074 C CA . ASP B 1 292 ? -6.941 19.938 -9.211 1 87.75 292 ASP B CA 1
ATOM 5075 C C . ASP B 1 292 ? -7.152 20.766 -10.477 1 87.75 292 ASP B C 1
ATOM 5077 O O . ASP B 1 292 ? -6.418 20.609 -11.453 1 87.75 292 ASP B O 1
ATOM 5081 N N . PRO B 1 293 ? -8.047 21.719 -10.43 1 85.62 293 PRO B N 1
ATOM 5082 C CA . PRO B 1 293 ? -8.32 22.516 -11.625 1 85.62 293 PRO B CA 1
ATOM 5083 C C . PRO B 1 293 ? -7.074 23.203 -12.188 1 85.62 293 PRO B C 1
ATOM 5085 O O . PRO B 1 293 ? -7.008 23.484 -13.391 1 85.62 293 PRO B O 1
ATOM 5088 N N . GLY B 1 294 ? -6.133 23.453 -11.406 1 85.56 294 GLY B N 1
ATOM 5089 C CA . GLY B 1 294 ? -4.914 24.109 -11.844 1 85.56 294 GLY B CA 1
ATOM 5090 C C . GLY B 1 294 ? -3.812 23.141 -12.234 1 85.56 294 GLY B C 1
ATOM 5091 O O . GLY B 1 294 ? -2.664 23.547 -12.422 1 85.56 294 GLY B O 1
ATOM 5092 N N . GLY B 1 295 ? -4.176 21.875 -12.375 1 88.31 295 GLY B N 1
ATOM 5093 C CA . GLY B 1 295 ? -3.186 20.875 -12.719 1 88.31 295 GLY B CA 1
ATOM 5094 C C . GLY B 1 295 ? -2.51 21.125 -14.055 1 88.31 295 GLY B C 1
ATOM 5095 O O . GLY B 1 295 ? -3.082 21.766 -14.93 1 88.31 295 GLY B O 1
ATOM 5096 N N . PRO B 1 296 ? -1.304 20.641 -14.242 1 91.94 296 PRO B N 1
ATOM 5097 C CA . PRO B 1 296 ? -0.497 20.953 -15.422 1 91.94 296 PRO B CA 1
ATOM 5098 C C . PRO B 1 296 ? -1.018 20.266 -16.688 1 91.94 296 PRO B C 1
ATOM 5100 O O . PRO B 1 296 ? -0.624 20.641 -17.797 1 91.94 296 PRO B O 1
ATOM 5103 N N . ASP B 1 297 ? -1.837 19.188 -16.578 1 94.06 297 ASP B N 1
ATOM 5104 C CA . ASP B 1 297 ? -2.404 18.469 -17.719 1 94.06 297 ASP B CA 1
ATOM 5105 C C . ASP B 1 297 ? -3.764 17.875 -17.375 1 94.06 297 ASP B C 1
ATOM 5107 O O . ASP B 1 297 ? -4.266 18.062 -16.266 1 94.06 297 ASP B O 1
ATOM 5111 N N . SER B 1 298 ? -4.359 17.25 -18.344 1 95.38 298 SER B N 1
ATOM 5112 C CA . SER B 1 298 ? -5.723 16.75 -18.188 1 95.38 298 SER B CA 1
ATOM 5113 C C . SER B 1 298 ? -5.801 15.664 -17.109 1 95.38 298 SER B C 1
ATOM 5115 O O . SER B 1 298 ? -6.793 15.562 -16.391 1 95.38 298 SER B O 1
ATOM 5117 N N . LEU B 1 299 ? -4.797 14.812 -17.016 1 95.88 299 LEU B N 1
ATOM 5118 C CA . LEU B 1 299 ? -4.777 13.75 -16.016 1 95.88 299 LEU B CA 1
ATOM 5119 C C . LEU B 1 299 ? -4.68 14.328 -14.602 1 95.88 299 LEU B C 1
ATOM 5121 O O . LEU B 1 299 ? -5.453 13.953 -13.719 1 95.88 299 LEU B O 1
ATOM 5125 N N . ALA B 1 300 ? -3.77 15.258 -14.453 1 93.38 300 ALA B N 1
ATOM 5126 C CA . ALA B 1 300 ? -3.545 15.883 -13.148 1 93.38 300 ALA B CA 1
ATOM 5127 C C . ALA B 1 300 ? -4.793 16.625 -12.672 1 93.38 300 ALA B C 1
ATOM 5129 O O . ALA B 1 300 ? -5.074 16.656 -11.469 1 93.38 300 ALA B O 1
ATOM 5130 N N . LYS B 1 301 ? -5.477 17.266 -13.594 1 93.56 301 LYS B N 1
ATOM 5131 C CA . LYS B 1 301 ? -6.691 18 -13.234 1 93.56 301 LYS B CA 1
ATOM 5132 C C . LYS B 1 301 ? -7.727 17.062 -12.609 1 93.56 301 LYS B C 1
ATOM 5134 O O . LYS B 1 301 ? -8.57 17.5 -11.828 1 93.56 301 LYS B O 1
ATOM 5139 N N . LYS B 1 302 ? -7.578 15.781 -12.914 1 94.94 302 LYS B N 1
ATOM 5140 C CA . LYS B 1 302 ? -8.516 14.789 -12.391 1 94.94 302 LYS B CA 1
ATOM 5141 C C . LYS B 1 302 ? -7.883 13.977 -11.266 1 94.94 302 LYS B C 1
ATOM 5143 O O . LYS B 1 302 ? -8.383 12.914 -10.906 1 94.94 302 LYS B O 1
ATOM 5148 N N . GLY B 1 303 ? -6.738 14.438 -10.812 1 95.38 303 GLY B N 1
ATOM 5149 C CA . GLY B 1 303 ? -6.059 13.766 -9.719 1 95.38 303 GLY B CA 1
ATOM 5150 C C . GLY B 1 303 ? -5.383 12.477 -10.141 1 95.38 303 GLY B C 1
ATOM 5151 O O . GLY B 1 303 ? -5.035 11.641 -9.305 1 95.38 303 GLY B O 1
ATOM 5152 N N . GLU B 1 304 ? -5.273 12.227 -11.422 1 97.56 304 GLU B N 1
ATOM 5153 C CA . GLU B 1 304 ? -4.648 11.016 -11.961 1 97.56 304 GLU B CA 1
ATOM 5154 C C . GLU B 1 304 ? -3.182 11.258 -12.305 1 97.56 304 GLU B C 1
ATOM 5156 O O . GLU B 1 304 ? -2.789 12.383 -12.617 1 97.56 304 GLU B O 1
ATOM 5161 N N . ILE B 1 305 ? -2.414 10.203 -12.18 1 97.81 305 ILE B N 1
ATOM 5162 C CA . ILE B 1 305 ? -1.016 10.305 -12.586 1 97.81 305 ILE B CA 1
ATOM 5163 C C . ILE B 1 305 ? -0.619 9.078 -13.391 1 97.81 305 ILE B C 1
ATOM 5165 O O . ILE B 1 305 ? -1.239 8.016 -13.266 1 97.81 305 ILE B O 1
ATOM 5169 N N . VAL B 1 306 ? 0.355 9.242 -14.328 1 97.88 306 VAL B N 1
ATOM 5170 C CA . VAL B 1 306 ? 1.021 8.094 -14.945 1 97.88 306 VAL B CA 1
ATOM 5171 C C . VAL B 1 306 ? 1.947 7.43 -13.93 1 97.88 306 VAL B C 1
ATOM 5173 O O . VAL B 1 306 ? 2.9 8.047 -13.453 1 97.88 306 VAL B O 1
ATOM 5176 N N . PHE B 1 307 ? 1.645 6.238 -13.57 1 98.12 307 PHE B N 1
ATOM 5177 C CA . PHE B 1 307 ? 2.311 5.57 -12.453 1 98.12 307 PHE B CA 1
ATOM 5178 C C . PHE B 1 307 ? 2.988 4.285 -12.922 1 98.12 307 PHE B C 1
ATOM 5180 O O . PHE B 1 307 ? 2.408 3.518 -13.695 1 98.12 307 PHE B O 1
ATOM 5187 N N . ASP B 1 308 ? 4.234 4.059 -12.445 1 97.88 308 ASP B N 1
ATOM 5188 C CA . ASP B 1 308 ? 5.016 2.877 -12.797 1 97.88 308 ASP B CA 1
ATOM 5189 C C . ASP B 1 308 ? 4.523 1.647 -12.039 1 97.88 308 ASP B C 1
ATOM 5191 O O . ASP B 1 308 ? 5.277 1.045 -11.273 1 97.88 308 ASP B O 1
ATOM 5195 N N . TRP B 1 309 ? 3.381 1.204 -12.352 1 97.81 309 TRP B N 1
ATOM 5196 C CA . TRP B 1 309 ? 2.721 0.137 -11.609 1 97.81 309 TRP B CA 1
ATOM 5197 C C . TRP B 1 309 ? 3.402 -1.204 -11.859 1 97.81 309 TRP B C 1
ATOM 5199 O O . TRP B 1 309 ? 3.473 -2.049 -10.969 1 97.81 309 TRP B O 1
ATOM 5209 N N . GLY B 1 310 ? 3.809 -1.435 -13.117 1 97.38 310 GLY B N 1
ATOM 5210 C CA . GLY B 1 310 ? 4.504 -2.674 -13.43 1 97.38 310 GLY B CA 1
ATOM 5211 C C . GLY B 1 310 ? 5.711 -2.918 -12.547 1 97.38 310 GLY B C 1
ATOM 5212 O O . GLY B 1 310 ? 5.891 -4.016 -12.016 1 97.38 310 GLY B O 1
ATOM 5213 N N . MET B 1 311 ? 6.469 -1.883 -12.352 1 97.69 311 MET B N 1
ATOM 5214 C CA . MET B 1 311 ? 7.668 -2.004 -11.523 1 97.69 311 MET B CA 1
ATOM 5215 C C . MET B 1 311 ? 7.297 -2.162 -10.055 1 97.69 311 MET B C 1
ATOM 5217 O O . MET B 1 311 ? 7.906 -2.959 -9.336 1 97.69 311 MET B O 1
ATOM 5221 N N . LEU B 1 312 ? 6.305 -1.396 -9.594 1 98.62 312 LEU B N 1
ATOM 5222 C CA . LEU B 1 312 ? 5.836 -1.517 -8.211 1 98.62 312 LEU B CA 1
ATOM 5223 C C . LEU B 1 312 ? 5.434 -2.953 -7.902 1 98.62 312 LEU B C 1
ATOM 5225 O O . LEU B 1 312 ? 5.82 -3.5 -6.867 1 98.62 312 LEU B O 1
ATOM 5229 N N . TRP B 1 313 ? 4.676 -3.545 -8.773 1 98.19 313 TRP B N 1
ATOM 5230 C CA . TRP B 1 313 ? 4.211 -4.918 -8.602 1 98.19 313 TRP B CA 1
ATOM 5231 C C . TRP B 1 313 ? 5.375 -5.898 -8.664 1 98.19 313 TRP B C 1
ATOM 5233 O O . TRP B 1 313 ? 5.48 -6.805 -7.832 1 98.19 313 TRP B O 1
ATOM 5243 N N . PHE B 1 314 ? 6.246 -5.703 -9.703 1 96.62 314 PHE B N 1
ATOM 5244 C CA . PHE B 1 314 ? 7.383 -6.59 -9.938 1 96.62 314 PHE B CA 1
ATOM 5245 C C . PHE B 1 314 ? 8.266 -6.664 -8.695 1 96.62 314 PHE B C 1
ATOM 5247 O O . PHE B 1 314 ? 8.781 -7.734 -8.359 1 96.62 314 PHE B O 1
ATOM 5254 N N . LYS B 1 315 ? 8.359 -5.57 -7.973 1 97.88 315 LYS B N 1
ATOM 5255 C CA . LYS B 1 315 ? 9.211 -5.48 -6.793 1 97.88 315 LYS B CA 1
ATOM 5256 C C . LYS B 1 315 ? 8.477 -5.953 -5.543 1 97.88 315 LYS B C 1
ATOM 5258 O O . LYS B 1 315 ? 9.07 -6.031 -4.461 1 97.88 315 LYS B O 1
ATOM 5263 N N . GLY B 1 316 ? 7.18 -6.215 -5.656 1 98.44 316 GLY B N 1
ATOM 5264 C CA . GLY B 1 316 ? 6.418 -6.617 -4.488 1 98.44 316 GLY B CA 1
ATOM 5265 C C . GLY B 1 316 ? 6.371 -5.547 -3.41 1 98.44 316 GLY B C 1
ATOM 5266 O O . GLY B 1 316 ? 6.477 -5.855 -2.219 1 98.44 316 GLY B O 1
ATOM 5267 N N . GLN B 1 317 ? 6.262 -4.293 -3.799 1 98.81 317 GLN B N 1
ATOM 5268 C CA . GLN B 1 317 ? 6.297 -3.18 -2.854 1 98.81 317 GLN B CA 1
ATOM 5269 C C . GLN B 1 317 ? 4.918 -2.922 -2.256 1 98.81 317 GLN B C 1
ATOM 5271 O O . GLN B 1 317 ? 3.908 -3.383 -2.791 1 98.81 317 GLN B O 1
ATOM 5276 N N . ARG B 1 318 ? 4.914 -2.295 -1.134 1 98.62 318 ARG B N 1
ATOM 5277 C CA . ARG B 1 318 ? 3.699 -1.828 -0.479 1 98.62 318 ARG B CA 1
ATOM 5278 C C . ARG B 1 318 ? 3.67 -0.305 -0.399 1 98.62 318 ARG B C 1
ATOM 5280 O O . ARG B 1 318 ? 4.707 0.33 -0.192 1 98.62 318 ARG B O 1
ATOM 5287 N N . VAL B 1 319 ? 2.459 0.235 -0.537 1 98.88 319 VAL B N 1
ATOM 5288 C CA . VAL B 1 319 ? 2.256 1.676 -0.434 1 98.88 319 VAL B CA 1
ATOM 5289 C C . VAL B 1 319 ? 1.133 1.97 0.558 1 98.88 319 VAL B C 1
ATOM 5291 O O . VAL B 1 319 ? 0.096 1.303 0.546 1 98.88 319 VAL B O 1
ATOM 5294 N N . ALA B 1 320 ? 1.33 2.844 1.463 1 98.81 320 ALA B N 1
ATOM 5295 C CA . ALA B 1 320 ? 0.292 3.361 2.352 1 98.81 320 ALA B CA 1
ATOM 5296 C C . ALA B 1 320 ? 0.246 4.887 2.312 1 98.81 320 ALA B C 1
ATOM 5298 O O . ALA B 1 320 ? 1.283 5.539 2.193 1 98.81 320 ALA B O 1
ATOM 5299 N N . THR B 1 321 ? -0.973 5.406 2.367 1 98.62 321 THR B N 1
ATOM 5300 C CA . THR B 1 321 ? -1.108 6.836 2.115 1 98.62 321 THR B CA 1
ATOM 5301 C C . THR B 1 321 ? -2.061 7.477 3.123 1 98.62 321 THR B C 1
ATOM 5303 O O . THR B 1 321 ? -2.682 6.777 3.926 1 98.62 321 THR B O 1
ATOM 5306 N N . GLY B 1 322 ? -2.158 8.812 3.025 1 97.25 322 GLY B N 1
ATOM 5307 C CA . GLY B 1 322 ? -3.256 9.531 3.652 1 97.25 322 GLY B CA 1
ATOM 5308 C C . GLY B 1 322 ? -2.799 10.508 4.719 1 97.25 322 GLY B C 1
ATOM 5309 O O . GLY B 1 322 ? -1.606 10.594 5.016 1 97.25 322 GLY B O 1
ATOM 5310 N N . GLN B 1 323 ? -3.746 11.227 5.199 1 97.06 323 GLN B N 1
ATOM 5311 C CA . GLN B 1 323 ? -3.537 12.227 6.238 1 97.06 323 GLN B CA 1
ATOM 5312 C C . GLN B 1 323 ? -3.109 11.578 7.551 1 97.06 323 GLN B C 1
ATOM 5314 O O . GLN B 1 323 ? -3.48 10.438 7.836 1 97.06 323 GLN B O 1
ATOM 5319 N N . CYS B 1 324 ? -2.389 12.289 8.281 1 98.44 324 CYS B N 1
ATOM 5320 C CA . CYS B 1 324 ? -1.824 11.781 9.531 1 98.44 324 CYS B CA 1
ATOM 5321 C C . CYS B 1 324 ? -2.9 11.648 10.602 1 98.44 324 CYS B C 1
ATOM 5323 O O . CYS B 1 324 ? -3.68 12.57 10.828 1 98.44 324 CYS B O 1
ATOM 5325 N N . ASN B 1 325 ? -2.947 10.461 11.211 1 98.69 325 ASN B N 1
ATOM 5326 C CA . ASN B 1 325 ? -3.693 10.289 12.453 1 98.69 325 ASN B CA 1
ATOM 5327 C C . ASN B 1 325 ? -2.92 10.82 13.648 1 98.69 325 ASN B C 1
ATOM 5329 O O . ASN B 1 325 ? -2.35 10.055 14.422 1 98.69 325 ASN B O 1
ATOM 5333 N N . VAL B 1 326 ? -2.977 12.055 13.883 1 98.75 326 VAL B N 1
ATOM 5334 C CA . VAL B 1 326 ? -2.092 12.758 14.805 1 98.75 326 VAL B CA 1
ATOM 5335 C C . VAL B 1 326 ? -2.182 12.125 16.188 1 98.75 326 VAL B C 1
ATOM 5337 O O . VAL B 1 326 ? -1.163 11.922 16.859 1 98.75 326 VAL B O 1
ATOM 5340 N N . LYS B 1 327 ? -3.354 11.75 16.609 1 98.5 327 LYS B N 1
ATOM 5341 C CA . LYS B 1 327 ? -3.592 11.273 17.969 1 98.5 327 LYS B CA 1
ATOM 5342 C C . LYS B 1 327 ? -2.854 9.961 18.219 1 98.5 327 LYS B C 1
ATOM 5344 O O . LYS B 1 327 ? -2.613 9.594 19.375 1 98.5 327 LYS B O 1
ATOM 5349 N N . ALA B 1 328 ? -2.467 9.328 17.172 1 98.25 328 ALA B N 1
ATOM 5350 C CA . ALA B 1 328 ? -1.758 8.062 17.328 1 98.25 328 ALA B CA 1
ATOM 5351 C C . ALA B 1 328 ? -0.354 8.281 17.891 1 98.25 328 ALA B C 1
ATOM 5353 O O . ALA B 1 328 ? 0.251 7.363 18.438 1 98.25 328 ALA B O 1
ATOM 5354 N N . TYR B 1 329 ? 0.134 9.555 17.781 1 98.5 329 TYR B N 1
ATOM 5355 C CA . TYR B 1 329 ? 1.568 9.719 18 1 98.5 329 TYR B CA 1
ATOM 5356 C C . TYR B 1 329 ? 1.854 10.859 18.969 1 98.5 329 TYR B C 1
ATOM 5358 O O . TYR B 1 329 ? 2.908 10.891 19.609 1 98.5 329 TYR B O 1
ATOM 5366 N N . ASN B 1 330 ? 0.999 11.844 19.016 1 98.44 330 ASN B N 1
ATOM 5367 C CA . ASN B 1 330 ? 1.369 13.148 19.562 1 98.44 330 ASN B CA 1
ATOM 5368 C C . ASN B 1 330 ? 1.66 13.062 21.062 1 98.44 330 ASN B C 1
ATOM 5370 O O . ASN B 1 330 ? 2.527 13.773 21.578 1 98.44 330 ASN B O 1
ATOM 5374 N N . ARG B 1 331 ? 1.028 12.125 21.797 1 98.12 331 ARG B N 1
ATOM 5375 C CA . ARG B 1 331 ? 1.299 11.992 23.234 1 98.12 331 ARG B CA 1
ATOM 5376 C C . ARG B 1 331 ? 2.721 11.5 23.469 1 98.12 331 ARG B C 1
ATOM 5378 O O . ARG B 1 331 ? 3.436 12.047 24.312 1 98.12 331 ARG B O 1
ATOM 5385 N N . GLN B 1 332 ? 3.137 10.438 22.734 1 98.31 332 GLN B N 1
ATOM 5386 C CA . GLN B 1 332 ? 4.48 9.898 22.906 1 98.31 332 GLN B CA 1
ATOM 5387 C C . GLN B 1 332 ? 5.539 10.898 22.438 1 98.31 332 GLN B C 1
ATOM 5389 O O . GLN B 1 332 ? 6.578 11.047 23.094 1 98.31 332 GLN B O 1
ATOM 5394 N N . LEU B 1 333 ? 5.262 11.586 21.391 1 98.81 333 LEU B N 1
ATOM 5395 C CA . LEU B 1 333 ? 6.207 12.578 20.875 1 98.81 333 LEU B CA 1
ATOM 5396 C C . LEU B 1 333 ? 6.332 13.758 21.828 1 98.81 333 LEU B C 1
ATOM 5398 O O . LEU B 1 333 ? 7.41 14.336 21.984 1 98.81 333 LEU B O 1
ATOM 5402 N N . ARG B 1 334 ? 5.25 14.094 22.5 1 98.81 334 ARG B N 1
ATOM 5403 C CA . ARG B 1 334 ? 5.277 15.125 23.531 1 98.81 334 ARG B CA 1
ATOM 5404 C C . ARG B 1 334 ? 6.262 14.766 24.641 1 98.81 334 ARG B C 1
ATOM 5406 O O . ARG B 1 334 ? 7.031 15.609 25.094 1 98.81 334 ARG B O 1
ATOM 5413 N N . GLU B 1 335 ? 6.227 13.484 25.047 1 98.69 335 GLU B N 1
ATOM 5414 C CA . GLU B 1 335 ? 7.121 13.039 26.109 1 98.69 335 GLU B CA 1
ATOM 5415 C C . GLU B 1 335 ? 8.586 13.188 25.703 1 98.69 335 GLU B C 1
ATOM 5417 O O . GLU B 1 335 ? 9.43 13.57 26.516 1 98.69 335 GLU B O 1
ATOM 5422 N N . LEU B 1 336 ? 8.867 12.914 24.453 1 98.69 336 LEU B N 1
ATOM 5423 C CA . LEU B 1 336 ? 10.234 13.047 23.969 1 98.69 336 LEU B CA 1
ATOM 5424 C C . LEU B 1 336 ? 10.688 14.508 24 1 98.69 336 LEU B C 1
ATOM 5426 O O . LEU B 1 336 ? 11.836 14.797 24.344 1 98.69 336 LEU B O 1
ATOM 5430 N N . ILE B 1 337 ? 9.82 15.398 23.625 1 98.69 337 ILE B N 1
ATOM 5431 C CA . ILE B 1 337 ? 10.133 16.828 23.672 1 98.69 337 ILE B CA 1
ATOM 5432 C C . ILE B 1 337 ? 10.328 17.25 25.125 1 98.69 337 ILE B C 1
ATOM 5434 O O . ILE B 1 337 ? 11.305 17.938 25.453 1 98.69 337 ILE B O 1
ATOM 5438 N N . HIS B 1 338 ? 9.422 16.812 25.984 1 98.69 338 HIS B N 1
ATOM 5439 C CA . HIS B 1 338 ? 9.461 17.172 27.391 1 98.69 338 HIS B CA 1
ATOM 5440 C C . HIS B 1 338 ? 10.789 16.781 28.031 1 98.69 338 HIS B C 1
ATOM 5442 O O . HIS B 1 338 ? 11.383 17.547 28.781 1 98.69 338 HIS B O 1
ATOM 5448 N N . LEU B 1 339 ? 11.305 15.633 27.625 1 98.06 339 LEU B N 1
ATOM 5449 C CA . LEU B 1 339 ? 12.516 15.07 28.219 1 98.06 339 LEU B CA 1
ATOM 5450 C C . LEU B 1 339 ? 13.758 15.562 27.484 1 98.06 339 LEU B C 1
ATOM 5452 O O . LEU B 1 339 ? 14.875 15.164 27.828 1 98.06 339 LEU B O 1
ATOM 5456 N N . GLY B 1 340 ? 13.578 16.344 26.5 1 97.44 340 GLY B N 1
ATOM 5457 C CA . GLY B 1 340 ? 14.703 16.922 25.797 1 97.44 340 GLY B CA 1
ATOM 5458 C C . GLY B 1 340 ? 15.359 15.961 24.812 1 97.44 340 GLY B C 1
ATOM 5459 O O . GLY B 1 340 ? 16.484 16.203 24.375 1 97.44 340 GLY B O 1
ATOM 5460 N N . LYS B 1 341 ? 14.664 14.953 24.422 1 96.81 341 LYS B N 1
ATOM 5461 C CA . LYS B 1 341 ? 15.203 13.945 23.516 1 96.81 341 LYS B CA 1
ATOM 5462 C C . LYS B 1 341 ? 15 14.359 22.062 1 96.81 341 LYS B C 1
ATOM 5464 O O . LYS B 1 341 ? 15.719 13.891 21.172 1 96.81 341 LYS B O 1
ATOM 5469 N N . VAL B 1 342 ? 13.992 15.219 21.844 1 97.19 342 VAL B N 1
ATOM 5470 C CA . VAL B 1 342 ? 13.695 15.711 20.5 1 97.19 342 VAL B CA 1
ATOM 5471 C C . VAL B 1 342 ? 13.414 17.203 20.547 1 97.19 342 VAL B C 1
ATOM 5473 O O . VAL B 1 342 ? 12.734 17.688 21.453 1 97.19 342 VAL B O 1
ATOM 5476 N N . LYS B 1 343 ? 13.977 17.938 19.625 1 97.69 343 LYS B N 1
ATOM 5477 C CA . LYS B 1 343 ? 13.766 19.375 19.5 1 97.69 343 LYS B CA 1
ATOM 5478 C C . LYS B 1 343 ? 13.391 19.734 18.062 1 97.69 343 LYS B C 1
ATOM 5480 O O . LYS B 1 343 ? 14.227 20.203 17.297 1 97.69 343 LYS B O 1
ATOM 5485 N N . PRO B 1 344 ? 12.117 19.625 17.719 1 98.38 344 PRO B N 1
ATOM 5486 C CA . PRO B 1 344 ? 11.695 19.812 16.328 1 98.38 344 PRO B CA 1
ATOM 5487 C C . PRO B 1 344 ? 11.742 21.266 15.891 1 98.38 344 PRO B C 1
ATOM 5489 O O . PRO B 1 344 ? 11.648 21.562 14.695 1 98.38 344 PRO B O 1
ATOM 5492 N N . SER B 1 345 ? 11.984 22.188 16.734 1 97.88 345 SER B N 1
ATOM 5493 C CA . SER B 1 345 ? 11.93 23.609 16.422 1 97.88 345 SER B CA 1
ATOM 5494 C C . SER B 1 345 ? 13.203 24.062 15.711 1 97.88 345 SER B C 1
ATOM 5496 O O . SER B 1 345 ? 13.328 25.234 15.32 1 97.88 345 SER B O 1
ATOM 5498 N N . TRP B 1 346 ? 14.172 23.125 15.453 1 96.81 346 TRP B N 1
ATOM 5499 C CA . TRP B 1 346 ? 15.414 23.531 14.805 1 96.81 346 TRP B CA 1
ATOM 5500 C C . TRP B 1 346 ? 15.141 24.047 13.398 1 96.81 346 TRP B C 1
ATOM 5502 O O . TRP B 1 346 ? 15.984 24.734 12.812 1 96.81 346 TRP B O 1
ATOM 5512 N N . ILE B 1 347 ? 13.922 23.75 12.906 1 96.75 347 ILE B N 1
ATOM 5513 C CA . ILE B 1 347 ? 13.633 24.172 11.539 1 96.75 347 ILE B CA 1
ATOM 5514 C C . ILE B 1 347 ? 12.945 25.531 11.539 1 96.75 347 ILE B C 1
ATOM 5516 O O . ILE B 1 347 ? 12.656 26.094 10.484 1 96.75 347 ILE B O 1
ATOM 5520 N N . VAL B 1 348 ? 12.57 26.125 12.727 1 97.5 348 VAL B N 1
ATOM 5521 C CA . VAL B 1 348 ? 11.859 27.391 12.797 1 97.5 348 VAL B CA 1
ATOM 5522 C C . VAL B 1 348 ? 12.797 28.531 12.375 1 97.5 348 VAL B C 1
ATOM 5524 O O . VAL B 1 348 ? 13.844 28.734 12.992 1 97.5 348 VAL B O 1
ATOM 5527 N N . SER B 1 349 ? 12.367 29.203 11.359 1 96.62 349 SER B N 1
ATOM 5528 C CA . SER B 1 349 ? 13.188 30.297 10.852 1 96.62 349 SER B CA 1
ATOM 5529 C C . SER B 1 349 ? 12.68 31.641 11.344 1 96.62 349 SER B C 1
ATOM 5531 O O . SER B 1 349 ? 13.461 32.594 11.523 1 96.62 349 SER B O 1
ATOM 5533 N N . HIS B 1 350 ? 11.352 31.75 11.5 1 97 350 HIS B N 1
ATOM 5534 C CA . HIS B 1 350 ? 10.758 33.031 11.867 1 97 350 HIS B CA 1
ATOM 5535 C C . HIS B 1 350 ? 9.625 32.844 12.867 1 97 350 HIS B C 1
ATOM 5537 O O . HIS B 1 350 ? 8.867 31.891 12.789 1 97 350 HIS B O 1
ATOM 5543 N N . THR B 1 351 ? 9.547 33.719 13.773 1 97.62 351 THR B N 1
ATOM 5544 C CA . THR B 1 351 ? 8.383 33.938 14.617 1 97.62 351 THR B CA 1
ATOM 5545 C C . THR B 1 351 ? 7.801 35.344 14.391 1 97.62 351 THR B C 1
ATOM 5547 O O . THR B 1 351 ? 8.508 36.344 14.516 1 97.62 351 THR B O 1
ATOM 5550 N N . LEU B 1 352 ? 6.516 35.375 13.977 1 97.69 352 LEU B N 1
ATOM 5551 C CA . LEU B 1 352 ? 5.879 36.625 13.617 1 97.69 352 LEU B CA 1
ATOM 5552 C C . LEU B 1 352 ? 4.602 36.844 14.422 1 97.69 352 LEU B C 1
ATOM 5554 O O . LEU B 1 352 ? 3.928 35.875 14.797 1 97.69 352 LEU B O 1
ATOM 5558 N N . PRO B 1 353 ? 4.289 38.125 14.703 1 97.56 353 PRO B N 1
ATOM 5559 C CA . PRO B 1 353 ? 2.939 38.375 15.211 1 97.56 353 PRO B CA 1
ATOM 5560 C C . PRO B 1 353 ? 1.859 38.125 14.156 1 97.56 353 PRO B C 1
ATOM 5562 O O . PRO B 1 353 ? 2.162 38.031 12.969 1 97.56 353 PRO B O 1
ATOM 5565 N N . LEU B 1 354 ? 0.643 38 14.594 1 97.62 354 LEU B N 1
ATOM 5566 C CA . LEU B 1 354 ? -0.475 37.688 13.711 1 97.62 354 LEU B CA 1
ATOM 5567 C C . LEU B 1 354 ? -0.618 38.75 12.625 1 97.62 354 LEU B C 1
ATOM 5569 O O . LEU B 1 354 ? -0.932 38.406 11.477 1 97.62 354 LEU B O 1
ATOM 5573 N N . ASP B 1 355 ? -0.315 39.969 13 1 96.69 355 ASP B N 1
ATOM 5574 C CA . ASP B 1 355 ? -0.508 41.094 12.07 1 96.69 355 ASP B CA 1
ATOM 5575 C C . ASP B 1 355 ? 0.447 41 10.883 1 96.69 355 ASP B C 1
ATOM 5577 O O . ASP B 1 355 ? 0.218 41.594 9.844 1 96.69 355 ASP B O 1
ATOM 5581 N N . LYS B 1 356 ? 1.473 40.219 11 1 97.06 356 LYS B N 1
ATOM 5582 C CA . LYS B 1 356 ? 2.459 40.062 9.93 1 97.06 356 LYS B CA 1
ATOM 5583 C C . LYS B 1 356 ? 2.254 38.75 9.18 1 97.06 356 LYS B C 1
ATOM 5585 O O . LYS B 1 356 ? 3.072 38.375 8.344 1 97.06 356 LYS B O 1
ATOM 5590 N N . ALA B 1 357 ? 1.175 38.062 9.445 1 97 357 ALA B N 1
ATOM 5591 C CA . ALA B 1 357 ? 0.893 36.781 8.805 1 97 357 ALA B CA 1
ATOM 5592 C C . ALA B 1 357 ? 0.873 36.906 7.285 1 97 357 ALA B C 1
ATOM 5594 O O . ALA B 1 357 ? 1.426 36.062 6.574 1 97 357 ALA B O 1
ATOM 5595 N N . PRO B 1 358 ? 0.249 38 6.719 1 96.81 358 PRO B N 1
ATOM 5596 C CA . PRO B 1 358 ? 0.256 38.125 5.258 1 96.81 358 PRO B CA 1
ATOM 5597 C C . PRO B 1 358 ? 1.667 38.156 4.676 1 96.81 358 PRO B C 1
ATOM 5599 O O . PRO B 1 358 ? 1.917 37.531 3.641 1 96.81 358 PRO B O 1
ATOM 5602 N N . ASP B 1 359 ? 2.559 38.812 5.367 1 95.81 359 ASP B N 1
ATOM 5603 C CA . ASP B 1 359 ? 3.953 38.812 4.941 1 95.81 359 ASP B CA 1
ATOM 5604 C C . ASP B 1 359 ? 4.547 37.406 4.984 1 95.81 359 ASP B C 1
ATOM 5606 O O . ASP B 1 359 ? 5.258 37 4.062 1 95.81 359 ASP B O 1
ATOM 5610 N N . GLY B 1 360 ? 4.273 36.688 6.023 1 95.5 360 GLY B N 1
ATOM 5611 C CA . GLY B 1 360 ? 4.73 35.312 6.141 1 95.5 360 GLY B CA 1
ATOM 5612 C C . GLY B 1 360 ? 4.258 34.438 5 1 95.5 360 GLY B C 1
ATOM 5613 O O . GLY B 1 360 ? 5.043 33.656 4.438 1 95.5 360 GLY B O 1
ATOM 5614 N N . TYR B 1 361 ? 3.006 34.594 4.617 1 96.06 361 TYR B N 1
ATOM 5615 C CA . TYR B 1 361 ? 2.43 33.812 3.531 1 96.06 361 TYR B CA 1
ATOM 5616 C C . TYR B 1 361 ? 3.113 34.125 2.207 1 96.06 361 TYR B C 1
ATOM 5618 O O . TYR B 1 361 ? 3.375 33.219 1.404 1 96.06 361 TYR B O 1
ATOM 5626 N N . GLN B 1 362 ? 3.404 35.375 1.982 1 95.19 362 GLN B N 1
ATOM 5627 C CA . GLN B 1 362 ? 4.07 35.781 0.748 1 95.19 362 GLN B CA 1
ATOM 5628 C C . GLN B 1 362 ? 5.453 35.125 0.636 1 95.19 362 GLN B C 1
ATOM 5630 O O . GLN B 1 362 ? 5.801 34.562 -0.406 1 95.19 362 GLN B O 1
ATOM 5635 N N . HIS B 1 363 ? 6.203 35.219 1.709 1 93.19 363 HIS B N 1
ATOM 5636 C CA . HIS B 1 363 ? 7.555 34.656 1.707 1 93.19 363 HIS B CA 1
ATOM 5637 C C . HIS B 1 363 ? 7.531 33.125 1.597 1 93.19 363 HIS B C 1
ATOM 5639 O O . HIS B 1 363 ? 8.375 32.531 0.917 1 93.19 363 HIS B O 1
ATOM 5645 N N . PHE B 1 364 ? 6.578 32.594 2.285 1 89.94 364 PHE B N 1
ATOM 5646 C CA . PHE B 1 364 ? 6.449 31.125 2.26 1 89.94 364 PHE B CA 1
ATOM 5647 C C . PHE B 1 364 ? 6.035 30.641 0.875 1 89.94 364 PHE B C 1
ATOM 5649 O O . PHE B 1 364 ? 6.551 29.641 0.385 1 89.94 364 PHE B O 1
ATOM 5656 N N . ASP B 1 365 ? 5.172 31.281 0.257 1 89.25 365 ASP B N 1
ATOM 5657 C CA . ASP B 1 365 ? 4.691 30.938 -1.08 1 89.25 365 ASP B CA 1
ATOM 5658 C C . ASP B 1 365 ? 5.816 31.047 -2.109 1 89.25 365 ASP B C 1
ATOM 5660 O O . ASP B 1 365 ? 5.91 30.219 -3.016 1 89.25 365 ASP B O 1
ATOM 5664 N N . LYS B 1 366 ? 6.668 32.062 -1.855 1 88.69 366 LYS B N 1
ATOM 5665 C CA . LYS B 1 366 ? 7.773 32.281 -2.781 1 88.69 366 LYS B CA 1
ATOM 5666 C C . LYS B 1 366 ? 8.945 31.359 -2.479 1 88.69 366 LYS B C 1
ATOM 5668 O O . LYS B 1 366 ? 9.922 31.312 -3.238 1 88.69 366 LYS B O 1
ATOM 5673 N N . ARG B 1 367 ? 8.891 30.688 -1.417 1 83.56 367 ARG B N 1
ATOM 5674 C CA . ARG B 1 367 ? 9.977 29.797 -1 1 83.56 367 ARG B CA 1
ATOM 5675 C C . ARG B 1 367 ? 11.289 30.562 -0.877 1 83.56 367 ARG B C 1
ATOM 5677 O O . ARG B 1 367 ? 12.305 30.156 -1.429 1 83.56 367 ARG B O 1
ATOM 5684 N N . ASP B 1 368 ? 11.148 31.641 -0.229 1 90.56 368 ASP B N 1
ATOM 5685 C CA . ASP B 1 368 ? 12.328 32.5 -0.053 1 90.56 368 ASP B CA 1
ATOM 5686 C C . ASP B 1 368 ? 13.383 31.781 0.791 1 90.56 368 ASP B C 1
ATOM 5688 O O . ASP B 1 368 ? 13.055 31.094 1.764 1 90.56 368 ASP B O 1
ATOM 5692 N N . ARG B 1 369 ? 14.594 32 0.367 1 90.88 369 ARG B N 1
ATOM 5693 C CA . ARG B 1 369 ? 15.703 31.438 1.115 1 90.88 369 ARG B CA 1
ATOM 5694 C C . ARG B 1 369 ? 15.641 31.828 2.586 1 90.88 369 ARG B C 1
ATOM 5696 O O . ARG B 1 369 ? 15.406 33 2.908 1 90.88 369 ARG B O 1
ATOM 5703 N N . GLY B 1 370 ? 15.734 30.844 3.412 1 91 370 GLY B N 1
ATOM 5704 C CA . GLY B 1 370 ? 15.773 31.109 4.84 1 91 370 GLY B CA 1
ATOM 5705 C C . GLY B 1 370 ? 14.406 31.062 5.496 1 91 370 GLY B C 1
ATOM 5706 O O . GLY B 1 370 ? 14.297 31.125 6.723 1 91 370 GLY B O 1
ATOM 5707 N N . TRP B 1 371 ? 13.383 30.969 4.723 1 93.31 371 TRP B N 1
ATOM 5708 C CA . TRP B 1 371 ? 12.031 30.812 5.262 1 93.31 371 TRP B CA 1
ATOM 5709 C C . TRP B 1 371 ? 11.625 29.344 5.25 1 93.31 371 TRP B C 1
ATOM 5711 O O . TRP B 1 371 ? 11.039 28.859 4.277 1 93.31 371 TRP B O 1
ATOM 5721 N N . THR B 1 372 ? 11.938 28.609 6.266 1 93 372 THR B N 1
ATOM 5722 C CA . THR B 1 372 ? 11.727 27.172 6.344 1 93 372 THR B CA 1
ATOM 5723 C C . THR B 1 372 ? 10.445 26.844 7.098 1 93 372 THR B C 1
ATOM 5725 O O . THR B 1 372 ? 9.562 26.156 6.574 1 93 372 THR B O 1
ATOM 5728 N N . LYS B 1 373 ? 10.336 27.359 8.281 1 95.94 373 LYS B N 1
ATOM 5729 C CA . LYS B 1 373 ? 9.133 27.219 9.086 1 95.94 373 LYS B CA 1
ATOM 5730 C C . LYS B 1 373 ? 8.797 28.5 9.82 1 95.94 373 LYS B C 1
ATOM 5732 O O . LYS B 1 373 ? 9.648 29.062 10.516 1 95.94 373 LYS B O 1
ATOM 5737 N N . VAL B 1 374 ? 7.551 28.922 9.641 1 97.06 374 VAL B N 1
ATOM 5738 C CA . VAL B 1 374 ? 7.121 30.188 10.219 1 97.06 374 VAL B CA 1
ATOM 5739 C C . VAL B 1 374 ? 6.062 29.938 11.289 1 97.06 374 VAL B C 1
ATOM 5741 O O . VAL B 1 374 ? 5.062 29.266 11.031 1 97.06 374 VAL B O 1
ATOM 5744 N N . VAL B 1 375 ? 6.324 30.438 12.453 1 97.94 375 VAL B N 1
ATOM 5745 C CA . VAL B 1 375 ? 5.371 30.359 13.562 1 97.94 375 VAL B CA 1
ATOM 5746 C C . VAL B 1 375 ? 4.758 31.734 13.797 1 97.94 375 VAL B C 1
ATOM 5748 O O . VAL B 1 375 ? 5.469 32.75 13.852 1 97.94 375 VAL B O 1
ATOM 5751 N N . LEU B 1 376 ? 3.461 31.781 13.844 1 97.94 376 LEU B N 1
ATOM 5752 C CA . LEU B 1 376 ? 2.734 32.969 14.227 1 97.94 376 LEU B CA 1
ATOM 5753 C C . LEU B 1 376 ? 2.398 32.969 15.711 1 97.94 376 LEU B C 1
ATOM 5755 O O . LEU B 1 376 ? 2.039 31.922 16.266 1 97.94 376 LEU B O 1
ATOM 5759 N N . GLN B 1 377 ? 2.48 34.125 16.281 1 97.31 377 GLN B N 1
ATOM 5760 C CA . GLN B 1 377 ? 2.113 34.281 17.688 1 97.31 377 GLN B CA 1
ATOM 5761 C C . GLN B 1 377 ? 1.048 35.375 17.844 1 97.31 377 GLN B C 1
ATOM 5763 O O . GLN B 1 377 ? 1.37 36.531 18.062 1 97.31 377 GLN B O 1
ATOM 5768 N N . PRO B 1 378 ? -0.2 34.969 17.766 1 91.56 378 PRO B N 1
ATOM 5769 C CA . PRO B 1 378 ? -1.312 35.906 17.812 1 91.56 378 PRO B CA 1
ATOM 5770 C C . PRO B 1 378 ? -1.361 36.688 19.125 1 91.56 378 PRO B C 1
ATOM 5772 O O . PRO B 1 378 ? -1.757 37.875 19.125 1 91.56 378 PRO B O 1
ATOM 5775 N N . ALA B 1 379 ? -1.235 36.094 20.281 1 73.88 379 ALA B N 1
ATOM 5776 C CA . ALA B 1 379 ? -1.344 36.75 21.594 1 73.88 379 ALA B CA 1
ATOM 5777 C C . ALA B 1 379 ? -0.033 37.438 21.969 1 73.88 379 ALA B C 1
ATOM 5779 O O . ALA B 1 379 ? 0.115 37.906 23.094 1 73.88 379 ALA B O 1
ATOM 5780 N N . ALA B 1 380 ? 0.813 37.656 21.031 1 59.72 380 ALA B N 1
ATOM 5781 C CA . ALA B 1 380 ? 2.031 38.344 21.422 1 59.72 380 ALA B CA 1
ATOM 5782 C C . ALA B 1 380 ? 1.859 39.875 21.266 1 59.72 380 ALA B C 1
ATOM 5784 O O . ALA B 1 380 ? 1.048 40.344 20.469 1 59.72 380 ALA B O 1
#

InterPro domains:
  IPR011032 GroES-like superfamily [SSF50129] (1-177)
  IPR013149 Alcohol dehydrogenase-like, C-terminal [PF00107] (187-319)
  IPR013154 Alcohol dehydrogenase-like, N-terminal [PF08240] (25-145)
  IPR036291 NAD(P)-binding domain superfamily [SSF51735] (154-340)

Organism: Cystobacter fuscus (strain ATCC 25194 / DSM 2262 / NBRC 100088 / M29) (NCBI:txid1242864)

Solvent-accessible surface area (backbone atoms only — not comparable to full-atom values): 36390 Å² total; per-residue (Å²): 67,51,27,35,26,35,65,44,62,74,35,57,44,69,39,80,44,86,64,60,56,69,84,48,45,34,14,25,26,27,40,21,46,36,22,40,67,52,77,71,51,46,43,50,37,64,47,64,50,83,56,58,67,70,40,32,34,28,33,24,21,19,26,31,29,69,41,70,25,85,64,42,79,80,67,51,69,68,41,39,29,29,32,40,25,47,36,35,66,60,71,41,78,35,23,67,69,52,36,31,34,40,8,61,69,50,9,84,88,62,50,64,13,16,23,28,32,37,63,93,15,37,90,41,61,14,34,40,17,35,44,31,59,36,64,40,26,65,67,43,44,40,76,50,63,93,58,37,78,83,42,38,68,38,48,29,34,44,6,40,45,42,29,36,8,39,40,22,41,57,45,12,61,68,46,67,63,33,34,35,36,30,40,26,41,49,63,43,20,43,26,26,51,51,35,39,54,76,50,43,38,66,40,47,33,37,32,37,72,50,66,69,39,39,51,55,41,39,74,75,68,31,44,62,40,49,53,72,80,43,62,56,42,61,50,40,18,61,77,43,75,65,53,22,24,47,15,23,31,40,39,57,29,49,75,25,57,50,86,87,66,52,70,33,53,34,50,62,61,45,42,41,55,69,21,26,18,72,58,17,22,30,5,31,52,28,60,38,48,44,62,24,88,80,37,89,45,77,51,36,28,54,13,26,32,68,35,52,48,6,48,35,27,68,33,26,27,33,42,24,36,20,73,49,34,39,82,73,39,32,68,65,52,46,52,34,40,74,71,66,76,46,70,74,37,79,53,55,56,46,80,39,44,46,85,46,42,53,61,51,50,54,41,51,74,64,57,37,86,76,56,63,29,43,36,30,20,42,71,103,68,50,26,35,26,35,65,43,63,75,34,55,44,68,39,81,44,84,64,60,58,72,83,48,45,35,13,26,27,27,40,22,47,36,21,40,67,52,77,70,52,45,42,50,37,63,47,63,50,83,55,60,66,69,40,31,34,29,34,23,21,17,26,30,29,68,40,69,25,85,63,41,78,81,65,52,67,68,42,38,29,28,32,41,26,47,37,35,67,60,70,42,77,35,25,67,70,52,37,30,35,40,7,60,70,50,9,82,87,61,49,64,12,17,23,29,32,37,62,93,15,37,92,42,61,14,33,40,17,36,44,31,57,38,62,40,26,64,66,42,44,39,78,50,63,93,58,37,78,85,40,38,68,39,48,29,35,44,6,39,43,42,29,39,9,38,40,23,43,58,45,12,61,67,47,68,64,34,33,34,38,30,40,24,41,48,62,44,20,44,25,26,52,52,34,39,54,76,49,43,37,66,39,47,35,36,32,36,72,52,66,70,39,38,52,56,41,39,74,76,69,31,45,62,38,49,51,71,80,43,60,57,43,60,51,40,18,62,77,42,75,65,54,23,24,46,16,24,31,39,39,56,28,47,74,24,55,50,86,88,66,51,68,34,53,34,51,63,60,44,43,41,55,69,20,25,18,73,59,17,23,28,5,32,52,27,60,38,48,44,63,23,88,81,37,91,45,78,50,35,27,53,12,24,32,69,34,52,50,5,49,35,29,68,32,26,27,31,41,23,37,21,73,50,33,40,83,73,40,33,67,64,54,46,51,35,41,74,70,66,76,45,69,74,38,78,55,56,55,46,78,40,46,46,85,47,43,52,58,50,51,54,42,50,74,65,57,38,88,76,57,62,29,42,35,30,20,43,69,105

Foldseek 3Di:
DWFWWAAAALDIAIDDDDDDDDDDLLKWKWFFFKFWDDPVQNCVNRVQAPDDGGFGAGQLTKGFTQGHGNPHDPDDGGWIWTFAQWAAQCDDPCNVVLNRQFHQPQAPVRGGGAGERDGSRHDAGHDLGRMGMHGSCNQGIDTADPCCVVQVLQLSCLRAQLLLLLQLCVQQVDAAAFEEEEEDLALNSLSVLVNSVVRNYPAYEYEDQDVLSQVSSVVVPHHYDHCLVDPPLVVLCVVVVNFAGLTYEYAAAQQDADPVRHGARAVRVQSNLSRHGQQGGGGYEHDQDCAGCPHPDDQSRRSHHDYPVVSNVVSNYYYDYDGGSSSVPSNVVSVCVVVVNDRSSSQEQEEEESNCVSVLSVCVSVVPPSNRMYMYGDVD/DWFWWAAAALDIAIDDDDDDDDDDLLKWKWFFFKFWDDPVLNCVNRVQAPDDGGFGAGQQTKGFTQGHGNPHDPDDGGWIWTFAQWAAQCDDPCNVVLNRQFHQPQAPVRGGTAGERDGSRHDAGHDLGRMGMHGSCNQGIDTADPCCVVQVLQLSCLRAQLLLLLQLCVQQVDAAAFEEEEEDLALNSLSVLVNSVVRNHPAYEYEDQDVLSQVSSVVVPHHYDHCLVDPPQVVLCVVVVNFAGQTYEYAAAQQDADPVRHGARAVRVQSNLSRHGQQGGGGYEHDQDCAGCPHPDDQSRRSHHDYPVVSNVVSNYYYDYDGGSSSVPSNVVSVCVVVVNDRSSSQEQEEEESRCVSVLSVCVSVVPPSNRMYMYGDVD